Protein AF-A0A959DCR0-F1 (afdb_monomer)

Mean predicted aligned error: 12.69 Å

Structure (mmCIF, N/CA/C/O backbone):
data_AF-A0A959DCR0-F1
#
_entry.id   AF-A0A959DCR0-F1
#
loop_
_atom_site.group_PDB
_atom_site.id
_atom_site.type_symbol
_atom_site.label_atom_id
_atom_site.label_alt_id
_atom_site.label_comp_id
_atom_site.label_asym_id
_atom_site.label_entity_id
_atom_site.label_seq_id
_atom_site.pdbx_PDB_ins_code
_atom_site.Cartn_x
_atom_site.Cartn_y
_atom_site.Cartn_z
_atom_site.occupancy
_atom_site.B_iso_or_equiv
_atom_site.auth_seq_id
_atom_site.auth_comp_id
_atom_site.auth_asym_id
_atom_site.auth_atom_id
_atom_site.pdbx_PDB_model_num
ATOM 1 N N . MET A 1 1 ? -19.878 -1.015 1.809 1.00 94.19 1 MET A N 1
ATOM 2 C CA . MET A 1 1 ? -20.531 0.305 1.685 1.00 94.19 1 MET A CA 1
ATOM 3 C C . MET A 1 1 ? -19.516 1.326 1.188 1.00 94.19 1 MET A C 1
ATOM 5 O O . MET A 1 1 ? -18.343 1.199 1.510 1.00 94.19 1 MET A O 1
ATOM 9 N N . LEU A 1 2 ? -19.948 2.298 0.384 1.00 97.38 2 LEU A N 1
ATOM 10 C CA . LEU A 1 2 ? -19.122 3.418 -0.075 1.00 97.38 2 LEU A CA 1
ATOM 11 C C . LEU A 1 2 ? -19.831 4.723 0.281 1.00 97.38 2 LEU A C 1
ATOM 13 O O . LEU A 1 2 ? -20.996 4.886 -0.082 1.00 97.38 2 LEU A O 1
ATOM 17 N N . LEU A 1 3 ? -19.135 5.615 0.977 1.00 97.88 3 LEU A N 1
ATOM 18 C CA . LEU A 1 3 ? -19.661 6.876 1.486 1.00 97.88 3 LEU A CA 1
ATOM 19 C C . LEU A 1 3 ? -18.946 8.042 0.802 1.00 97.88 3 LEU A C 1
ATOM 21 O O . LEU A 1 3 ? -17.720 8.116 0.821 1.00 97.88 3 LEU A O 1
ATOM 25 N N . LYS A 1 4 ? -19.719 8.950 0.202 1.00 97.88 4 LYS A N 1
ATOM 26 C CA . LYS A 1 4 ? -19.197 10.212 -0.326 1.00 97.88 4 LYS A CA 1
ATOM 27 C C . LYS A 1 4 ? -19.278 11.264 0.776 1.00 97.88 4 LYS A C 1
ATOM 29 O O . LYS A 1 4 ? -20.386 11.604 1.183 1.00 97.88 4 LYS A O 1
ATOM 34 N N . GLY A 1 5 ? -18.146 11.814 1.195 1.00 97.62 5 GLY A N 1
ATOM 35 C CA . GLY A 1 5 ? -18.111 12.867 2.207 1.00 97.62 5 GLY A CA 1
ATOM 36 C C . GLY A 1 5 ? -16.714 13.110 2.761 1.00 97.62 5 GLY A C 1
ATOM 37 O O . GLY A 1 5 ? -15.766 12.402 2.423 1.00 97.62 5 GLY A O 1
ATOM 38 N N . ASP A 1 6 ? -16.590 14.120 3.620 1.00 97.81 6 ASP A N 1
ATOM 39 C CA . ASP A 1 6 ? -15.376 14.285 4.414 1.00 97.81 6 ASP A CA 1
ATOM 40 C C . ASP A 1 6 ? -15.218 13.100 5.375 1.00 97.81 6 ASP A C 1
ATOM 42 O O . ASP A 1 6 ? -16.171 12.675 6.035 1.00 97.81 6 ASP A O 1
ATOM 46 N N . SER A 1 7 ? -13.999 12.575 5.470 1.00 97.75 7 SER A N 1
ATOM 47 C CA . SER A 1 7 ? -13.744 11.365 6.240 1.00 97.75 7 SER A CA 1
ATOM 48 C C . SER A 1 7 ? -14.008 11.527 7.731 1.00 97.75 7 SER A C 1
ATOM 50 O O . SER A 1 7 ? -14.533 10.599 8.334 1.00 97.75 7 SER A O 1
ATOM 52 N N . LEU A 1 8 ? -13.752 12.695 8.329 1.00 98.44 8 LEU A N 1
ATOM 53 C CA . LEU A 1 8 ? -14.059 12.923 9.742 1.00 98.44 8 LEU A CA 1
ATOM 54 C C . LEU A 1 8 ? -15.575 12.942 9.989 1.00 98.44 8 LEU A C 1
ATOM 56 O O . LEU A 1 8 ? -16.046 12.376 10.974 1.00 98.44 8 LEU A O 1
ATOM 60 N N . VAL A 1 9 ? -16.341 13.566 9.091 1.00 98.56 9 VAL A N 1
ATOM 61 C CA . VAL A 1 9 ? -17.808 13.634 9.189 1.00 98.56 9 VAL A CA 1
ATOM 62 C C . VAL A 1 9 ? -18.443 12.251 9.054 1.00 98.56 9 VAL A C 1
ATOM 64 O O . VAL A 1 9 ? -19.323 11.905 9.840 1.00 98.56 9 VAL A O 1
ATOM 67 N N . GLU A 1 10 ? -18.006 11.448 8.084 1.00 98.56 10 GLU A N 1
ATOM 68 C CA . GLU A 1 10 ? -18.559 10.106 7.878 1.00 98.56 10 GLU A CA 1
ATOM 69 C C . GLU A 1 10 ? -18.118 9.118 8.966 1.00 98.56 10 GLU A C 1
ATOM 71 O O . GLU A 1 10 ? -18.930 8.306 9.410 1.00 98.56 10 GLU A O 1
ATOM 76 N N . LEU A 1 11 ? -16.877 9.214 9.463 1.00 98.50 11 LEU A N 1
ATOM 77 C CA . LEU A 1 11 ? -16.392 8.387 10.575 1.00 98.50 11 LEU A CA 1
ATOM 78 C C . LEU A 1 11 ? -17.256 8.549 11.835 1.00 98.50 11 LEU A C 1
ATOM 80 O O . LEU A 1 11 ? -17.603 7.551 12.466 1.00 98.50 11 LEU A O 1
ATOM 84 N N . LYS A 1 12 ? -17.683 9.777 12.158 1.00 98.44 12 LYS A N 1
ATOM 85 C CA . LYS A 1 12 ? -18.564 10.065 13.308 1.00 98.44 12 LYS A CA 1
ATOM 86 C C . LYS A 1 12 ? -19.923 9.362 13.246 1.00 98.44 12 LYS A C 1
ATOM 88 O O . LYS A 1 12 ? -20.566 9.194 14.276 1.00 98.44 12 LYS A O 1
ATOM 93 N N . LYS A 1 13 ? -20.372 8.945 12.059 1.00 98.25 13 LYS A N 1
ATOM 94 C CA . LYS A 1 13 ? -21.644 8.223 11.869 1.00 98.25 13 LYS A CA 1
ATOM 95 C C . LYS A 1 13 ? -21.499 6.712 12.053 1.00 98.25 13 LYS A C 1
ATOM 97 O O . LYS A 1 13 ? -22.501 6.007 12.152 1.00 98.25 13 LYS A O 1
ATOM 102 N N . ILE A 1 14 ? -20.270 6.197 12.057 1.00 98.19 14 ILE A N 1
ATOM 103 C CA . ILE A 1 14 ? -19.991 4.774 12.252 1.00 98.19 14 ILE A CA 1
ATOM 104 C C . ILE A 1 14 ? -20.043 4.470 13.749 1.00 98.19 14 ILE A C 1
ATOM 106 O O . ILE A 1 14 ? -19.462 5.193 14.558 1.00 98.19 14 ILE A O 1
ATOM 110 N N . LYS A 1 15 ? -20.734 3.387 14.113 1.00 98.38 15 LYS A N 1
ATOM 111 C CA . LYS A 1 15 ? -20.860 2.928 15.499 1.00 98.38 15 LYS A CA 1
ATOM 112 C C . LYS A 1 15 ? -19.509 2.470 16.061 1.00 98.38 15 LYS A C 1
ATOM 114 O O . LYS A 1 15 ? -18.719 1.836 15.359 1.00 98.38 15 LYS A O 1
ATOM 119 N N . ASP A 1 16 ? -19.292 2.764 17.335 1.00 98.69 16 ASP A N 1
ATOM 120 C CA . ASP A 1 16 ? -18.151 2.336 18.143 1.00 98.69 16 ASP A CA 1
ATOM 121 C C . ASP A 1 16 ? -17.922 0.826 18.034 1.00 98.69 16 ASP A C 1
ATOM 123 O O . ASP A 1 16 ? -18.873 0.043 18.004 1.00 98.69 16 ASP A O 1
ATOM 127 N N . GLU A 1 17 ? -16.651 0.430 17.998 1.00 98.56 17 GLU A N 1
ATOM 128 C CA . GLU A 1 17 ? -16.227 -0.972 18.109 1.00 98.56 17 GLU A CA 1
ATOM 129 C C . GLU A 1 17 ? -16.912 -1.933 17.123 1.00 98.56 17 GLU A C 1
ATOM 131 O O . GLU A 1 17 ? -17.271 -3.063 17.453 1.00 98.56 17 GLU A O 1
ATOM 136 N N . THR A 1 18 ? -17.100 -1.494 15.879 1.00 98.38 18 THR A N 1
ATOM 137 C CA . THR A 1 18 ? -17.708 -2.310 14.816 1.00 98.38 18 THR A CA 1
ATOM 138 C C . THR A 1 18 ? -16.721 -2.775 13.751 1.00 98.38 18 THR A C 1
ATOM 140 O O . THR A 1 18 ? -17.013 -3.736 13.040 1.00 98.38 18 THR A O 1
ATOM 143 N N . VAL A 1 19 ? -15.554 -2.137 13.650 1.00 98.75 19 VAL A N 1
ATOM 144 C CA . VAL A 1 19 ? -14.559 -2.357 12.591 1.00 98.75 19 VAL A CA 1
ATOM 145 C C . VAL A 1 19 ? -13.436 -3.275 13.079 1.00 98.75 19 VAL A C 1
ATOM 147 O O . VAL A 1 19 ? -12.898 -3.077 14.165 1.00 98.75 19 VAL A O 1
ATOM 150 N N . ASP A 1 20 ? -13.048 -4.261 12.272 1.00 98.81 20 ASP A N 1
ATOM 151 C CA . ASP A 1 20 ? -11.967 -5.203 12.599 1.00 98.81 20 ASP A CA 1
ATOM 152 C C . ASP A 1 20 ? -10.592 -4.667 12.181 1.00 98.81 20 ASP A C 1
ATOM 154 O O . ASP A 1 20 ? -9.599 -4.841 12.886 1.00 98.81 20 ASP A O 1
ATOM 158 N N . MET A 1 21 ? -10.535 -3.963 11.050 1.00 98.81 21 MET A N 1
ATOM 159 C CA . MET A 1 21 ? -9.300 -3.394 10.522 1.00 98.81 21 MET A CA 1
ATOM 160 C C . MET A 1 21 ? -9.555 -2.043 9.861 1.00 98.81 21 MET A C 1
ATOM 162 O O . MET A 1 21 ? -10.476 -1.905 9.057 1.00 98.81 21 MET A O 1
ATOM 166 N N . VAL A 1 22 ? -8.686 -1.067 10.124 1.00 98.88 22 VAL A N 1
ATOM 167 C CA . VAL A 1 22 ? -8.619 0.178 9.349 1.00 98.88 22 VAL A CA 1
ATOM 168 C C . VAL A 1 22 ? -7.321 0.220 8.552 1.00 98.88 22 VAL A C 1
ATOM 170 O O . VAL A 1 22 ? -6.243 0.003 9.100 1.00 98.88 22 VAL A O 1
ATOM 173 N N . TYR A 1 23 ? -7.405 0.545 7.267 1.00 98.81 23 TYR A N 1
ATOM 174 C CA . TYR A 1 23 ? -6.246 0.924 6.462 1.00 98.81 23 TYR A CA 1
ATOM 175 C C . TYR A 1 23 ? -6.416 2.362 5.983 1.00 98.81 23 TYR A C 1
ATOM 177 O O . TYR A 1 23 ? -7.434 2.690 5.385 1.00 98.81 23 TYR A O 1
ATOM 185 N N . LEU A 1 24 ? -5.428 3.215 6.249 1.00 95.44 24 LEU A N 1
ATOM 186 C CA . LEU A 1 24 ? -5.426 4.620 5.862 1.00 95.44 24 LEU A CA 1
ATOM 187 C C . LEU A 1 24 ? -4.273 4.878 4.897 1.00 95.44 24 LEU A C 1
ATOM 189 O O . LEU A 1 24 ? -3.112 4.667 5.241 1.00 95.44 24 LEU A O 1
ATOM 193 N N . ASP A 1 25 ? -4.597 5.403 3.721 1.00 96.94 25 ASP A N 1
ATOM 194 C CA . ASP A 1 25 ? -3.647 5.924 2.733 1.00 96.94 25 ASP A CA 1
ATOM 195 C C . ASP A 1 25 ? -3.976 7.404 2.471 1.00 96.94 25 ASP A C 1
ATOM 197 O O . ASP A 1 25 ? -4.516 7.736 1.413 1.00 96.94 25 ASP A O 1
ATOM 201 N N . PRO A 1 26 ? -3.762 8.287 3.470 1.00 96.00 26 PRO A N 1
ATOM 202 C CA . PRO A 1 26 ? -4.082 9.707 3.345 1.00 96.00 26 PRO A CA 1
ATOM 203 C C . PRO A 1 26 ? -3.198 10.397 2.288 1.00 96.00 26 PRO A C 1
ATOM 205 O O . PRO A 1 26 ? -2.233 9.809 1.801 1.00 96.00 26 PRO A O 1
ATOM 208 N N . PRO A 1 27 ? -3.466 11.668 1.938 1.00 95.06 27 PRO A N 1
ATOM 209 C CA . PRO A 1 27 ? -2.463 12.524 1.294 1.00 95.06 27 PRO A CA 1
ATOM 210 C C . PRO A 1 27 ? -1.154 12.529 2.105 1.00 95.06 27 PRO A C 1
ATOM 212 O O . PRO A 1 27 ? -1.212 12.455 3.323 1.00 95.06 27 PRO A O 1
ATOM 215 N N . PHE A 1 28 ? 0.021 12.575 1.470 1.00 95.50 28 PHE A N 1
ATOM 216 C CA . PHE A 1 28 ? 1.310 12.316 2.141 1.00 95.50 28 PHE A CA 1
ATOM 217 C C . PHE A 1 28 ? 2.086 13.579 2.527 1.00 95.50 28 PHE A C 1
ATOM 219 O O . PHE A 1 28 ? 3.258 13.476 2.885 1.00 95.50 28 PHE A O 1
ATOM 226 N N . PHE A 1 29 ? 1.467 14.761 2.467 1.00 96.38 29 PHE A N 1
ATOM 227 C CA . PHE A 1 29 ? 2.151 16.042 2.652 1.00 96.38 29 PHE A CA 1
ATOM 228 C C . PHE A 1 29 ? 3.253 16.256 1.597 1.00 96.38 29 PHE A C 1
ATOM 230 O O . PHE A 1 29 ? 4.354 16.730 1.867 1.00 96.38 29 PHE A O 1
ATOM 237 N N . THR A 1 30 ? 2.981 15.879 0.346 1.00 93.56 30 THR A N 1
ATOM 238 C CA . THR A 1 30 ? 3.943 16.048 -0.760 1.00 93.56 30 THR A CA 1
ATOM 239 C C . THR A 1 30 ? 4.035 17.486 -1.278 1.00 93.56 30 THR A C 1
ATOM 241 O O . THR A 1 30 ? 4.886 17.769 -2.128 1.00 93.56 30 THR A O 1
ATOM 244 N N . GLN A 1 31 ? 3.171 18.381 -0.779 1.00 95.00 31 GLN A N 1
ATOM 245 C CA . GLN A 1 31 ? 3.035 19.787 -1.170 1.00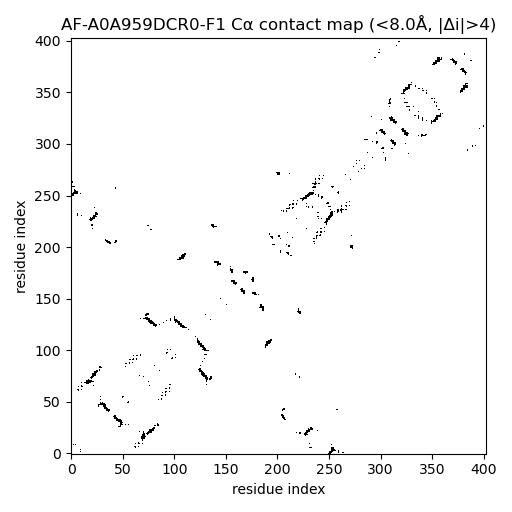 95.00 31 GLN A CA 1
ATOM 246 C C . GLN A 1 31 ? 2.765 19.967 -2.669 1.00 95.00 31 GLN A C 1
ATOM 248 O O . GLN A 1 31 ? 3.313 20.858 -3.322 1.00 95.00 31 GLN A O 1
ATOM 253 N N . LYS A 1 32 ? 1.942 19.076 -3.239 1.00 94.56 32 LYS A N 1
ATOM 254 C CA . LYS A 1 32 ? 1.618 19.040 -4.673 1.00 94.56 32 LYS A CA 1
ATOM 255 C C . LYS A 1 32 ? 0.183 18.590 -4.909 1.00 94.56 32 LYS A C 1
ATOM 257 O O . LYS A 1 32 ? -0.401 17.851 -4.127 1.00 94.56 32 LYS A O 1
ATOM 262 N N . THR A 1 33 ? -0.373 18.993 -6.046 1.00 94.56 33 THR A N 1
ATOM 263 C CA . THR A 1 33 ? -1.606 18.386 -6.560 1.00 94.56 33 THR A CA 1
ATOM 264 C C . THR A 1 33 ? -1.244 17.143 -7.358 1.00 94.56 33 THR A C 1
ATOM 266 O O . THR A 1 33 ? -0.426 17.203 -8.278 1.00 94.56 33 THR A O 1
ATOM 269 N N . HIS A 1 34 ? -1.851 16.010 -7.017 1.00 94.31 34 HIS A N 1
ATOM 270 C CA . HIS A 1 34 ? -1.692 14.776 -7.780 1.00 94.31 34 HIS A CA 1
ATOM 271 C C . HIS A 1 34 ? -2.784 14.705 -8.829 1.00 94.31 34 HIS A C 1
ATOM 273 O O . HIS A 1 34 ? -3.951 14.910 -8.515 1.00 94.31 34 HIS A O 1
ATOM 279 N N . SER A 1 35 ? -2.418 14.387 -10.067 1.00 93.50 35 SER A N 1
ATOM 280 C CA . SER A 1 35 ? -3.371 14.218 -11.159 1.00 93.50 35 SER A CA 1
ATOM 281 C C . SER A 1 35 ? -2.886 13.142 -12.116 1.00 93.50 35 SER A C 1
ATOM 283 O O . SER A 1 35 ? -1.690 13.037 -12.400 1.00 93.50 35 SER A O 1
ATOM 285 N N . LEU A 1 36 ? -3.806 12.309 -12.594 1.00 92.31 36 LEU A N 1
ATOM 286 C CA . LEU A 1 36 ? -3.520 11.339 -13.637 1.00 92.31 36 LEU A CA 1
ATOM 287 C C . LEU A 1 36 ? -4.753 11.100 -14.506 1.00 92.31 36 LEU A C 1
ATOM 289 O O . LEU A 1 36 ? -5.888 11.061 -14.033 1.00 92.31 36 LEU A O 1
ATOM 293 N N . LYS A 1 37 ? -4.500 10.927 -15.802 1.00 90.88 37 LYS A N 1
ATOM 294 C CA . LYS A 1 37 ? -5.514 10.633 -16.807 1.00 90.88 37 LYS A CA 1
ATOM 295 C C . LYS A 1 37 ? -5.659 9.120 -16.992 1.00 90.88 37 LYS A C 1
ATOM 297 O O . LYS A 1 37 ? -4.669 8.393 -17.099 1.00 90.88 37 LYS A O 1
ATOM 302 N N . SER A 1 38 ? -6.898 8.645 -17.000 1.00 89.06 38 SER A N 1
ATOM 303 C CA . SER A 1 38 ? -7.259 7.253 -17.272 1.00 89.06 38 SER A CA 1
ATOM 304 C C . SER A 1 38 ? -7.270 6.940 -18.770 1.00 89.06 38 SER A C 1
ATOM 306 O O . SER A 1 38 ? -7.096 7.823 -19.607 1.00 89.06 38 SER A O 1
ATOM 308 N N . LYS A 1 39 ? -7.482 5.663 -19.116 1.00 84.06 39 LYS A N 1
ATOM 309 C CA . LYS A 1 39 ? -7.613 5.219 -20.515 1.00 84.06 39 LYS A CA 1
ATOM 310 C C . LYS A 1 39 ? -8.898 5.712 -21.189 1.00 84.06 39 LYS A C 1
ATOM 312 O O . LYS A 1 39 ? -8.927 5.791 -22.406 1.00 84.06 39 LYS A O 1
ATOM 317 N N . GLU A 1 40 ? -9.929 6.023 -20.406 1.00 86.31 40 GLU A N 1
ATOM 318 C CA . GLU A 1 40 ? -11.214 6.580 -20.868 1.00 86.31 40 GLU A CA 1
ATOM 319 C C . GLU A 1 40 ? -11.200 8.117 -20.853 1.00 86.31 40 GLU A C 1
ATOM 321 O O . GLU A 1 40 ? -12.229 8.757 -20.664 1.00 86.31 40 GLU A O 1
ATOM 326 N N . ASP A 1 41 ? -10.015 8.720 -20.912 1.00 87.06 41 ASP A N 1
ATOM 327 C CA . ASP A 1 41 ? -9.784 10.161 -20.849 1.00 87.06 41 ASP A CA 1
ATOM 328 C C . ASP A 1 41 ? -10.269 10.908 -19.589 1.00 87.06 41 ASP A C 1
ATOM 330 O O . ASP A 1 41 ? -10.019 12.106 -19.459 1.00 87.06 41 ASP A O 1
ATOM 334 N N . LYS A 1 42 ? -10.852 10.219 -18.599 1.00 89.62 42 LYS A N 1
ATOM 335 C CA . LYS A 1 42 ? -11.196 10.804 -17.291 1.00 89.62 42 LYS A CA 1
ATOM 336 C C . LYS A 1 42 ? -9.941 11.160 -16.503 1.00 89.62 42 LYS A C 1
ATOM 338 O O . LYS A 1 42 ? -9.029 10.336 -16.407 1.00 89.62 42 LYS A O 1
ATOM 343 N N . VAL A 1 43 ? -9.921 12.346 -15.905 1.00 91.31 43 VAL A N 1
ATOM 344 C CA . VAL A 1 43 ? -8.833 12.828 -15.046 1.00 91.31 43 VAL A CA 1
ATOM 345 C C . VAL A 1 43 ? -9.228 12.649 -13.584 1.00 91.31 43 VAL A C 1
ATOM 347 O O . VAL A 1 43 ? -10.296 13.091 -13.173 1.00 91.31 43 VAL A O 1
ATOM 350 N N . TYR A 1 44 ? -8.359 12.007 -12.807 1.00 93.12 44 TYR A N 1
ATOM 351 C CA . TYR A 1 44 ? -8.503 11.869 -11.361 1.00 93.12 44 TYR A CA 1
ATOM 352 C C . TYR A 1 44 ? -7.435 12.703 -10.671 1.00 93.12 44 TYR A C 1
ATOM 354 O O . TYR A 1 44 ? -6.248 12.537 -10.963 1.00 93.12 44 TYR A O 1
ATOM 362 N N . SER A 1 45 ? -7.843 13.558 -9.736 1.00 93.38 45 SER A N 1
ATOM 363 C CA . SER A 1 45 ? -6.929 14.433 -9.009 1.00 93.38 45 SER A CA 1
ATOM 364 C C . SER A 1 45 ? -7.331 14.644 -7.559 1.00 93.38 45 SER A C 1
ATOM 366 O O . SER A 1 45 ? -8.512 14.590 -7.227 1.00 93.38 45 SER A O 1
ATOM 368 N N . PHE A 1 46 ? -6.347 14.938 -6.715 1.00 93.44 46 PHE A N 1
ATOM 369 C CA . PHE A 1 46 ? -6.563 15.373 -5.338 1.00 93.44 46 PHE A CA 1
ATOM 370 C C . PHE A 1 46 ? -5.462 16.344 -4.897 1.00 93.44 46 PHE A C 1
ATOM 372 O O . PHE A 1 46 ? -4.327 16.289 -5.385 1.00 93.44 46 PHE A O 1
ATOM 379 N N . ASN A 1 47 ? -5.809 17.223 -3.959 1.00 93.00 47 ASN A N 1
ATOM 380 C CA . ASN A 1 47 ? -4.894 18.207 -3.392 1.00 93.00 47 ASN A CA 1
ATOM 381 C C . ASN A 1 47 ? -4.159 17.602 -2.191 1.00 93.00 47 ASN A C 1
ATOM 383 O O . ASN A 1 47 ? -4.794 17.114 -1.260 1.00 93.00 47 ASN A O 1
ATOM 387 N N . ASP A 1 48 ? -2.829 17.651 -2.211 1.00 94.94 48 ASP A N 1
ATOM 388 C CA . ASP A 1 48 ? -1.955 17.241 -1.106 1.00 94.94 48 ASP A CA 1
ATOM 389 C C . ASP A 1 48 ? -1.053 18.416 -0.710 1.00 94.94 48 ASP A C 1
ATOM 391 O O . ASP A 1 48 ? 0.174 18.373 -0.825 1.00 94.94 48 ASP A O 1
ATOM 395 N N . ILE A 1 49 ? -1.710 19.523 -0.362 1.00 94.94 49 ILE A N 1
ATOM 396 C CA . ILE A 1 49 ? -1.095 20.804 -0.024 1.00 94.94 49 ILE A CA 1
ATOM 397 C C . ILE A 1 49 ? -1.676 21.262 1.305 1.00 94.94 49 ILE A C 1
ATOM 399 O O . ILE A 1 49 ? -2.893 21.310 1.476 1.00 94.94 49 ILE A O 1
ATOM 403 N N . TRP A 1 50 ? -0.781 21.627 2.210 1.00 96.50 50 TRP A N 1
ATOM 404 C CA . TRP A 1 50 ? -1.078 22.065 3.566 1.00 96.50 50 TRP A CA 1
ATOM 405 C C . TRP A 1 50 ? -0.283 23.331 3.883 1.00 96.50 50 TRP A C 1
ATOM 407 O O . TRP A 1 50 ? 0.745 23.588 3.246 1.00 96.50 50 TRP A O 1
ATOM 417 N N . SER A 1 51 ? -0.747 24.118 4.859 1.00 95.12 51 SER A N 1
ATOM 418 C CA . SER A 1 51 ? -0.023 25.312 5.318 1.00 95.12 51 SER A CA 1
ATOM 419 C C . SER A 1 51 ? 1.311 24.936 5.955 1.00 95.12 51 SER A C 1
ATOM 421 O O . SER A 1 51 ? 2.344 25.526 5.651 1.00 95.12 51 SER A O 1
ATOM 423 N N . ASP A 1 52 ? 1.282 23.920 6.812 1.00 96.19 52 ASP A N 1
ATOM 424 C CA . ASP A 1 52 ? 2.418 23.456 7.597 1.00 96.19 52 ASP A CA 1
ATOM 425 C C . ASP A 1 52 ? 2.195 22.018 8.089 1.00 96.19 52 ASP A C 1
ATOM 427 O O . ASP A 1 52 ? 1.083 21.483 8.061 1.00 96.19 52 ASP A O 1
ATOM 431 N N . ILE A 1 53 ? 3.269 21.379 8.546 1.00 96.31 53 ILE A N 1
ATOM 432 C CA . ILE A 1 53 ? 3.253 19.966 8.935 1.00 96.31 53 ILE A CA 1
ATOM 433 C C . ILE A 1 53 ? 2.387 19.684 10.172 1.00 96.31 53 ILE A C 1
ATOM 435 O O . ILE A 1 53 ? 1.845 18.585 10.290 1.00 96.31 53 ILE A O 1
ATOM 439 N N . ASN A 1 54 ? 2.213 20.661 11.069 1.00 96.75 54 ASN A N 1
ATOM 440 C CA . ASN A 1 54 ? 1.386 20.493 12.262 1.00 96.75 54 ASN A CA 1
ATOM 441 C C . ASN A 1 54 ? -0.097 20.528 11.888 1.00 96.75 54 ASN A C 1
ATOM 443 O O . ASN A 1 54 ? -0.835 19.650 12.314 1.00 96.75 54 ASN A O 1
ATOM 447 N N . SER A 1 55 ? -0.511 21.431 10.991 1.00 97.19 55 SER A N 1
ATOM 448 C CA . SER A 1 55 ? -1.882 21.448 10.458 1.00 97.19 55 SER A CA 1
ATOM 449 C C . SER A 1 55 ? -2.272 20.109 9.812 1.00 97.19 55 SER A C 1
ATOM 451 O O . SER A 1 55 ? -3.384 19.610 10.003 1.00 97.19 55 SER A O 1
ATOM 453 N N . TYR A 1 56 ? -1.330 19.478 9.100 1.00 97.94 56 TYR A N 1
ATOM 454 C CA . TYR A 1 56 ? -1.511 18.149 8.525 1.00 97.94 56 TYR A CA 1
ATOM 455 C C . TYR A 1 56 ? -1.565 17.056 9.602 1.00 97.94 56 TYR A C 1
ATOM 457 O O . TYR A 1 56 ? -2.448 16.195 9.562 1.00 97.94 56 TYR A O 1
ATOM 465 N N . LYS A 1 57 ? -0.657 17.095 10.589 1.00 97.81 57 LYS A N 1
ATOM 466 C CA . LYS A 1 57 ? -0.675 16.178 11.738 1.00 97.81 57 LYS A CA 1
ATOM 467 C C . LYS A 1 57 ? -2.028 16.240 12.453 1.00 97.81 57 LYS A C 1
ATOM 469 O O . LYS A 1 57 ? -2.641 15.192 12.646 1.00 97.81 57 LYS A O 1
ATOM 474 N N . ASP A 1 58 ? -2.515 17.435 12.777 1.00 97.69 58 ASP A N 1
ATOM 475 C CA . ASP A 1 58 ? -3.781 17.662 13.481 1.00 97.69 58 ASP A CA 1
ATOM 476 C C . ASP A 1 58 ? -4.970 17.139 12.668 1.00 97.69 58 ASP A C 1
ATOM 478 O O . ASP A 1 58 ? -5.843 16.437 13.191 1.00 97.69 58 ASP A O 1
ATOM 482 N N . TYR A 1 59 ? -4.971 17.394 11.355 1.00 98.00 59 TYR A N 1
ATOM 483 C CA . TYR A 1 59 ? -5.970 16.853 10.437 1.00 98.00 59 TYR A CA 1
ATOM 484 C C . TYR A 1 59 ? -6.042 15.320 10.486 1.00 98.00 59 TYR A C 1
ATOM 486 O O . TYR A 1 59 ? -7.141 14.752 10.534 1.00 98.00 59 TYR A O 1
ATOM 494 N N . ILE A 1 60 ? -4.895 14.637 10.488 1.00 98.44 60 ILE A N 1
ATOM 495 C CA . ILE A 1 60 ? -4.852 13.175 10.586 1.00 98.44 60 ILE A CA 1
ATOM 496 C C . ILE A 1 60 ? -5.221 12.711 11.996 1.00 98.44 60 ILE A C 1
ATOM 498 O O . ILE A 1 60 ? -6.012 11.779 12.136 1.00 98.44 60 ILE A O 1
ATOM 502 N N . GLN A 1 61 ? -4.734 13.377 13.041 1.00 98.56 61 GLN A N 1
ATOM 503 C CA . GLN A 1 61 ? -4.979 13.002 14.432 1.00 98.56 61 GLN A CA 1
ATOM 504 C C . GLN A 1 61 ? -6.471 13.000 14.786 1.00 98.56 61 GLN A C 1
ATOM 506 O O . GLN A 1 61 ? -6.945 12.071 15.441 1.00 98.56 61 GLN A O 1
ATOM 511 N N . LEU A 1 62 ? -7.239 13.987 14.310 1.00 98.56 62 LEU A N 1
ATOM 512 C CA . LEU A 1 62 ? -8.696 14.019 14.494 1.00 98.56 62 LEU A CA 1
ATOM 513 C C . LEU A 1 62 ? -9.381 12.771 13.919 1.00 98.56 62 LEU A C 1
ATOM 515 O O . LEU A 1 62 ? -10.305 12.232 14.523 1.00 98.56 62 LEU A O 1
ATOM 519 N N . ARG A 1 63 ? -8.906 12.277 12.773 1.00 98.69 63 ARG A N 1
ATOM 520 C CA . ARG A 1 63 ? -9.435 11.067 12.127 1.00 98.69 63 ARG A CA 1
ATOM 521 C C . ARG A 1 63 ? -8.955 9.803 12.816 1.00 98.69 63 ARG A C 1
ATOM 523 O O . ARG A 1 63 ? -9.732 8.861 12.937 1.00 98.69 63 ARG A O 1
ATOM 530 N N . LEU A 1 64 ? -7.716 9.786 13.305 1.00 98.81 64 LEU A N 1
ATOM 531 C CA . LEU A 1 64 ? -7.192 8.676 14.095 1.00 98.81 64 LEU A CA 1
ATOM 532 C C . LEU A 1 64 ? -8.003 8.468 15.376 1.00 98.81 64 LEU A C 1
ATOM 534 O O . LEU A 1 64 ? -8.280 7.320 15.706 1.00 98.81 64 LEU A O 1
ATOM 538 N N . LYS A 1 65 ? -8.440 9.541 16.052 1.00 98.81 65 LYS A N 1
ATOM 539 C CA . LYS A 1 65 ? -9.323 9.450 17.231 1.00 98.81 65 LYS A CA 1
ATOM 540 C C . LYS A 1 65 ? -10.633 8.731 16.904 1.00 98.81 65 LYS A C 1
ATOM 542 O O . LYS A 1 65 ? -11.016 7.797 17.602 1.00 98.81 65 LYS A O 1
ATOM 547 N N . GLU A 1 66 ? -11.277 9.092 15.796 1.00 98.81 66 GLU A N 1
ATOM 548 C CA . GLU A 1 66 ? -12.483 8.385 15.350 1.00 98.81 66 GLU A CA 1
ATOM 549 C C . GLU A 1 66 ? -12.189 6.947 14.897 1.00 98.81 66 GLU A C 1
ATOM 551 O O . GLU A 1 66 ? -12.972 6.046 15.185 1.00 98.81 66 GLU A O 1
ATOM 556 N N . CYS A 1 67 ? -11.051 6.696 14.240 1.00 98.75 67 CYS A N 1
ATOM 557 C CA . CYS A 1 67 ? -10.635 5.338 13.880 1.00 98.75 67 CYS A CA 1
ATOM 558 C C . CYS A 1 67 ? -10.455 4.465 15.131 1.00 98.75 67 CYS A C 1
ATOM 560 O O . CYS A 1 67 ? -10.944 3.341 15.168 1.00 98.75 67 CYS A O 1
ATOM 562 N N . GLN A 1 68 ? -9.808 4.989 16.174 1.00 98.69 68 GLN A N 1
ATOM 563 C CA . GLN A 1 68 ? -9.629 4.300 17.452 1.00 98.69 68 GLN A CA 1
ATOM 564 C C . GLN A 1 68 ? -10.981 3.971 18.112 1.00 98.69 68 GLN A C 1
ATOM 566 O O . GLN A 1 68 ? -11.159 2.853 18.600 1.00 98.69 68 GLN A O 1
ATOM 571 N N . ARG A 1 69 ? -11.958 4.890 18.055 1.00 98.75 69 ARG A N 1
ATOM 572 C CA . ARG A 1 69 ? -13.330 4.671 18.550 1.00 98.75 69 ARG A CA 1
ATOM 573 C C . ARG A 1 69 ? -14.048 3.532 17.813 1.00 98.75 69 ARG A C 1
ATOM 575 O O . ARG A 1 69 ? -14.639 2.662 18.451 1.00 98.75 69 ARG A O 1
ATOM 582 N N . VAL A 1 70 ? -14.009 3.515 16.478 1.00 98.75 70 VAL A N 1
ATOM 583 C CA . VAL A 1 70 ? -14.783 2.549 15.667 1.00 98.75 70 VAL A CA 1
ATOM 584 C C . VAL A 1 70 ? -14.140 1.165 15.570 1.00 98.75 70 VAL A C 1
ATOM 586 O O . VAL A 1 70 ? -14.844 0.192 15.299 1.00 98.75 70 VAL A O 1
ATOM 589 N N . ILE A 1 71 ? -12.826 1.051 15.780 1.00 98.56 71 ILE A N 1
ATOM 590 C CA . ILE A 1 71 ? -12.118 -0.235 15.797 1.00 98.56 71 ILE A CA 1
ATOM 591 C C . ILE A 1 71 ? -12.530 -1.042 17.041 1.00 98.56 71 ILE A C 1
ATOM 593 O O . ILE A 1 71 ? -12.653 -0.498 18.139 1.00 98.56 71 ILE A O 1
ATOM 597 N N . LYS A 1 72 ? -12.746 -2.352 16.887 1.00 98.81 72 LYS A N 1
ATOM 598 C CA . LYS A 1 72 ? -12.984 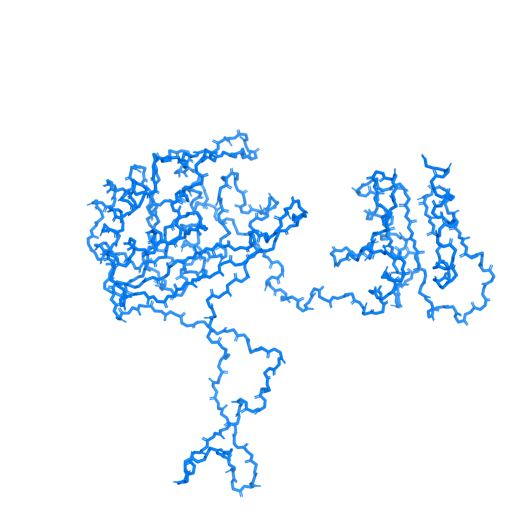-3.300 17.991 1.00 98.81 72 LYS A CA 1
ATOM 599 C C . LYS A 1 72 ? -11.763 -3.410 18.915 1.00 98.81 72 LYS A C 1
ATOM 601 O O . LYS A 1 72 ? -10.647 -3.219 18.444 1.00 98.81 72 LYS A O 1
ATOM 606 N N . PRO A 1 73 ? -11.906 -3.823 20.187 1.00 98.62 73 PRO A N 1
ATOM 607 C CA . PRO A 1 73 ? -10.759 -4.062 21.076 1.00 98.62 73 PRO A CA 1
ATOM 608 C C . PRO A 1 73 ? -9.672 -4.973 20.477 1.00 98.62 73 PRO A C 1
ATOM 610 O O . PRO A 1 73 ? -8.485 -4.741 20.703 1.00 98.62 73 PRO A O 1
ATOM 613 N N . THR A 1 74 ? -10.077 -5.947 19.653 1.00 98.50 74 THR A N 1
ATOM 614 C CA . THR A 1 74 ? -9.194 -6.900 18.958 1.00 98.50 74 THR A CA 1
ATOM 615 C C . THR A 1 74 ? -8.670 -6.418 17.606 1.00 98.50 74 THR A C 1
ATOM 617 O O . THR A 1 74 ? -7.960 -7.158 16.923 1.00 98.50 74 THR A O 1
ATOM 620 N N . GLY A 1 75 ? -9.072 -5.228 17.165 1.00 98.62 75 GLY A N 1
ATOM 621 C CA . GLY A 1 75 ? -8.815 -4.736 15.821 1.00 98.62 75 GLY A CA 1
ATOM 622 C C . GLY A 1 75 ? -7.503 -3.971 15.673 1.00 98.62 75 GLY A C 1
ATOM 623 O O . GLY A 1 75 ? -6.825 -3.617 16.644 1.00 98.62 75 GLY A O 1
ATOM 624 N N . SER A 1 76 ? -7.155 -3.721 14.414 1.00 98.69 76 SER A N 1
ATOM 625 C CA . SER A 1 76 ? -5.860 -3.169 14.009 1.00 98.69 76 SER A CA 1
ATOM 626 C C . SER A 1 76 ? -5.992 -1.986 13.053 1.00 98.69 76 SER A C 1
ATOM 628 O O . SER A 1 76 ? -6.948 -1.890 12.284 1.00 98.69 76 SER A O 1
ATOM 630 N N . ILE A 1 77 ? -5.004 -1.095 13.069 1.00 98.88 77 ILE A N 1
ATOM 631 C CA . ILE A 1 77 ? -4.892 0.046 12.160 1.00 98.88 77 ILE A CA 1
ATOM 632 C C . ILE A 1 77 ? -3.554 0.013 11.420 1.00 98.88 77 ILE A C 1
ATOM 634 O O . ILE A 1 77 ? -2.499 -0.240 12.006 1.00 98.88 77 ILE A O 1
ATOM 638 N N . PHE A 1 78 ? -3.613 0.302 10.124 1.00 98.88 78 PHE A N 1
ATOM 639 C CA . PHE A 1 78 ? -2.466 0.403 9.233 1.00 98.88 78 PHE A CA 1
ATOM 640 C C . PHE A 1 78 ? -2.458 1.781 8.580 1.00 98.88 78 PHE A C 1
ATOM 642 O O . PHE A 1 78 ? -3.355 2.097 7.801 1.00 98.88 78 PHE A O 1
ATOM 649 N N . LEU A 1 79 ? -1.455 2.602 8.884 1.00 98.75 79 LEU A N 1
ATOM 650 C CA . LEU A 1 79 ? -1.314 3.949 8.327 1.00 98.75 79 LEU A CA 1
ATOM 651 C C . LEU A 1 79 ? -0.149 3.975 7.339 1.00 98.75 79 LEU A C 1
ATOM 653 O O . LEU A 1 79 ? 1.010 3.859 7.733 1.00 98.75 79 LEU A O 1
ATOM 657 N N . HIS A 1 80 ? -0.464 4.132 6.057 1.00 98.50 80 HIS A N 1
ATOM 658 C CA . HIS A 1 80 ? 0.506 4.241 4.974 1.00 98.50 80 HIS A CA 1
ATOM 659 C C . HIS A 1 80 ? 0.996 5.683 4.838 1.00 98.50 80 HIS A C 1
ATOM 661 O O . HIS A 1 80 ? 0.198 6.615 4.780 1.00 98.50 80 HIS A O 1
ATOM 667 N N . CYS A 1 81 ? 2.308 5.874 4.740 1.00 96.75 81 CYS A N 1
ATOM 668 C CA . CYS A 1 81 ? 2.908 7.158 4.408 1.00 96.75 81 CYS A CA 1
ATOM 669 C C . CYS A 1 81 ? 4.203 7.007 3.599 1.00 96.75 81 CYS A C 1
ATOM 671 O O . CYS A 1 81 ? 4.742 5.913 3.404 1.00 96.75 81 CYS A O 1
ATOM 673 N N . ASP A 1 82 ? 4.722 8.133 3.118 1.00 91.75 82 ASP A N 1
ATOM 674 C CA . ASP A 1 82 ? 6.110 8.225 2.691 1.00 91.75 82 ASP A CA 1
ATOM 675 C C . ASP A 1 82 ? 6.962 8.961 3.738 1.00 91.75 82 ASP A C 1
ATOM 677 O O . ASP A 1 82 ? 6.522 9.322 4.832 1.00 91.75 82 ASP A O 1
ATOM 681 N N . ARG A 1 83 ? 8.226 9.193 3.390 1.00 90.69 83 ARG A N 1
ATOM 682 C CA . ARG A 1 83 ? 9.199 9.879 4.243 1.00 90.69 83 ARG A CA 1
ATOM 683 C C . ARG A 1 83 ? 8.829 11.320 4.625 1.00 90.69 83 ARG A C 1
ATOM 685 O O . ARG A 1 83 ? 9.425 11.823 5.570 1.00 90.69 83 ARG A O 1
ATOM 692 N N . SER A 1 84 ? 7.920 11.983 3.909 1.00 93.19 84 SER A N 1
ATOM 693 C CA . SER A 1 84 ? 7.667 13.428 4.025 1.00 93.19 84 SER A CA 1
ATOM 694 C C . SER A 1 84 ? 7.087 13.794 5.390 1.00 93.19 84 SER A C 1
ATOM 696 O O . SER A 1 84 ? 7.576 14.721 6.026 1.00 93.19 84 SER A O 1
ATOM 698 N N . ALA A 1 85 ? 6.111 13.018 5.872 1.00 95.50 85 ALA A N 1
ATOM 699 C CA . ALA A 1 85 ? 5.445 13.250 7.157 1.00 95.50 85 ALA A CA 1
ATOM 700 C C . ALA A 1 85 ? 5.497 12.053 8.126 1.00 95.50 85 ALA A C 1
ATOM 702 O O . ALA A 1 85 ? 4.892 12.111 9.195 1.00 95.50 85 ALA A O 1
ATOM 703 N N . SER A 1 86 ? 6.220 10.981 7.780 1.00 96.12 86 SER A N 1
ATOM 704 C CA . SER A 1 86 ? 6.306 9.729 8.561 1.00 96.12 86 SER A CA 1
ATOM 705 C C . SER A 1 86 ? 6.465 9.923 10.076 1.00 96.12 86 SER A C 1
ATOM 707 O O . SER A 1 86 ? 5.657 9.402 10.839 1.00 96.12 86 SER A O 1
ATOM 709 N N . HIS A 1 87 ? 7.439 10.718 10.524 1.00 96.88 87 HIS A N 1
ATOM 710 C CA . HIS A 1 87 ? 7.696 10.963 11.950 1.00 96.88 87 HIS A CA 1
ATOM 711 C C . HIS A 1 87 ? 6.528 11.667 12.662 1.00 96.88 87 HIS A C 1
ATOM 713 O O . HIS A 1 87 ? 6.190 11.324 13.791 1.00 96.88 87 HIS A O 1
ATOM 719 N N . TYR A 1 88 ? 5.864 12.614 11.998 1.00 98.00 88 TYR A N 1
ATOM 720 C CA . TYR A 1 88 ? 4.716 13.331 12.564 1.00 98.00 88 TYR A CA 1
ATOM 721 C C . TYR A 1 88 ? 3.484 12.429 12.661 1.00 98.00 88 TYR A C 1
ATOM 723 O O . TYR A 1 88 ? 2.761 12.464 13.654 1.00 98.00 88 TYR A O 1
ATOM 731 N N . LEU A 1 89 ? 3.280 11.573 11.657 1.00 98.25 89 LEU A N 1
ATOM 732 C CA . LEU A 1 89 ? 2.219 10.565 11.652 1.00 98.25 89 LEU A CA 1
ATOM 733 C C . LEU A 1 89 ? 2.460 9.492 12.716 1.00 98.25 89 LEU A C 1
ATOM 735 O O . LEU A 1 89 ? 1.515 9.063 13.375 1.00 98.25 89 LEU A O 1
ATOM 739 N N . ARG A 1 90 ? 3.723 9.106 12.927 1.00 98.12 90 ARG A N 1
ATOM 740 C CA . ARG A 1 90 ? 4.128 8.215 14.013 1.00 98.12 90 ARG A CA 1
ATOM 741 C C . ARG A 1 90 ? 3.753 8.793 15.377 1.00 98.12 90 ARG A C 1
ATOM 743 O O . ARG A 1 90 ? 3.094 8.103 16.146 1.00 98.12 90 ARG A O 1
ATOM 750 N N . ILE A 1 91 ? 4.105 10.055 15.627 1.00 98.25 91 ILE A N 1
ATOM 751 C CA . ILE A 1 91 ? 3.760 10.760 16.870 1.00 98.25 91 ILE A CA 1
ATOM 752 C C . ILE A 1 91 ? 2.237 10.850 17.041 1.00 98.25 91 ILE A C 1
ATOM 754 O O . ILE A 1 91 ? 1.725 10.575 18.119 1.00 98.25 91 ILE A O 1
ATOM 758 N N . ALA A 1 92 ? 1.489 11.182 15.982 1.00 98.56 92 ALA A N 1
ATOM 759 C CA . ALA A 1 92 ? 0.027 11.242 16.052 1.00 98.56 92 ALA A CA 1
ATOM 760 C C . ALA A 1 92 ? -0.607 9.880 16.394 1.00 98.56 92 ALA A C 1
ATOM 762 O O . ALA A 1 92 ? -1.601 9.830 17.118 1.00 98.56 92 ALA A O 1
ATOM 763 N N . LEU A 1 93 ? -0.041 8.776 15.894 1.00 98.69 93 LEU A N 1
ATOM 764 C CA . LEU A 1 93 ? -0.461 7.426 16.274 1.00 98.69 93 LEU A CA 1
ATOM 765 C C . LEU A 1 93 ? -0.120 7.114 17.734 1.00 98.69 93 LEU A C 1
ATOM 767 O O . LEU A 1 93 ? -0.988 6.605 18.435 1.00 98.69 93 LEU A O 1
ATOM 771 N N . ASP A 1 94 ? 1.084 7.453 18.202 1.00 98.69 94 ASP A N 1
ATOM 772 C CA . ASP A 1 94 ? 1.487 7.264 19.603 1.00 98.69 94 ASP A CA 1
ATOM 773 C C . ASP A 1 94 ? 0.547 8.016 20.560 1.00 98.69 94 ASP A C 1
ATOM 775 O O . ASP A 1 94 ? 0.101 7.459 21.560 1.00 98.69 94 ASP A O 1
ATOM 779 N N . GLU A 1 95 ? 0.188 9.258 20.226 1.00 98.56 95 GLU A N 1
ATOM 780 C CA . GLU A 1 95 ? -0.717 10.099 21.021 1.00 98.56 95 GLU A CA 1
ATOM 781 C C . GLU A 1 95 ? -2.161 9.566 21.066 1.00 98.56 95 GLU A C 1
ATOM 783 O O . GLU A 1 95 ? -2.881 9.834 22.025 1.00 98.56 95 GLU A O 1
ATOM 788 N N . VAL A 1 96 ? -2.613 8.841 20.035 1.00 98.62 96 VAL A N 1
ATOM 789 C CA . VAL A 1 96 ? -4.006 8.363 19.931 1.00 98.62 96 VAL A CA 1
ATOM 790 C C . VAL A 1 96 ? -4.161 6.906 20.354 1.00 98.62 96 VAL A C 1
ATOM 792 O O . VAL A 1 96 ? -5.095 6.566 21.075 1.00 98.62 96 VAL A O 1
ATOM 795 N N . PHE A 1 97 ? -3.285 6.023 19.888 1.00 98.38 97 PHE A N 1
ATOM 796 C CA . PHE A 1 97 ? -3.351 4.589 20.169 1.00 98.38 97 PHE A CA 1
ATOM 797 C C . PHE A 1 97 ? -2.496 4.193 21.371 1.00 98.38 97 PHE A C 1
ATOM 799 O O . PHE A 1 97 ? -2.723 3.128 21.936 1.00 98.38 97 PHE A O 1
ATOM 806 N N . GLY A 1 98 ? -1.561 5.043 21.797 1.00 98.25 98 GLY A N 1
ATOM 807 C CA . GLY A 1 98 ? -0.609 4.744 22.858 1.00 98.25 98 GLY A CA 1
ATOM 808 C C . GLY A 1 98 ? 0.644 4.057 22.322 1.00 98.25 98 GLY A C 1
ATOM 809 O O . GLY A 1 98 ? 0.573 3.129 21.513 1.00 98.25 98 GLY A O 1
ATOM 810 N N . TYR A 1 99 ? 1.800 4.485 22.828 1.00 97.62 99 TYR A N 1
ATOM 811 C CA . TYR A 1 99 ? 3.113 3.956 22.446 1.00 97.62 99 TYR A CA 1
ATOM 812 C C . TYR A 1 99 ? 3.199 2.425 22.571 1.00 97.62 99 TYR A C 1
ATOM 814 O O . TYR A 1 99 ? 3.652 1.733 21.657 1.00 97.62 99 TYR A O 1
ATOM 822 N N . ASP A 1 100 ? 2.652 1.884 23.662 1.00 97.94 100 ASP A N 1
ATOM 823 C CA . ASP A 1 100 ? 2.657 0.452 23.983 1.00 97.94 100 ASP A CA 1
ATOM 824 C C . ASP A 1 100 ? 1.786 -0.412 23.064 1.00 97.94 100 ASP A C 1
ATOM 826 O O . ASP A 1 100 ? 1.826 -1.639 23.183 1.00 97.94 100 ASP A O 1
ATOM 830 N N . ASN A 1 101 ? 0.999 0.194 22.169 1.00 98.44 101 ASN A N 1
ATOM 831 C CA . ASN A 1 101 ? 0.148 -0.492 21.195 1.00 98.44 101 ASN A CA 1
ATOM 832 C C . ASN A 1 101 ? 0.745 -0.503 19.777 1.00 98.44 101 ASN A C 1
ATOM 834 O O . ASN A 1 101 ? 0.176 -1.090 18.853 1.00 98.44 101 ASN A O 1
ATOM 838 N N . PHE A 1 102 ? 1.939 0.059 19.589 1.00 98.62 102 PHE A N 1
ATOM 839 C CA . PHE A 1 102 ? 2.678 -0.081 18.339 1.00 98.62 102 PHE A CA 1
ATOM 840 C C . PHE A 1 102 ? 3.131 -1.520 18.104 1.00 98.62 102 PHE A C 1
ATOM 842 O O . PHE A 1 102 ? 3.724 -2.121 18.996 1.00 98.62 102 PHE A O 1
ATOM 849 N N . ARG A 1 103 ? 2.854 -2.091 16.928 1.00 98.19 103 ARG A N 1
ATOM 850 C CA . ARG A 1 103 ? 3.193 -3.487 16.606 1.00 98.19 103 ARG A CA 1
ATOM 851 C C . ARG A 1 103 ? 4.416 -3.602 15.702 1.00 98.19 103 ARG A C 1
ATOM 853 O O . ARG A 1 103 ? 5.300 -4.398 15.994 1.00 98.19 103 ARG A O 1
ATOM 860 N N . SER A 1 104 ? 4.463 -2.849 14.603 1.00 97.75 104 SER A N 1
ATOM 861 C CA . SER A 1 104 ? 5.575 -2.912 13.645 1.00 97.75 104 SER A CA 1
ATOM 862 C C . SER A 1 104 ? 5.564 -1.732 12.668 1.00 97.75 104 SER A C 1
ATOM 864 O O . SER A 1 104 ? 4.514 -1.156 12.368 1.00 97.75 104 SER A O 1
ATOM 866 N N . GLU A 1 105 ? 6.743 -1.377 12.162 1.00 98.06 105 GLU A N 1
ATOM 867 C CA . GLU A 1 105 ? 6.914 -0.507 11.002 1.00 98.06 105 GLU A CA 1
ATOM 868 C C . GLU A 1 105 ? 7.155 -1.386 9.775 1.00 98.06 105 GLU A C 1
ATOM 870 O O . GLU A 1 105 ? 8.226 -1.960 9.600 1.00 98.06 105 GLU A O 1
ATOM 875 N N . ILE A 1 106 ? 6.143 -1.497 8.918 1.00 98.25 106 ILE A N 1
ATOM 876 C CA . ILE A 1 106 ? 6.236 -2.304 7.708 1.00 98.25 106 ILE A CA 1
ATOM 877 C C . ILE A 1 106 ? 6.878 -1.464 6.604 1.00 98.25 106 ILE A C 1
ATOM 879 O O . ILE A 1 106 ? 6.338 -0.435 6.184 1.00 98.25 106 ILE A O 1
ATOM 883 N N . VAL A 1 107 ? 8.003 -1.939 6.078 1.00 97.81 107 VAL A N 1
ATOM 884 C CA . VAL A 1 107 ? 8.718 -1.316 4.963 1.00 97.81 107 VAL A CA 1
ATOM 885 C C . VAL A 1 107 ? 8.261 -1.961 3.661 1.00 97.81 107 VAL A C 1
ATOM 887 O O . VAL A 1 107 ? 8.679 -3.066 3.304 1.00 97.81 107 VAL A O 1
ATOM 890 N N . TRP A 1 108 ? 7.424 -1.260 2.897 1.00 96.81 108 TRP A N 1
ATOM 891 C CA . TRP A 1 108 ? 7.067 -1.694 1.551 1.00 96.81 108 TRP A CA 1
ATOM 892 C C . TRP A 1 108 ? 8.158 -1.287 0.560 1.00 96.81 108 TRP A C 1
ATOM 894 O O . TRP A 1 108 ? 8.222 -0.142 0.112 1.00 96.81 108 TRP A O 1
ATOM 904 N N . TYR A 1 109 ? 9.002 -2.247 0.190 1.00 93.06 109 TYR A N 1
ATOM 905 C CA . TYR A 1 109 ? 10.099 -2.073 -0.753 1.00 93.06 109 TYR A CA 1
ATOM 906 C C . TYR A 1 109 ? 9.688 -2.405 -2.194 1.00 93.06 109 TYR A C 1
ATOM 908 O O . TYR A 1 109 ? 9.061 -3.431 -2.475 1.00 93.06 109 TYR A O 1
ATOM 916 N N . TYR A 1 110 ? 10.104 -1.556 -3.136 1.00 88.31 110 TYR A N 1
ATOM 917 C CA . TYR A 1 110 ? 9.953 -1.786 -4.568 1.00 88.31 110 TYR A CA 1
ATOM 918 C C . TYR A 1 110 ? 11.105 -1.180 -5.379 1.00 88.31 110 TYR A C 1
ATOM 920 O O . TYR A 1 110 ? 11.661 -0.125 -5.078 1.00 88.31 110 TYR A O 1
ATOM 928 N N . ARG A 1 111 ? 11.434 -1.827 -6.500 1.00 79.00 111 ARG A N 1
ATOM 929 C CA . ARG A 1 111 ? 12.481 -1.360 -7.418 1.00 79.00 111 ARG A CA 1
ATOM 930 C C . ARG A 1 111 ? 11.904 -0.502 -8.542 1.00 79.00 111 ARG A C 1
ATOM 932 O O . ARG A 1 111 ? 10.901 -0.860 -9.160 1.00 79.00 111 ARG A O 1
ATOM 939 N N . ARG A 1 112 ? 12.574 0.617 -8.834 1.00 72.75 112 ARG A N 1
ATOM 940 C CA . ARG A 1 112 ? 12.330 1.474 -10.007 1.00 72.75 112 ARG A CA 1
ATOM 941 C C . ARG A 1 112 ? 13.630 1.669 -10.789 1.00 72.75 112 ARG A C 1
ATOM 943 O O . ARG A 1 112 ? 14.706 1.613 -10.212 1.00 72.75 112 ARG A O 1
ATOM 950 N N . TRP A 1 113 ? 13.511 1.924 -12.088 1.00 64.25 113 TRP A N 1
ATOM 951 C CA . TRP A 1 113 ? 14.625 2.000 -13.046 1.00 64.25 113 TRP A CA 1
ATOM 952 C C . TRP A 1 113 ? 15.168 3.428 -13.245 1.00 64.25 113 TRP A C 1
ATOM 954 O O . TRP A 1 113 ? 15.493 3.807 -14.366 1.00 64.25 113 TRP A O 1
ATOM 964 N N . SER A 1 114 ? 15.173 4.266 -12.203 1.00 69.56 114 SER A N 1
ATOM 965 C CA . SER A 1 114 ? 15.632 5.658 -12.339 1.00 69.56 114 SER A CA 1
ATOM 966 C C . SER A 1 114 ? 17.121 5.777 -12.038 1.00 69.56 114 SER A C 1
ATOM 968 O O . SER A 1 114 ? 17.543 5.369 -10.964 1.00 69.56 114 SER A O 1
ATOM 970 N N . ASN A 1 115 ? 17.878 6.407 -12.939 1.00 67.50 115 ASN A N 1
ATOM 971 C CA . ASN A 1 115 ? 19.309 6.698 -12.762 1.00 67.50 115 ASN A CA 1
ATOM 972 C C . ASN A 1 115 ? 19.589 8.201 -12.563 1.00 67.50 115 ASN A C 1
ATOM 974 O O . ASN A 1 115 ? 20.737 8.623 -12.556 1.00 67.50 115 ASN A O 1
ATOM 978 N N . ALA A 1 116 ? 18.548 9.028 -12.427 1.00 71.62 116 ALA A N 1
ATOM 979 C CA . ALA A 1 116 ? 18.668 10.484 -12.543 1.00 71.62 116 ALA A CA 1
ATOM 980 C C . ALA A 1 116 ? 18.962 11.222 -11.220 1.00 71.62 116 ALA A C 1
ATOM 982 O O . ALA A 1 116 ? 18.989 12.450 -11.200 1.00 71.62 116 ALA A O 1
ATOM 983 N N . LYS A 1 117 ? 19.121 10.516 -10.092 1.00 76.50 117 LYS A N 1
ATOM 984 C CA . LYS A 1 117 ? 19.244 11.152 -8.771 1.00 76.50 117 LYS A CA 1
ATOM 985 C C . LYS A 1 117 ? 20.694 11.177 -8.295 1.00 76.50 117 LYS A C 1
ATOM 987 O O . LYS A 1 117 ? 21.337 10.136 -8.215 1.00 76.50 117 LYS A O 1
ATOM 992 N N . LYS A 1 118 ? 21.165 12.351 -7.865 1.00 83.56 118 LYS A N 1
ATOM 993 C CA . LYS A 1 118 ? 22.371 12.482 -7.037 1.00 83.56 118 LYS A CA 1
ATOM 994 C C . LYS A 1 118 ? 22.026 12.043 -5.604 1.00 83.56 118 LYS A C 1
ATOM 996 O O . LYS A 1 118 ? 21.363 12.779 -4.879 1.00 83.56 118 LYS A O 1
ATOM 1001 N N . GLY A 1 119 ? 22.410 10.822 -5.227 1.00 84.19 119 GLY A N 1
ATOM 1002 C CA . GLY A 1 119 ? 22.175 10.233 -3.898 1.00 84.19 119 GLY A CA 1
ATOM 1003 C C . GLY A 1 119 ? 21.202 9.046 -3.893 1.00 84.19 119 GLY A C 1
ATOM 1004 O O . GLY A 1 119 ? 20.841 8.510 -4.938 1.00 84.19 119 GLY A O 1
ATOM 1005 N N . LEU A 1 120 ? 20.763 8.628 -2.699 1.00 83.25 120 LEU A N 1
ATOM 1006 C CA . LEU A 1 120 ? 19.918 7.439 -2.532 1.00 83.25 120 LEU A CA 1
ATOM 1007 C C . LEU A 1 120 ? 18.534 7.618 -3.172 1.00 83.25 120 LEU A C 1
ATOM 1009 O O . LEU A 1 120 ? 17.824 8.597 -2.909 1.00 83.25 120 LEU A O 1
ATOM 1013 N N . LEU A 1 121 ? 18.123 6.650 -3.990 1.00 84.25 121 LEU A N 1
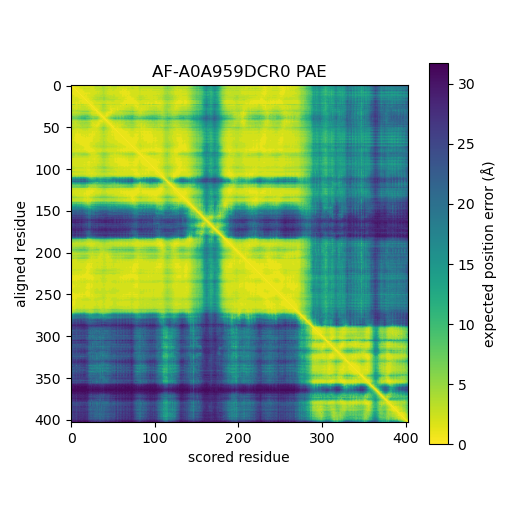ATOM 1014 C CA . LEU A 1 121 ? 16.783 6.594 -4.572 1.00 84.25 121 LEU A CA 1
ATOM 1015 C C . LEU A 1 121 ? 15.749 6.229 -3.506 1.00 84.25 121 LEU A C 1
ATOM 1017 O O . LEU A 1 121 ? 15.969 5.339 -2.688 1.00 84.25 121 LEU A O 1
ATOM 1021 N N . ASN A 1 122 ? 14.589 6.882 -3.555 1.00 84.62 122 ASN A N 1
ATOM 1022 C CA . ASN A 1 122 ? 13.466 6.504 -2.702 1.00 84.62 122 ASN A CA 1
ATOM 1023 C C . ASN A 1 122 ? 12.884 5.186 -3.242 1.00 84.62 122 ASN A C 1
ATOM 1025 O O . ASN A 1 122 ? 12.264 5.171 -4.308 1.00 84.62 122 ASN A O 1
ATOM 1029 N N . SER A 1 123 ? 13.129 4.090 -2.529 1.00 88.69 123 SER A N 1
ATOM 1030 C CA . SER A 1 123 ? 12.799 2.722 -2.950 1.00 88.69 123 SER A CA 1
ATOM 1031 C C . SER A 1 123 ? 11.777 2.029 -2.048 1.00 88.69 123 SER A C 1
ATOM 1033 O O . SER A 1 123 ? 11.464 0.862 -2.269 1.00 88.69 123 SER A O 1
ATOM 1035 N N . HIS A 1 124 ? 11.251 2.729 -1.044 1.00 94.06 124 HIS A N 1
ATOM 1036 C CA . HIS A 1 124 ? 10.250 2.184 -0.139 1.00 94.06 124 HIS A CA 1
ATOM 1037 C C . HIS A 1 124 ? 9.249 3.241 0.335 1.00 94.06 124 HIS A C 1
ATOM 1039 O O . HIS A 1 124 ? 9.483 4.447 0.208 1.00 94.06 124 HIS A O 1
ATOM 1045 N N . GLN A 1 125 ? 8.139 2.751 0.877 1.00 95.81 125 GLN A N 1
ATOM 1046 C CA . GLN A 1 125 ? 7.151 3.493 1.659 1.00 95.81 125 GLN A CA 1
ATOM 1047 C C . GLN A 1 125 ? 6.950 2.782 3.002 1.00 95.81 125 GLN A C 1
ATOM 1049 O O . GLN A 1 125 ? 7.316 1.611 3.135 1.00 95.81 125 GLN A O 1
ATOM 1054 N N . LEU A 1 126 ? 6.408 3.495 3.987 1.00 97.69 126 LEU A N 1
ATOM 1055 C CA . LEU A 1 126 ? 6.222 2.985 5.343 1.00 97.69 126 LEU A CA 1
ATOM 1056 C C . LEU A 1 126 ? 4.740 2.760 5.620 1.00 97.69 126 LEU A C 1
ATOM 1058 O O . LEU A 1 126 ? 3.889 3.547 5.199 1.00 97.69 126 LEU A O 1
ATOM 1062 N N . ILE A 1 127 ? 4.435 1.690 6.343 1.00 98.69 127 ILE A N 1
ATOM 1063 C CA . ILE A 1 127 ? 3.099 1.398 6.851 1.00 98.69 127 ILE A CA 1
ATOM 1064 C C . ILE A 1 127 ? 3.233 1.131 8.348 1.00 98.69 127 ILE A C 1
ATOM 1066 O O . ILE A 1 127 ? 3.797 0.120 8.761 1.00 98.69 127 ILE A O 1
ATOM 1070 N N . PHE A 1 128 ? 2.713 2.036 9.169 1.00 98.75 128 PHE A N 1
ATOM 1071 C CA . PHE A 1 128 ? 2.692 1.842 10.614 1.00 98.75 128 PHE A CA 1
ATOM 1072 C C . PHE A 1 128 ? 1.550 0.912 10.997 1.00 98.75 128 PHE A C 1
ATOM 1074 O O . PHE A 1 128 ? 0.400 1.182 10.653 1.00 98.75 128 PHE A O 1
ATOM 1081 N N . PHE A 1 129 ? 1.871 -0.152 11.728 1.00 98.69 129 PHE A N 1
ATOM 1082 C CA . PHE A 1 129 ? 0.909 -1.102 12.265 1.00 98.69 129 PHE A CA 1
ATOM 1083 C C . PHE A 1 129 ? 0.750 -0.892 13.776 1.00 98.69 129 PHE A C 1
ATOM 1085 O O . PHE A 1 129 ? 1.706 -1.037 14.543 1.00 98.69 129 PHE A O 1
ATOM 1092 N N . TYR A 1 130 ? -0.472 -0.570 14.197 1.00 98.81 130 TYR A N 1
ATOM 1093 C CA . TYR A 1 130 ? -0.896 -0.518 15.595 1.00 98.81 130 TYR A CA 1
ATOM 1094 C C . TYR A 1 130 ? -2.104 -1.421 15.821 1.00 98.81 130 TYR A C 1
ATOM 1096 O O . TYR A 1 130 ? -2.918 -1.635 14.922 1.00 98.81 130 TYR A O 1
ATOM 1104 N N . SER A 1 131 ? -2.250 -1.899 17.048 1.00 98.62 131 SER A N 1
ATOM 1105 C CA . SER A 1 131 ? -3.487 -2.506 17.532 1.00 98.62 131 SER A CA 1
ATOM 1106 C C . SER A 1 131 ? -4.246 -1.534 18.438 1.00 98.62 131 SER A C 1
ATOM 1108 O O . SER A 1 131 ? -3.671 -0.570 18.940 1.00 98.62 131 SER A O 1
ATOM 1110 N N . LYS A 1 132 ? -5.548 -1.756 18.659 1.00 98.44 132 LYS A N 1
ATOM 1111 C CA . LYS A 1 132 ? -6.298 -0.970 19.659 1.00 98.44 132 LYS A CA 1
ATOM 1112 C C . LYS A 1 132 ? -5.888 -1.332 21.089 1.00 98.44 132 LYS A C 1
ATOM 1114 O O . LYS A 1 132 ? -5.818 -0.464 21.953 1.00 98.44 132 LYS A O 1
ATOM 1119 N N . THR A 1 133 ? -5.624 -2.614 21.331 1.00 98.19 133 THR A N 1
ATOM 1120 C CA . THR A 1 133 ? -5.190 -3.144 22.629 1.00 98.19 133 THR A CA 1
ATOM 1121 C C . THR A 1 133 ? -4.059 -4.161 22.451 1.00 98.19 133 THR A C 1
ATOM 1123 O O . THR A 1 133 ? -3.669 -4.480 21.324 1.00 98.19 133 THR A O 1
ATOM 1126 N N . LYS A 1 134 ? -3.526 -4.698 23.556 1.00 96.56 134 LYS A N 1
ATOM 1127 C CA . LYS A 1 134 ? -2.525 -5.780 23.524 1.00 96.56 134 LYS A CA 1
ATOM 1128 C C . LYS A 1 134 ? -3.099 -7.114 23.038 1.00 96.56 134 LYS A C 1
ATOM 1130 O O . LYS A 1 134 ? -2.346 -7.912 22.490 1.00 96.56 134 LYS A O 1
ATOM 1135 N N . GLU A 1 135 ? -4.406 -7.315 23.188 1.00 95.19 135 GLU A N 1
ATOM 1136 C CA . GLU A 1 135 ? -5.128 -8.483 22.690 1.00 95.19 135 GLU A CA 1
ATOM 1137 C C . GLU A 1 135 ? -5.679 -8.155 21.303 1.00 95.19 135 GLU A C 1
ATOM 1139 O O . GLU A 1 135 ? -6.733 -7.536 21.172 1.00 95.19 135 GLU A O 1
ATOM 1144 N N . PHE A 1 136 ? -4.944 -8.516 20.252 1.00 97.50 136 PHE A N 1
ATOM 1145 C CA . PHE A 1 136 ? -5.313 -8.193 18.874 1.00 97.50 136 PHE A CA 1
ATOM 1146 C C . PHE A 1 136 ? -5.286 -9.418 17.970 1.00 97.50 136 PHE A C 1
ATOM 1148 O O . PHE A 1 136 ? -4.514 -10.356 18.166 1.00 97.50 136 PHE A O 1
ATOM 1155 N N . LYS A 1 137 ? -6.143 -9.391 16.950 1.00 97.69 137 LYS A N 1
ATOM 1156 C CA . LYS A 1 137 ? -6.195 -10.428 15.927 1.00 97.69 137 LYS A CA 1
ATOM 1157 C C . LYS A 1 137 ? -4.955 -10.333 15.039 1.00 97.69 137 LYS A C 1
ATOM 1159 O O . LYS A 1 137 ? -4.695 -9.285 14.446 1.00 97.69 137 LYS A O 1
ATOM 1164 N N . PHE A 1 138 ? -4.222 -11.439 14.922 1.00 97.06 138 PHE A N 1
ATOM 1165 C CA . PHE A 1 138 ? -3.092 -11.555 14.008 1.00 97.06 138 PHE A CA 1
ATOM 1166 C C . PHE A 1 138 ? -2.983 -12.964 13.423 1.00 97.06 138 PHE A C 1
ATOM 1168 O O . PHE A 1 138 ? -2.805 -13.941 14.149 1.00 97.06 138 PHE A O 1
ATOM 1175 N N . ASN A 1 139 ? -3.045 -13.056 12.099 1.00 94.56 139 ASN A N 1
ATOM 1176 C CA . ASN A 1 139 ? -2.907 -14.302 11.361 1.00 94.56 139 ASN A CA 1
ATOM 1177 C C . ASN A 1 139 ? -1.453 -14.467 10.913 1.00 94.56 139 ASN A C 1
ATOM 1179 O O . ASN A 1 139 ? -0.969 -13.756 10.029 1.00 94.56 139 ASN A O 1
ATOM 1183 N N . THR A 1 140 ? -0.747 -15.412 11.532 1.00 88.62 140 THR A N 1
ATOM 1184 C CA . THR A 1 140 ? 0.664 -15.674 11.234 1.00 88.62 140 THR A CA 1
ATOM 1185 C C . THR A 1 140 ? 0.815 -16.387 9.894 1.00 88.62 140 THR A C 1
ATOM 1187 O O . THR A 1 140 ? 0.347 -17.509 9.715 1.00 88.62 140 THR A O 1
ATOM 1190 N N . PHE A 1 141 ? 1.542 -15.757 8.972 1.00 83.81 141 PHE A N 1
ATOM 1191 C CA . PHE A 1 141 ? 2.008 -16.392 7.742 1.00 83.81 141 PHE A CA 1
ATOM 1192 C C . PHE A 1 141 ? 3.461 -16.793 7.901 1.00 83.81 141 PHE A C 1
ATOM 1194 O O . PHE A 1 141 ? 4.248 -16.053 8.490 1.00 83.81 141 PHE A O 1
ATOM 1201 N N . PHE A 1 142 ? 3.819 -17.933 7.326 1.00 76.69 142 PHE A N 1
ATOM 1202 C CA . PHE A 1 142 ? 5.196 -18.384 7.263 1.00 76.69 142 PHE A CA 1
ATOM 1203 C C . PHE A 1 142 ? 5.740 -18.206 5.848 1.00 76.69 142 PHE A C 1
ATOM 1205 O O . PHE A 1 142 ? 5.044 -18.430 4.858 1.00 76.69 142 PHE A O 1
ATOM 1212 N N . THR A 1 143 ? 6.989 -17.777 5.768 1.00 74.38 143 THR A N 1
ATOM 1213 C CA . THR A 1 143 ? 7.801 -17.695 4.563 1.00 74.38 143 THR A CA 1
ATOM 1214 C C . THR A 1 143 ? 8.934 -18.709 4.636 1.00 74.38 143 THR A C 1
ATOM 1216 O O . THR A 1 143 ? 9.258 -19.232 5.706 1.00 74.38 143 THR A O 1
ATOM 1219 N N . ASP A 1 144 ? 9.577 -18.945 3.500 1.00 68.94 144 ASP A N 1
ATOM 1220 C CA . ASP A 1 144 ? 10.722 -19.841 3.428 1.00 68.94 144 ASP A CA 1
ATOM 1221 C C . ASP A 1 144 ? 11.887 -19.357 4.300 1.00 68.94 144 ASP A C 1
ATOM 1223 O O . ASP A 1 144 ? 12.067 -18.161 4.557 1.00 68.94 144 ASP A O 1
ATOM 1227 N N . TYR A 1 145 ? 12.698 -20.312 4.745 1.00 66.56 145 TYR A N 1
ATOM 1228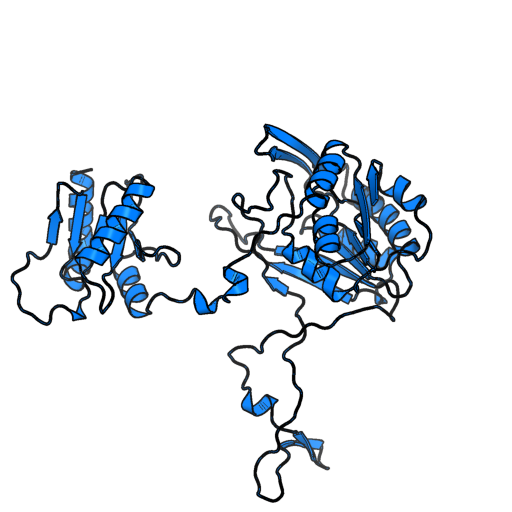 C CA . TYR A 1 145 ? 13.980 -20.021 5.372 1.00 66.56 145 TYR A CA 1
ATOM 1229 C C . TYR A 1 145 ? 14.940 -19.367 4.370 1.00 66.56 145 TYR A C 1
ATOM 1231 O O . TYR A 1 145 ? 14.825 -19.550 3.156 1.00 66.56 145 TYR A O 1
ATOM 1239 N N . SER A 1 146 ? 15.923 -18.619 4.880 1.00 66.81 146 SER A N 1
ATOM 1240 C CA . SER A 1 146 ? 16.991 -18.086 4.029 1.00 66.81 146 SER A CA 1
ATOM 1241 C C . SER A 1 146 ? 17.723 -19.237 3.320 1.00 66.81 146 SER A C 1
ATOM 1243 O O . SER A 1 146 ? 17.944 -20.274 3.945 1.00 66.81 146 SER A O 1
ATOM 1245 N N . PRO A 1 147 ? 18.195 -19.066 2.070 1.00 62.88 147 PRO A N 1
ATOM 1246 C CA . PRO A 1 147 ? 19.030 -20.065 1.394 1.00 62.88 147 PRO A CA 1
ATOM 1247 C C . PRO A 1 147 ? 20.299 -20.446 2.173 1.00 62.88 147 PRO A C 1
ATOM 1249 O O . PRO A 1 147 ? 20.834 -21.532 1.998 1.00 62.88 147 PRO A O 1
ATOM 1252 N N . THR A 1 148 ? 20.782 -19.549 3.037 1.00 62.56 148 THR A N 1
ATOM 1253 C CA . THR A 1 148 ? 21.942 -19.774 3.916 1.00 62.56 148 THR A CA 1
ATOM 1254 C C . THR A 1 148 ? 21.590 -20.495 5.215 1.00 62.56 148 THR A C 1
ATOM 1256 O O . THR A 1 148 ? 22.470 -20.817 6.012 1.00 62.56 148 THR A O 1
ATOM 1259 N N . THR A 1 149 ? 20.303 -20.705 5.481 1.00 59.59 149 THR A N 1
ATOM 1260 C CA . THR A 1 149 ? 19.850 -21.402 6.673 1.00 59.59 149 THR A CA 1
ATOM 1261 C C . THR A 1 149 ? 20.137 -22.889 6.535 1.00 59.59 149 THR A C 1
ATOM 1263 O O . THR A 1 149 ? 19.599 -23.552 5.652 1.00 59.59 149 THR A O 1
ATOM 1266 N N . ASN A 1 150 ? 20.948 -23.422 7.449 1.00 62.28 150 ASN A N 1
ATOM 1267 C CA . ASN A 1 150 ? 21.232 -24.848 7.481 1.00 62.28 150 ASN A CA 1
ATOM 1268 C C . ASN A 1 150 ? 20.015 -25.600 8.045 1.00 62.28 150 ASN A C 1
ATOM 1270 O O . ASN A 1 150 ? 19.781 -25.650 9.258 1.00 62.28 150 ASN A O 1
ATOM 1274 N N . LEU A 1 151 ? 19.164 -26.073 7.132 1.00 59.62 151 LEU A N 1
ATOM 1275 C CA . LEU A 1 151 ? 17.867 -26.673 7.444 1.00 59.62 151 LEU A CA 1
ATOM 1276 C C . LEU A 1 151 ? 18.012 -27.926 8.317 1.00 59.62 151 LEU A C 1
ATOM 1278 O O . LEU A 1 151 ? 17.211 -28.141 9.227 1.00 59.62 151 LEU A O 1
ATOM 1282 N N . ASP A 1 152 ? 19.076 -28.699 8.102 1.00 54.22 152 ASP A N 1
ATOM 1283 C CA . ASP A 1 152 ? 19.438 -29.870 8.900 1.00 54.22 152 ASP A CA 1
ATOM 1284 C C . ASP A 1 152 ? 19.558 -29.540 10.400 1.00 54.22 152 ASP A C 1
ATOM 1286 O O . ASP A 1 152 ? 19.017 -30.265 11.227 1.00 54.22 152 ASP A O 1
ATOM 1290 N N . GLN A 1 153 ? 20.182 -28.421 10.773 1.00 59.12 153 GLN A N 1
ATOM 1291 C CA . GLN A 1 153 ? 20.361 -27.985 12.159 1.00 59.12 153 GLN A CA 1
ATOM 1292 C C . GLN A 1 153 ? 19.061 -27.463 12.767 1.00 59.12 153 GLN A C 1
ATOM 1294 O O . GLN A 1 153 ? 18.848 -27.572 13.978 1.00 59.12 153 GLN A O 1
ATOM 1299 N N . ILE A 1 154 ? 18.191 -26.878 11.942 1.00 58.25 154 ILE A N 1
ATOM 1300 C CA . ILE A 1 154 ? 16.889 -26.358 12.365 1.00 58.25 154 ILE A CA 1
ATOM 1301 C C . ILE A 1 154 ? 15.916 -27.487 12.679 1.00 58.25 154 ILE A C 1
ATOM 1303 O O . ILE A 1 154 ? 15.118 -27.347 13.613 1.00 58.25 154 ILE A O 1
ATOM 1307 N N . PHE A 1 155 ? 15.977 -28.583 11.929 1.00 62.31 155 PHE A N 1
ATOM 1308 C CA . PHE A 1 155 ? 15.114 -29.735 12.145 1.00 62.31 155 PHE A CA 1
ATOM 1309 C C . PHE A 1 155 ? 15.601 -30.650 13.265 1.00 62.31 155 PHE A C 1
ATOM 1311 O O . PHE A 1 155 ? 14.872 -31.554 13.633 1.00 62.31 155 PHE A O 1
ATOM 1318 N N . GLN A 1 156 ? 16.766 -30.424 13.869 1.00 63.94 156 GLN A N 1
ATOM 1319 C CA . GLN A 1 156 ? 17.261 -31.253 14.970 1.00 63.94 156 GLN A CA 1
ATOM 1320 C C . GLN A 1 156 ? 16.732 -30.787 16.337 1.00 63.94 156 GLN A C 1
ATOM 1322 O O . GLN A 1 156 ? 16.842 -29.613 16.706 1.00 63.94 156 GLN A O 1
ATOM 1327 N N . LYS A 1 157 ? 16.194 -31.719 17.136 1.00 63.34 157 LYS A N 1
ATOM 1328 C CA . LYS A 1 157 ? 15.792 -31.460 18.527 1.00 63.34 157 LYS A CA 1
ATOM 1329 C C . LYS A 1 157 ? 17.006 -31.081 19.361 1.00 63.34 157 LYS A C 1
ATOM 1331 O O . LYS A 1 157 ? 18.068 -31.694 19.264 1.00 63.34 157 LYS A O 1
ATOM 1336 N N . ARG A 1 158 ? 16.822 -30.108 20.248 1.00 72.38 158 ARG A N 1
ATOM 1337 C CA . ARG A 1 158 ? 17.838 -29.667 21.204 1.00 72.38 158 ARG A CA 1
ATOM 1338 C C . ARG A 1 158 ? 17.378 -29.951 22.627 1.00 72.38 158 ARG A C 1
ATOM 1340 O O . ARG A 1 158 ? 16.210 -29.761 22.950 1.00 72.38 158 ARG A O 1
ATOM 1347 N N . VAL A 1 159 ? 18.301 -30.394 23.469 1.00 74.38 159 VAL A N 1
ATOM 1348 C CA . VAL A 1 159 ? 18.101 -30.589 24.907 1.00 74.38 159 VAL A CA 1
ATOM 1349 C C . VAL A 1 159 ? 19.113 -29.750 25.666 1.00 74.38 159 VAL A C 1
ATOM 1351 O O . VAL A 1 159 ? 20.276 -29.638 25.275 1.00 74.38 159 VAL A O 1
ATOM 1354 N N . ARG A 1 160 ? 18.664 -29.123 26.750 1.00 71.12 160 ARG A N 1
ATOM 1355 C CA . ARG A 1 160 ? 19.541 -28.363 27.636 1.00 71.12 160 ARG A CA 1
ATOM 1356 C C . ARG A 1 160 ? 20.046 -29.303 28.724 1.00 71.12 160 ARG A C 1
ATOM 1358 O O . ARG A 1 160 ? 19.254 -29.841 29.490 1.00 71.12 160 ARG A O 1
ATOM 1365 N N . GLY A 1 161 ? 21.353 -29.542 28.752 1.00 70.38 161 GLY A N 1
ATOM 1366 C CA . GLY A 1 161 ? 21.989 -30.342 29.794 1.00 70.38 161 GLY A CA 1
ATOM 1367 C C . GLY A 1 161 ? 21.990 -29.618 31.143 1.00 70.38 161 GLY A C 1
ATOM 1368 O O . GLY A 1 161 ? 21.820 -28.399 31.205 1.00 70.38 161 GLY A O 1
ATOM 1369 N N . LYS A 1 162 ? 22.253 -30.361 32.227 1.00 68.00 162 LYS A N 1
ATOM 1370 C CA . LYS A 1 162 ? 22.324 -29.833 33.607 1.00 68.00 162 LYS A CA 1
ATOM 1371 C C . LYS A 1 162 ? 23.330 -28.681 33.772 1.00 68.00 162 LYS A C 1
ATOM 1373 O O . LYS A 1 162 ? 23.178 -27.845 34.649 1.00 68.00 162 LYS A O 1
ATOM 1378 N N . ASN A 1 163 ? 24.306 -28.594 32.873 1.00 72.25 163 ASN A N 1
ATOM 1379 C CA . ASN A 1 163 ? 25.377 -27.599 32.854 1.00 72.25 163 ASN A CA 1
ATOM 1380 C C . ASN A 1 163 ? 24.972 -26.325 32.078 1.00 72.25 163 ASN A C 1
ATOM 1382 O O . ASN A 1 163 ? 25.827 -25.531 31.697 1.00 72.25 163 ASN A O 1
ATOM 1386 N N . GLY A 1 164 ? 23.694 -26.184 31.705 1.00 67.06 164 GLY A N 1
ATOM 1387 C CA . GLY A 1 164 ? 23.167 -25.066 30.917 1.00 67.06 164 GLY A CA 1
ATOM 1388 C C . GLY A 1 164 ? 23.495 -25.109 29.418 1.00 67.06 164 GLY A C 1
ATOM 1389 O O . GLY A 1 164 ? 22.878 -24.359 28.658 1.00 67.06 164 GLY A O 1
ATOM 1390 N N . LYS A 1 165 ? 24.406 -25.993 28.981 1.00 67.25 165 LYS A N 1
ATOM 1391 C CA . LYS A 1 165 ? 24.790 -26.191 27.573 1.00 67.25 165 LYS A CA 1
ATOM 1392 C C . LYS A 1 165 ? 23.690 -26.911 26.791 1.00 67.25 165 LYS A C 1
ATOM 1394 O O . LYS A 1 165 ? 23.131 -27.901 27.256 1.00 67.25 165 LYS A O 1
ATOM 1399 N N . THR A 1 166 ? 23.407 -26.417 25.589 1.00 72.88 166 THR A N 1
ATOM 1400 C CA . THR A 1 166 ? 22.411 -27.002 24.682 1.00 72.88 166 THR A CA 1
ATOM 1401 C C . THR A 1 166 ? 23.099 -27.963 23.719 1.00 72.88 166 THR A C 1
ATOM 1403 O O . THR A 1 166 ? 24.032 -27.564 23.027 1.00 72.88 166 THR A O 1
ATOM 1406 N N . THR A 1 167 ? 22.649 -29.214 23.665 1.00 75.50 167 THR A N 1
ATOM 1407 C CA . THR A 1 167 ? 23.157 -30.244 22.747 1.00 75.50 167 THR A CA 1
ATOM 1408 C C . THR A 1 167 ? 22.025 -30.824 21.907 1.00 75.50 167 THR A C 1
ATOM 1410 O O . THR A 1 167 ? 20.845 -30.686 22.238 1.00 75.50 167 THR A O 1
ATOM 1413 N N . TYR A 1 168 ? 22.369 -31.454 20.787 1.00 75.06 168 TYR A N 1
ATOM 1414 C CA . TYR A 1 168 ? 21.396 -32.158 19.960 1.00 75.06 168 TYR A CA 1
ATOM 1415 C C . TYR A 1 168 ? 20.886 -33.414 20.674 1.00 75.06 168 TYR A C 1
ATOM 1417 O O . TYR A 1 168 ? 21.671 -34.184 21.231 1.00 75.06 168 TYR A O 1
ATOM 1425 N N . LYS A 1 169 ? 19.565 -33.613 20.674 1.00 72.25 169 LYS A N 1
ATOM 1426 C CA . LYS A 1 169 ? 18.927 -34.781 21.281 1.00 72.25 169 LYS A CA 1
ATOM 1427 C C . LYS A 1 169 ? 19.189 -35.993 20.397 1.00 72.25 169 LYS A C 1
ATOM 1429 O O . LYS A 1 169 ? 18.744 -36.011 19.254 1.00 72.25 169 LYS A O 1
ATOM 1434 N N . LYS A 1 170 ? 19.888 -36.994 20.924 1.00 73.56 170 LYS A N 1
ATOM 1435 C CA . LYS A 1 170 ? 20.167 -38.247 20.218 1.00 73.56 170 LYS A CA 1
ATOM 1436 C C . LYS A 1 170 ? 19.181 -39.339 20.635 1.00 73.56 170 LYS A C 1
ATOM 1438 O O . LYS A 1 170 ? 18.792 -39.397 21.799 1.00 73.56 170 LYS A O 1
ATOM 1443 N N . SER A 1 171 ? 18.784 -40.181 19.688 1.00 68.94 171 SER A N 1
ATOM 1444 C CA . SER A 1 171 ? 18.000 -41.393 19.910 1.00 68.94 171 SER A CA 1
ATOM 1445 C C . SER A 1 171 ? 18.844 -42.463 20.614 1.00 68.94 171 SER A C 1
ATOM 1447 O O . SER A 1 171 ? 20.062 -42.326 20.753 1.00 68.94 171 SER A O 1
ATOM 1449 N N . SER A 1 172 ? 18.217 -43.573 21.013 1.00 66.38 172 SER A N 1
ATOM 1450 C CA . SER A 1 172 ? 18.906 -44.735 21.598 1.00 66.38 172 SER A CA 1
ATOM 1451 C C . SER A 1 172 ? 19.963 -45.363 20.677 1.00 66.38 172 SER A C 1
ATOM 1453 O O . SER A 1 172 ? 20.832 -46.081 21.160 1.00 66.38 172 SER A O 1
ATOM 1455 N N . LYS A 1 173 ? 19.930 -45.063 19.371 1.00 66.06 173 LYS A N 1
ATOM 1456 C CA . LYS A 1 173 ? 20.917 -45.505 18.373 1.00 66.06 173 LYS A CA 1
ATOM 1457 C C . LYS A 1 173 ? 22.012 -44.464 18.086 1.00 66.06 173 LYS A C 1
ATOM 1459 O O . LYS A 1 173 ? 22.851 -44.686 17.224 1.00 66.06 173 LYS A O 1
ATOM 1464 N N . GLY A 1 174 ? 22.018 -43.327 18.789 1.00 63.47 174 GLY A N 1
ATOM 1465 C CA . GLY A 1 174 ? 23.030 -42.273 18.630 1.00 63.47 174 GLY A CA 1
ATOM 1466 C C . GLY A 1 174 ? 22.759 -41.258 17.510 1.00 63.47 174 GLY A C 1
ATOM 1467 O O . GLY A 1 174 ? 23.545 -40.323 17.343 1.00 63.47 174 GLY A O 1
ATOM 1468 N N . GLU A 1 175 ? 21.646 -41.391 16.788 1.00 63.09 175 GLU A N 1
ATOM 1469 C CA . GLU A 1 175 ? 21.219 -40.482 15.715 1.00 63.09 175 GLU A CA 1
ATOM 1470 C C . GLU A 1 175 ? 20.467 -39.269 16.272 1.00 63.09 175 GLU A C 1
ATOM 1472 O O . GLU A 1 175 ? 19.716 -39.401 17.236 1.00 63.09 175 GLU A O 1
ATOM 1477 N N . THR A 1 176 ? 20.617 -38.084 15.679 1.00 60.53 176 THR A N 1
ATOM 1478 C CA . THR A 1 176 ? 19.887 -36.898 16.147 1.00 60.53 176 THR A CA 1
ATOM 1479 C C . THR A 1 176 ? 18.390 -36.999 15.838 1.00 60.53 176 THR A C 1
ATOM 1481 O O . THR A 1 176 ? 17.996 -37.172 14.688 1.00 60.53 176 THR A O 1
ATOM 1484 N N . GLU A 1 177 ? 17.538 -36.836 16.852 1.00 61.09 177 GLU A N 1
ATOM 1485 C CA . GLU A 1 177 ? 16.086 -36.801 16.671 1.00 61.09 177 GLU A CA 1
ATOM 1486 C C . GLU A 1 177 ? 15.646 -35.533 15.931 1.00 61.09 177 GLU A C 1
ATOM 1488 O O . GLU A 1 177 ? 16.020 -34.415 16.303 1.00 61.09 177 GLU A O 1
ATOM 1493 N N . LEU A 1 178 ? 14.763 -35.696 14.946 1.00 54.97 178 LEU A N 1
ATOM 1494 C CA . LEU A 1 178 ? 14.161 -34.582 14.221 1.00 54.97 178 LEU A CA 1
ATOM 1495 C C . LEU A 1 178 ? 12.945 -33.997 14.969 1.00 54.97 178 LEU A C 1
ATOM 1497 O O . LEU A 1 178 ? 12.207 -34.697 15.668 1.00 54.97 178 LEU A O 1
ATOM 1501 N N . MET A 1 179 ? 12.744 -32.686 14.847 1.00 58.16 179 MET A N 1
ATOM 1502 C CA . MET A 1 179 ? 11.553 -31.951 15.264 1.00 58.16 179 MET A CA 1
ATOM 1503 C C . MET A 1 179 ? 10.508 -32.006 14.152 1.00 58.16 179 MET A C 1
ATOM 1505 O O . MET A 1 179 ? 10.779 -31.591 13.028 1.00 58.16 179 MET A O 1
ATOM 1509 N N . ASN A 1 180 ? 9.289 -32.420 14.490 1.00 49.38 180 ASN A N 1
ATOM 1510 C CA . ASN A 1 180 ? 8.140 -32.256 13.603 1.00 49.38 180 ASN A CA 1
ATOM 1511 C C . ASN A 1 180 ? 7.589 -30.822 13.718 1.00 49.38 180 ASN A C 1
ATOM 1513 O O . ASN A 1 180 ? 7.546 -30.266 14.815 1.00 49.38 180 ASN A O 1
ATOM 1517 N N . GLY A 1 181 ? 7.125 -30.247 12.601 1.00 55.50 181 GLY A N 1
ATOM 1518 C CA . GLY A 1 181 ? 6.178 -29.120 12.622 1.00 55.50 181 GLY A CA 1
ATOM 1519 C C . GLY A 1 181 ? 6.726 -27.694 12.463 1.00 55.50 181 GLY A C 1
ATOM 1520 O O . GLY A 1 181 ? 6.001 -26.751 12.766 1.00 55.50 181 GLY A O 1
ATOM 1521 N N . LYS A 1 182 ? 7.958 -27.479 11.981 1.00 63.19 182 LYS A N 1
ATOM 1522 C CA . LYS A 1 182 ? 8.417 -26.117 11.637 1.00 63.19 182 LYS A CA 1
ATOM 1523 C C . LYS A 1 182 ? 7.872 -25.685 10.269 1.00 63.19 182 LYS A C 1
ATOM 1525 O O . LYS A 1 182 ? 8.242 -26.264 9.256 1.00 63.19 182 LYS A O 1
ATOM 1530 N N . GLN A 1 183 ? 7.006 -24.668 10.260 1.00 65.12 183 GLN A N 1
ATOM 1531 C CA . GLN A 1 183 ? 6.276 -24.187 9.073 1.00 65.12 183 GLN A CA 1
ATOM 1532 C C . GLN A 1 183 ? 7.015 -23.096 8.271 1.00 65.12 183 GLN A C 1
ATOM 1534 O O . GLN A 1 183 ? 6.477 -22.609 7.284 1.00 65.12 183 GLN A O 1
ATOM 1539 N N . GLY A 1 184 ? 8.237 -22.722 8.672 1.00 75.06 184 GLY A N 1
ATOM 1540 C CA . GLY A 1 184 ? 9.027 -21.654 8.050 1.00 75.06 184 GLY A CA 1
ATOM 1541 C C . GLY A 1 184 ? 9.432 -20.564 9.044 1.00 75.06 184 GLY A C 1
ATOM 1542 O O . GLY A 1 184 ? 9.543 -20.807 10.252 1.00 75.06 184 GLY A O 1
ATOM 1543 N N . VAL A 1 185 ? 9.660 -19.360 8.527 1.00 78.31 185 VAL A N 1
ATOM 1544 C CA . VAL A 1 185 ? 9.915 -18.132 9.295 1.00 78.31 185 VAL A CA 1
ATOM 1545 C C . VAL A 1 185 ? 8.652 -17.275 9.265 1.00 78.31 185 VAL A C 1
ATOM 1547 O O . VAL A 1 185 ? 8.094 -17.112 8.186 1.00 78.31 185 VAL A O 1
ATOM 1550 N N . PRO A 1 186 ? 8.170 -16.721 10.389 1.00 84.88 186 PRO A N 1
ATOM 1551 C CA . PRO A 1 186 ? 7.067 -15.767 10.355 1.00 84.88 186 PRO A CA 1
ATOM 1552 C C . PRO A 1 186 ? 7.333 -14.617 9.378 1.00 84.88 186 PRO A C 1
ATOM 1554 O O . PRO A 1 186 ? 8.472 -14.178 9.217 1.00 84.88 186 PRO A O 1
ATOM 1557 N N . LEU A 1 187 ? 6.274 -14.132 8.732 1.00 88.25 187 LEU A N 1
ATOM 1558 C CA . LEU A 1 187 ? 6.333 -13.019 7.794 1.00 88.25 187 LEU A CA 1
ATOM 1559 C C . LEU A 1 187 ? 7.072 -11.826 8.417 1.00 88.25 187 LEU A C 1
ATOM 1561 O O . LEU A 1 187 ? 6.663 -11.298 9.448 1.00 88.25 187 LEU A O 1
ATOM 1565 N N . LEU A 1 188 ? 8.147 -11.406 7.754 1.00 91.75 188 LEU A N 1
ATOM 1566 C CA . LEU A 1 188 ? 8.947 -10.249 8.151 1.00 91.75 188 LEU A CA 1
ATOM 1567 C C . LEU A 1 188 ? 8.197 -8.941 7.874 1.00 91.75 188 LEU A C 1
ATOM 1569 O O . LEU A 1 188 ? 7.238 -8.920 7.108 1.00 91.75 188 LEU A O 1
ATOM 1573 N N . ASP A 1 189 ? 8.671 -7.839 8.437 1.00 94.38 189 ASP A N 1
ATOM 1574 C CA . ASP A 1 189 ? 8.124 -6.489 8.255 1.00 94.38 189 ASP A CA 1
ATOM 1575 C C . ASP A 1 189 ? 8.682 -5.748 7.026 1.00 94.38 189 ASP A C 1
ATOM 1577 O O . ASP A 1 189 ? 8.165 -4.704 6.638 1.00 94.38 189 ASP A O 1
ATOM 1581 N N . VAL A 1 190 ? 9.668 -6.313 6.325 1.00 95.12 190 VAL A N 1
ATOM 1582 C CA . VAL A 1 190 ? 10.148 -5.793 5.035 1.00 95.12 190 VAL A CA 1
ATOM 1583 C C . VAL A 1 190 ? 9.500 -6.558 3.886 1.00 95.12 190 VAL A C 1
ATOM 1585 O O . VAL A 1 190 ? 9.794 -7.728 3.629 1.00 95.12 190 VAL A O 1
ATOM 1588 N N . TRP A 1 191 ? 8.607 -5.896 3.154 1.00 92.94 191 TRP A N 1
ATOM 1589 C CA . TRP A 1 191 ? 7.825 -6.516 2.090 1.00 92.94 191 TRP A CA 1
ATOM 1590 C C . TRP A 1 191 ? 8.276 -6.063 0.715 1.00 92.94 191 TRP A C 1
ATOM 1592 O O . TRP A 1 191 ? 8.027 -4.931 0.304 1.00 92.94 191 TRP A O 1
ATOM 1602 N N . GLU A 1 192 ? 8.842 -6.988 -0.056 1.00 90.81 192 GLU A N 1
ATOM 1603 C CA . GLU A 1 192 ? 9.109 -6.737 -1.466 1.00 90.81 192 GLU A CA 1
ATOM 1604 C C . GLU A 1 192 ? 7.892 -7.081 -2.328 1.00 90.81 192 GLU A C 1
ATOM 1606 O O . GLU A 1 192 ? 7.682 -8.224 -2.740 1.00 90.81 192 GLU A O 1
ATOM 1611 N N . ILE A 1 193 ? 7.086 -6.060 -2.611 1.00 89.50 193 ILE A N 1
ATOM 1612 C CA . ILE A 1 193 ? 5.927 -6.149 -3.502 1.00 89.50 193 ILE A CA 1
ATOM 1613 C C . ILE A 1 193 ? 6.146 -5.155 -4.648 1.00 89.50 193 ILE A C 1
ATOM 1615 O O . ILE A 1 193 ? 6.366 -3.974 -4.388 1.00 89.50 193 ILE A O 1
ATOM 1619 N N . PRO A 1 194 ? 6.093 -5.576 -5.925 1.00 86.81 194 PRO A N 1
ATOM 1620 C CA . PRO A 1 194 ? 6.318 -4.672 -7.044 1.00 86.81 194 PRO A CA 1
ATOM 1621 C C . PRO A 1 194 ? 5.368 -3.474 -7.031 1.00 86.81 194 PRO A C 1
ATOM 1623 O O . PRO A 1 194 ? 4.169 -3.613 -6.786 1.00 86.81 194 PRO A O 1
ATOM 1626 N N . TYR A 1 195 ? 5.900 -2.303 -7.380 1.00 88.12 195 TYR A N 1
ATOM 1627 C CA . TYR A 1 195 ? 5.072 -1.132 -7.634 1.00 88.12 195 TYR A CA 1
ATOM 1628 C C . TYR A 1 195 ? 4.097 -1.403 -8.788 1.00 88.12 195 TYR A C 1
ATOM 1630 O O . TYR A 1 195 ? 4.408 -2.154 -9.720 1.00 88.12 195 TYR A O 1
ATOM 1638 N N . LEU A 1 196 ? 2.926 -0.764 -8.749 1.00 88.19 196 LEU A N 1
ATOM 1639 C CA . LEU A 1 196 ? 1.894 -0.969 -9.754 1.00 88.19 196 LEU A CA 1
ATOM 1640 C C . LEU A 1 196 ? 2.373 -0.507 -11.142 1.00 88.19 196 LEU A C 1
ATOM 1642 O O . LEU A 1 196 ? 2.526 0.685 -11.409 1.00 88.19 196 LEU A O 1
ATOM 1646 N N . ASN A 1 197 ? 2.611 -1.472 -12.032 1.00 84.19 197 ASN A N 1
ATOM 1647 C CA . ASN A 1 197 ? 3.090 -1.219 -13.389 1.00 84.19 197 ASN A CA 1
ATOM 1648 C C . ASN A 1 197 ? 2.042 -0.416 -14.194 1.00 84.19 197 ASN A C 1
ATOM 1650 O O . ASN A 1 197 ? 0.863 -0.769 -14.142 1.00 84.19 197 ASN A O 1
ATOM 1654 N N . PRO A 1 198 ? 2.434 0.588 -15.004 1.00 83.88 198 PRO A N 1
ATOM 1655 C CA . PRO A 1 198 ? 1.507 1.305 -15.889 1.00 83.88 198 PRO A CA 1
ATOM 1656 C C . PRO A 1 198 ? 0.674 0.406 -16.821 1.00 83.88 198 PRO A C 1
ATOM 1658 O O . PRO A 1 198 ? -0.443 0.760 -17.184 1.00 83.88 198 PRO A O 1
ATOM 1661 N N . LYS A 1 199 ? 1.199 -0.768 -17.198 1.00 85.25 199 LYS A N 1
ATOM 1662 C CA . LYS A 1 199 ? 0.520 -1.772 -18.037 1.00 85.25 199 LYS A CA 1
ATOM 1663 C C . LYS A 1 199 ? -0.244 -2.834 -17.238 1.00 85.25 199 LYS A C 1
ATOM 1665 O O . LYS A 1 199 ? -0.770 -3.770 -17.838 1.00 85.25 199 LYS A O 1
ATOM 1670 N N . ALA A 1 200 ? -0.274 -2.745 -15.908 1.00 87.88 200 ALA A N 1
ATOM 1671 C CA . ALA A 1 200 ? -1.017 -3.689 -15.081 1.00 87.88 200 ALA A CA 1
ATOM 1672 C C . ALA A 1 200 ? -2.513 -3.631 -15.420 1.00 87.88 200 ALA A C 1
ATOM 1674 O O . ALA A 1 200 ? -3.065 -2.553 -15.640 1.00 87.88 200 ALA A O 1
ATOM 1675 N N . LYS A 1 201 ? -3.173 -4.793 -15.445 1.00 90.44 201 LYS A N 1
ATOM 1676 C CA . LYS A 1 201 ? -4.607 -4.892 -15.760 1.00 90.44 201 LYS A CA 1
ATOM 1677 C C . LYS A 1 201 ? -5.471 -4.185 -14.715 1.00 90.44 201 LYS A C 1
ATOM 1679 O O . LYS A 1 201 ? -6.516 -3.656 -15.054 1.00 90.44 201 LYS A O 1
ATOM 1684 N N . GLU A 1 202 ? -5.005 -4.149 -13.468 1.00 93.12 202 GLU A N 1
ATOM 1685 C CA . GLU A 1 202 ? -5.702 -3.496 -12.355 1.00 93.12 202 GLU A CA 1
ATOM 1686 C C . GLU A 1 202 ? -5.524 -1.968 -12.328 1.00 93.12 202 GLU A C 1
ATOM 1688 O O . GLU A 1 202 ? -6.169 -1.296 -11.527 1.00 93.12 202 GLU A O 1
ATOM 1693 N N . ARG A 1 203 ? -4.642 -1.387 -13.159 1.00 92.56 203 ARG A N 1
ATOM 1694 C CA . ARG A 1 203 ? -4.397 0.065 -13.196 1.00 92.56 203 ARG A CA 1
ATOM 1695 C C . ARG A 1 203 ? -5.566 0.772 -13.883 1.00 92.56 203 ARG A C 1
ATOM 1697 O O . ARG A 1 203 ? -5.840 0.512 -15.051 1.00 92.56 203 ARG A O 1
ATOM 1704 N N . VAL A 1 204 ? -6.179 1.729 -13.188 1.00 93.25 204 VAL A N 1
ATOM 1705 C CA . VAL A 1 204 ? -7.370 2.456 -13.683 1.00 93.25 204 VAL A CA 1
ATOM 1706 C C . VAL A 1 204 ? -7.138 3.945 -13.954 1.00 93.25 204 VAL A C 1
ATOM 1708 O O . VAL A 1 204 ? -8.050 4.654 -14.354 1.00 93.25 204 VAL A O 1
ATOM 1711 N N . GLY A 1 205 ? -5.914 4.436 -13.745 1.00 91.44 205 GLY A N 1
ATOM 1712 C CA . GLY A 1 205 ? -5.572 5.842 -13.985 1.00 91.44 205 GLY A CA 1
ATOM 1713 C C . GLY A 1 205 ? -5.697 6.759 -12.771 1.00 91.44 205 GLY A C 1
ATOM 1714 O O . GLY A 1 205 ? -5.465 7.949 -12.914 1.00 91.44 205 GLY A O 1
ATOM 1715 N N . TYR A 1 206 ? -5.976 6.232 -11.575 1.00 92.81 206 TYR A N 1
ATOM 1716 C CA . TYR A 1 206 ? -5.859 7.014 -10.340 1.00 92.81 206 TYR A CA 1
ATOM 1717 C C . TYR A 1 206 ? -4.369 7.237 -9.994 1.00 92.81 206 TYR A C 1
ATOM 1719 O O . TYR A 1 206 ? -3.593 6.271 -10.056 1.00 92.81 206 TYR A O 1
ATOM 1727 N N . PRO A 1 207 ? -3.932 8.465 -9.647 1.00 89.44 207 PRO A N 1
ATOM 1728 C CA . PRO A 1 207 ? -2.511 8.836 -9.592 1.00 89.44 207 PRO A CA 1
ATOM 1729 C C . PRO A 1 207 ? -1.675 7.953 -8.655 1.00 89.44 207 PRO A C 1
ATOM 1731 O O . PRO A 1 207 ? -0.667 7.374 -9.077 1.00 89.44 207 PRO A O 1
ATOM 1734 N N . THR A 1 208 ? -2.135 7.763 -7.421 1.00 91.69 208 THR A N 1
ATOM 1735 C CA . THR A 1 208 ? -1.392 7.100 -6.334 1.00 91.69 208 THR A CA 1
ATOM 1736 C C . THR A 1 208 ? -1.859 5.672 -6.042 1.00 91.69 208 THR A C 1
ATOM 1738 O O . THR A 1 208 ? -1.589 5.134 -4.969 1.00 91.69 208 THR A O 1
ATOM 1741 N N . GLN A 1 209 ? -2.529 5.032 -7.008 1.00 95.19 209 GLN A N 1
ATOM 1742 C CA . GLN A 1 209 ? -3.098 3.694 -6.850 1.00 95.19 209 GLN A CA 1
ATOM 1743 C C . GLN A 1 209 ? -2.069 2.659 -6.355 1.00 95.19 209 GLN A C 1
ATOM 1745 O O . GLN A 1 209 ? -1.042 2.429 -7.005 1.00 95.19 209 GLN A O 1
ATOM 1750 N N . LYS A 1 210 ? -2.404 1.982 -5.251 1.00 95.31 210 LYS A N 1
ATOM 1751 C CA . LYS A 1 210 ? -1.633 0.882 -4.656 1.00 95.31 210 LYS A CA 1
ATOM 1752 C C . LYS A 1 210 ? -1.899 -0.462 -5.366 1.00 95.31 210 LYS A C 1
ATOM 1754 O O . LYS A 1 210 ? -2.946 -0.619 -6.000 1.00 95.31 210 LYS A O 1
ATOM 1759 N N . PRO A 1 211 ? -0.960 -1.425 -5.317 1.00 94.94 211 PRO A N 1
ATOM 1760 C CA . PRO A 1 211 ? -1.178 -2.757 -5.878 1.00 94.94 211 PRO A CA 1
ATOM 1761 C C . PRO A 1 211 ? -2.103 -3.583 -4.977 1.00 94.94 211 PRO A C 1
ATOM 1763 O O . PRO A 1 211 ? -1.891 -3.622 -3.768 1.00 94.94 211 PRO A O 1
ATOM 1766 N N . ILE A 1 212 ? -3.072 -4.301 -5.554 1.00 96.06 212 ILE A N 1
ATOM 1767 C CA . ILE A 1 212 ? -4.057 -5.101 -4.787 1.00 96.06 212 ILE A CA 1
ATOM 1768 C C . ILE A 1 212 ? -3.365 -6.092 -3.844 1.00 96.06 212 ILE A C 1
ATOM 1770 O O . ILE A 1 212 ? -3.783 -6.265 -2.704 1.00 96.06 212 ILE A O 1
ATOM 1774 N N . LEU A 1 213 ? -2.258 -6.683 -4.296 1.00 94.00 213 LEU A N 1
ATOM 1775 C CA . LEU A 1 213 ? -1.504 -7.670 -3.529 1.00 94.00 213 LEU A CA 1
ATOM 1776 C C . LEU A 1 213 ? -0.971 -7.147 -2.184 1.00 94.00 213 LEU A C 1
ATOM 1778 O O . LEU A 1 213 ? -0.890 -7.909 -1.224 1.00 94.00 213 LEU A O 1
ATOM 1782 N N . LEU A 1 214 ? -0.596 -5.865 -2.109 1.00 96.06 214 LEU A N 1
ATOM 1783 C CA . LEU A 1 214 ? -0.158 -5.262 -0.848 1.00 96.06 214 LEU A CA 1
ATOM 1784 C C . LEU A 1 214 ? -1.309 -5.257 0.163 1.00 96.06 214 LEU A C 1
ATOM 1786 O O . LEU A 1 214 ? -1.124 -5.668 1.304 1.00 96.06 214 LEU A O 1
ATOM 1790 N N . LEU A 1 215 ? -2.500 -4.851 -0.278 1.00 97.88 215 LEU A N 1
ATOM 1791 C CA . LEU A 1 215 ? -3.677 -4.744 0.579 1.00 97.88 215 LEU A CA 1
ATOM 1792 C C . LEU A 1 215 ? -4.206 -6.119 0.979 1.00 97.88 215 LEU A C 1
ATOM 1794 O O . LEU A 1 215 ? -4.592 -6.299 2.126 1.00 97.88 215 LEU A O 1
ATOM 1798 N N . GLU A 1 216 ? -4.168 -7.107 0.084 1.00 96.75 216 GLU A N 1
ATOM 1799 C CA . GLU A 1 216 ? -4.534 -8.482 0.436 1.00 96.75 216 GLU A CA 1
ATOM 1800 C C . GLU A 1 216 ? -3.672 -9.025 1.576 1.00 96.75 216 GLU A C 1
ATOM 1802 O O . GLU A 1 216 ? -4.199 -9.655 2.489 1.00 96.75 216 GLU A O 1
ATOM 1807 N N . ARG A 1 217 ? -2.359 -8.758 1.553 1.00 96.19 217 ARG A N 1
ATOM 1808 C CA . ARG A 1 217 ? -1.456 -9.178 2.629 1.00 96.19 217 ARG A CA 1
ATOM 1809 C C . ARG A 1 217 ? -1.827 -8.513 3.954 1.00 96.19 217 ARG A C 1
ATOM 1811 O O . ARG A 1 217 ? -1.969 -9.221 4.942 1.00 96.19 217 ARG A O 1
ATOM 1818 N N . ILE A 1 218 ? -2.029 -7.193 3.959 1.00 98.19 218 ILE A N 1
ATOM 1819 C CA . ILE A 1 218 ? -2.413 -6.429 5.163 1.00 98.19 218 ILE A CA 1
ATOM 1820 C C . ILE A 1 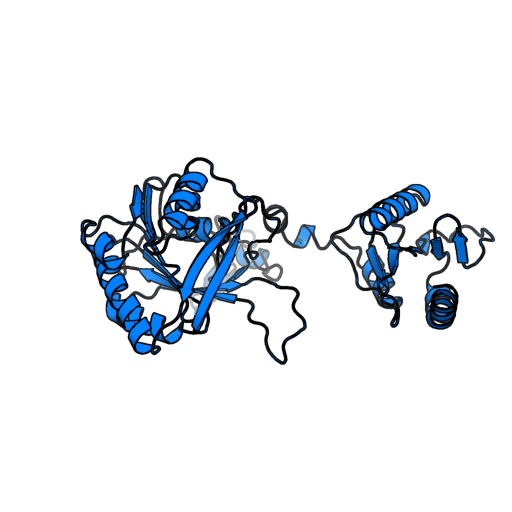218 ? -3.742 -6.935 5.740 1.00 98.19 218 ILE A C 1
ATOM 1822 O O . ILE A 1 218 ? -3.854 -7.180 6.940 1.00 98.19 218 ILE A O 1
ATOM 1826 N N . ILE A 1 219 ? -4.742 -7.133 4.880 1.00 98.62 219 ILE A N 1
ATOM 1827 C CA . ILE A 1 219 ? -6.061 -7.627 5.290 1.00 98.62 219 ILE A CA 1
ATOM 1828 C C . ILE A 1 219 ? -5.938 -9.039 5.856 1.00 98.62 219 ILE A C 1
ATOM 1830 O O . ILE A 1 219 ? -6.483 -9.329 6.918 1.00 98.62 219 ILE A O 1
ATOM 1834 N N . SER A 1 220 ? -5.178 -9.911 5.197 1.00 97.62 220 SER A N 1
ATOM 1835 C CA . SER A 1 220 ? -5.062 -11.308 5.613 1.00 97.62 220 SER A CA 1
ATOM 1836 C C . SER A 1 220 ? -4.374 -11.473 6.968 1.00 97.62 220 SER A C 1
ATOM 1838 O O . SER A 1 220 ? -4.770 -12.362 7.712 1.00 97.62 220 SER A O 1
ATOM 1840 N N . ILE A 1 221 ? -3.389 -10.626 7.314 1.00 97.38 221 ILE A N 1
ATOM 1841 C CA . ILE A 1 221 ? -2.680 -10.701 8.609 1.00 97.38 221 ILE A CA 1
ATOM 1842 C C . ILE A 1 221 ? -3.511 -10.208 9.794 1.00 97.38 221 ILE A C 1
ATOM 1844 O O . ILE A 1 221 ? -3.128 -10.477 10.922 1.00 97.38 221 ILE A O 1
ATOM 1848 N N . SER A 1 222 ? -4.610 -9.485 9.573 1.00 97.38 222 SER A N 1
ATOM 1849 C CA . SER A 1 222 ? -5.331 -8.783 10.649 1.00 97.38 222 SER A CA 1
ATOM 1850 C C . SER A 1 222 ? -6.846 -9.005 10.655 1.00 97.38 222 SER A C 1
ATOM 1852 O O . SER A 1 222 ? -7.538 -8.447 11.503 1.00 97.38 222 SER A O 1
ATOM 1854 N N . THR A 1 223 ? -7.373 -9.817 9.732 1.00 98.56 223 THR A N 1
ATOM 1855 C CA . THR A 1 223 ? -8.813 -10.095 9.605 1.00 98.56 223 THR A CA 1
ATOM 1856 C C . THR A 1 223 ? -9.088 -11.529 9.172 1.00 98.56 223 THR A C 1
ATOM 1858 O O . THR A 1 223 ? -8.267 -12.146 8.490 1.00 98.56 223 THR A O 1
ATOM 1861 N N . ASP A 1 224 ? -10.301 -12.000 9.443 1.00 98.25 224 ASP A N 1
ATOM 1862 C CA . ASP A 1 224 ? -10.872 -13.261 8.968 1.00 98.25 224 ASP A CA 1
ATOM 1863 C C . ASP A 1 224 ? -11.999 -13.024 7.952 1.00 98.25 224 ASP A C 1
ATOM 1865 O O . ASP A 1 224 ? -12.411 -11.894 7.687 1.00 98.25 224 ASP A O 1
ATOM 1869 N N . VAL A 1 225 ? -12.489 -14.099 7.332 1.00 98.38 225 VAL A N 1
ATOM 1870 C CA . VAL A 1 225 ? -13.629 -14.023 6.405 1.00 98.38 225 VAL A CA 1
ATOM 1871 C C . VAL A 1 225 ? -14.842 -13.422 7.123 1.00 98.38 225 VAL A C 1
ATOM 1873 O O . VAL A 1 225 ? -15.183 -13.823 8.232 1.00 98.38 225 VAL A O 1
ATOM 1876 N N . GLY A 1 226 ? -15.510 -12.465 6.477 1.00 98.44 226 GLY A N 1
ATOM 1877 C CA . GLY A 1 226 ? -16.689 -11.782 7.014 1.00 98.44 226 GLY A CA 1
ATOM 1878 C C . GLY A 1 226 ? -16.408 -10.568 7.909 1.00 98.44 226 GLY A C 1
ATOM 1879 O O . GLY A 1 226 ? -17.346 -9.796 8.145 1.00 98.44 226 GLY A O 1
ATOM 1880 N N . ASP A 1 227 ? -15.159 -10.359 8.340 1.00 98.75 227 ASP A N 1
ATOM 1881 C CA . ASP A 1 227 ? -14.739 -9.180 9.109 1.00 98.75 227 ASP A CA 1
ATOM 1882 C C . ASP A 1 227 ? -14.931 -7.878 8.321 1.00 98.75 227 ASP A C 1
ATOM 1884 O O . ASP A 1 227 ? -14.993 -7.870 7.086 1.00 98.75 227 ASP A O 1
ATOM 1888 N N . LEU A 1 228 ? -15.017 -6.759 9.043 1.00 98.88 228 LEU A N 1
ATOM 1889 C CA . LEU A 1 228 ? -15.226 -5.435 8.470 1.00 98.88 228 LEU A CA 1
ATOM 1890 C C . LEU A 1 228 ? -13.918 -4.636 8.351 1.00 98.88 228 LEU A C 1
ATOM 1892 O O . LEU A 1 228 ? -13.313 -4.258 9.354 1.00 98.88 228 LEU A O 1
ATOM 1896 N N . VAL A 1 229 ? -13.551 -4.298 7.111 1.00 98.88 229 VAL A N 1
ATOM 1897 C CA . VAL A 1 229 ? -12.417 -3.425 6.766 1.00 98.88 229 VAL A CA 1
ATOM 1898 C C . VAL A 1 229 ? -12.897 -2.000 6.476 1.00 98.88 229 VAL A C 1
ATOM 1900 O O . VAL A 1 229 ? -13.807 -1.793 5.675 1.00 98.88 229 VAL A O 1
ATOM 1903 N N . LEU A 1 230 ? -12.270 -0.993 7.071 1.00 98.88 230 LEU A N 1
ATOM 1904 C CA . LEU A 1 230 ? -12.560 0.420 6.825 1.00 98.88 230 LEU A CA 1
ATOM 1905 C C . LEU A 1 230 ? -11.370 1.110 6.150 1.00 98.88 230 LEU A C 1
ATOM 1907 O O . LEU A 1 230 ? -10.230 0.977 6.587 1.00 98.88 230 LEU A O 1
ATOM 1911 N N . ASP A 1 231 ? -11.653 1.883 5.107 1.00 98.75 231 ASP A N 1
ATOM 1912 C CA . ASP A 1 231 ? -10.695 2.771 4.454 1.00 98.75 231 ASP A CA 1
ATOM 1913 C C . ASP A 1 231 ? -11.265 4.201 4.390 1.00 98.75 231 ASP A C 1
ATOM 1915 O O . ASP A 1 231 ? -12.141 4.475 3.560 1.00 98.75 231 ASP A O 1
ATOM 1919 N N . PRO A 1 232 ? -10.825 5.119 5.272 1.00 98.38 232 PRO A N 1
ATOM 1920 C CA . PRO A 1 232 ? -11.332 6.486 5.309 1.00 98.38 232 PRO A CA 1
ATOM 1921 C C . PRO A 1 232 ? -10.752 7.388 4.204 1.00 98.38 232 PRO A C 1
ATOM 1923 O O . PRO A 1 232 ? -11.134 8.554 4.131 1.00 98.38 232 PRO A O 1
ATOM 1926 N N . PHE A 1 233 ? -9.845 6.878 3.364 1.00 97.88 233 PHE A N 1
ATOM 1927 C CA . PHE A 1 233 ? -9.222 7.589 2.243 1.00 97.88 233 PHE A CA 1
ATOM 1928 C C . PHE A 1 233 ? -9.179 6.684 1.006 1.00 97.88 233 PHE A C 1
ATOM 1930 O O . PHE A 1 233 ? -8.129 6.450 0.404 1.00 97.88 233 PHE A O 1
ATOM 1937 N N . CYS A 1 234 ? -10.333 6.124 0.639 1.00 97.19 234 CYS A N 1
ATOM 1938 C CA . CYS A 1 234 ? -10.345 4.948 -0.223 1.00 97.19 234 CYS A CA 1
ATOM 1939 C C . CYS A 1 234 ? -9.881 5.218 -1.662 1.00 97.19 234 CYS A C 1
ATOM 1941 O O . CYS A 1 234 ? -9.401 4.286 -2.320 1.00 97.19 234 CYS A O 1
ATOM 1943 N N . GLY A 1 235 ? -9.979 6.456 -2.165 1.00 96.31 235 GLY A N 1
ATOM 1944 C CA . GLY A 1 235 ? -9.469 6.880 -3.465 1.00 96.31 235 GLY A CA 1
ATOM 1945 C C . GLY A 1 235 ? -9.886 5.939 -4.591 1.00 96.31 235 GLY A C 1
ATOM 1946 O O . GLY A 1 235 ? -11.057 5.750 -4.903 1.00 96.31 235 GLY A O 1
ATOM 1947 N N . SER A 1 236 ? -8.898 5.270 -5.186 1.00 96.06 236 SER A N 1
ATOM 1948 C CA . SER A 1 236 ? -9.121 4.253 -6.225 1.00 96.06 236 SER A CA 1
ATOM 1949 C C . SER A 1 236 ? -9.907 3.002 -5.783 1.00 96.06 236 SER A C 1
ATOM 1951 O O . SER A 1 236 ? -10.155 2.131 -6.611 1.00 96.06 236 SER A O 1
ATOM 1953 N N . GLY A 1 237 ? -10.230 2.846 -4.500 1.00 97.50 237 GLY A N 1
ATOM 1954 C CA . GLY A 1 237 ? -10.942 1.702 -3.929 1.00 97.50 237 GLY A CA 1
ATOM 1955 C C . GLY A 1 237 ? -10.100 0.433 -3.774 1.00 97.50 237 GLY A C 1
ATOM 1956 O O . GLY A 1 237 ? -10.660 -0.652 -3.649 1.00 97.50 237 GLY A O 1
ATOM 1957 N N . THR A 1 238 ? -8.766 0.521 -3.817 1.00 98.06 238 THR A N 1
ATOM 1958 C CA . THR A 1 238 ? -7.892 -0.671 -3.846 1.00 98.06 238 THR A CA 1
ATOM 1959 C C . THR A 1 238 ? -8.063 -1.556 -2.605 1.00 98.06 238 THR A C 1
ATOM 1961 O O . THR A 1 238 ? -8.196 -2.770 -2.757 1.00 98.06 238 THR A O 1
ATOM 1964 N N . THR A 1 239 ? -8.139 -0.969 -1.408 1.00 98.56 239 THR A N 1
ATOM 1965 C CA . THR A 1 239 ? -8.395 -1.690 -0.148 1.00 98.56 239 THR A CA 1
ATOM 1966 C C . THR A 1 239 ? -9.724 -2.437 -0.182 1.00 98.56 239 THR A C 1
ATOM 1968 O O . THR A 1 239 ? -9.799 -3.599 0.198 1.00 98.56 239 THR A O 1
ATOM 1971 N N . LEU A 1 240 ? -10.769 -1.799 -0.713 1.00 98.50 240 LEU A N 1
ATOM 1972 C CA . LEU A 1 240 ? -12.123 -2.355 -0.784 1.00 98.50 240 LEU A CA 1
ATOM 1973 C C . LEU A 1 240 ? -12.208 -3.506 -1.789 1.00 98.50 240 LEU A C 1
ATOM 1975 O O . LEU A 1 240 ? -12.879 -4.505 -1.546 1.00 98.50 240 LEU A O 1
ATOM 1979 N N . VAL A 1 241 ? -11.505 -3.378 -2.917 1.00 98.38 241 VAL A N 1
ATOM 1980 C CA . VAL A 1 241 ? -11.371 -4.452 -3.907 1.00 98.38 241 VAL A CA 1
ATOM 1981 C C . VAL A 1 241 ? -10.654 -5.652 -3.293 1.00 98.38 241 VAL A C 1
ATOM 1983 O O . VAL A 1 241 ? -11.127 -6.772 -3.453 1.00 98.38 241 VAL A O 1
ATOM 1986 N N . ALA A 1 242 ? -9.555 -5.431 -2.565 1.00 98.31 242 ALA A N 1
ATOM 1987 C CA . ALA A 1 242 ? -8.839 -6.500 -1.870 1.00 98.31 242 ALA A CA 1
ATOM 1988 C C . ALA A 1 242 ? -9.707 -7.157 -0.783 1.00 98.31 242 ALA A C 1
ATOM 1990 O O . ALA A 1 242 ? -9.784 -8.381 -0.730 1.00 98.31 242 ALA A O 1
ATOM 1991 N N . ALA A 1 243 ? -10.429 -6.363 0.015 1.00 98.56 243 ALA A N 1
ATOM 1992 C CA . ALA A 1 243 ? -11.373 -6.864 1.012 1.00 98.56 243 ALA A CA 1
ATOM 1993 C C . ALA A 1 243 ? -12.452 -7.742 0.365 1.00 98.56 243 ALA A C 1
ATOM 1995 O O . ALA A 1 243 ? -12.688 -8.851 0.830 1.00 98.56 243 ALA A O 1
ATOM 1996 N N . LYS A 1 244 ? -13.039 -7.301 -0.757 1.00 98.12 244 LYS A N 1
ATOM 1997 C CA . LYS A 1 244 ? -14.027 -8.090 -1.504 1.00 98.12 244 LYS A CA 1
ATOM 1998 C C . LYS A 1 244 ? -13.452 -9.396 -2.056 1.00 98.12 244 LYS A C 1
ATOM 2000 O O . LYS A 1 244 ? -14.126 -10.411 -1.973 1.00 98.12 244 LYS A O 1
ATOM 2005 N N . ILE A 1 245 ? -12.244 -9.378 -2.626 1.00 97.38 245 ILE A N 1
ATOM 2006 C CA . ILE A 1 245 ? -11.576 -10.591 -3.141 1.00 97.38 245 ILE A CA 1
ATOM 2007 C C . ILE A 1 245 ? -11.340 -11.611 -2.019 1.00 97.38 245 ILE A C 1
ATOM 2009 O O . ILE A 1 245 ? -11.370 -12.810 -2.270 1.00 97.38 245 ILE A O 1
ATOM 2013 N N . LEU A 1 246 ? -11.101 -11.129 -0.800 1.00 97.56 246 LEU A N 1
ATOM 2014 C CA . LEU A 1 246 ? -10.882 -11.946 0.386 1.00 97.56 246 LEU A CA 1
ATOM 2015 C C . LEU A 1 246 ? -12.173 -12.219 1.177 1.00 97.56 246 LEU A C 1
ATOM 2017 O O . LEU A 1 246 ? -12.084 -12.661 2.313 1.00 97.56 246 LEU A O 1
ATOM 2021 N N . ASP A 1 247 ? -13.365 -11.938 0.652 1.00 98.31 247 ASP A N 1
ATOM 2022 C CA . ASP A 1 247 ? -14.635 -12.160 1.364 1.00 98.31 247 ASP A CA 1
ATOM 2023 C C . ASP A 1 247 ? -14.749 -11.418 2.716 1.00 98.31 247 ASP A C 1
ATOM 2025 O O . ASP A 1 247 ? -15.364 -11.892 3.673 1.00 98.31 247 ASP A O 1
ATOM 2029 N N . ARG A 1 248 ? -14.161 -10.220 2.811 1.00 98.50 248 ARG A N 1
ATOM 2030 C CA . ARG A 1 248 ? -14.363 -9.275 3.920 1.00 98.50 248 ARG A CA 1
ATOM 2031 C C . ARG A 1 248 ? -15.439 -8.256 3.553 1.00 98.50 248 ARG A C 1
ATOM 2033 O O . ARG A 1 248 ? -15.571 -7.823 2.404 1.00 98.50 248 ARG A O 1
ATOM 2040 N N . LYS A 1 249 ? -16.196 -7.820 4.557 1.00 98.69 249 LYS A N 1
ATOM 2041 C CA . LYS A 1 249 ? -17.059 -6.641 4.445 1.00 98.69 249 LYS A CA 1
ATOM 2042 C C . LYS A 1 249 ? -16.176 -5.400 4.409 1.00 98.69 249 LYS A C 1
ATOM 2044 O O . LYS A 1 249 ? -15.059 -5.400 4.919 1.00 98.69 249 LYS A O 1
ATOM 2049 N N . PHE A 1 250 ? -16.678 -4.318 3.824 1.00 98.69 250 PHE A N 1
ATOM 2050 C CA . PHE A 1 250 ? -15.897 -3.090 3.728 1.00 98.69 250 PHE A CA 1
ATOM 2051 C C . PHE A 1 250 ? -16.732 -1.819 3.861 1.00 98.69 250 PHE A C 1
ATOM 2053 O O . PHE A 1 250 ? -17.896 -1.780 3.446 1.00 98.69 250 PHE A O 1
ATOM 2060 N N . ILE A 1 251 ? -16.112 -0.757 4.371 1.00 98.75 251 ILE A N 1
ATOM 2061 C CA . ILE A 1 251 ? -16.568 0.633 4.282 1.00 98.75 251 ILE A CA 1
ATOM 2062 C C . ILE A 1 251 ? -15.433 1.446 3.661 1.00 98.75 251 ILE A C 1
ATOM 2064 O O . ILE A 1 251 ? -14.307 1.397 4.138 1.00 98.75 251 ILE A O 1
ATOM 2068 N N . GLY A 1 252 ? -15.723 2.186 2.596 1.00 98.56 252 GLY A N 1
ATOM 2069 C CA . GLY A 1 252 ? -14.789 3.156 2.031 1.00 98.56 252 GLY A CA 1
ATOM 2070 C C . GLY A 1 252 ? -15.372 4.556 2.055 1.00 98.56 252 GLY A C 1
ATOM 2071 O O . GLY A 1 252 ? -16.560 4.713 1.764 1.00 98.56 252 GLY A O 1
ATOM 2072 N N . ILE A 1 253 ? -14.549 5.547 2.385 1.00 98.69 253 ILE A N 1
ATOM 2073 C CA . ILE A 1 253 ? -14.925 6.960 2.382 1.00 98.69 253 ILE A CA 1
ATOM 2074 C C . ILE A 1 253 ? -14.006 7.715 1.424 1.00 98.69 253 ILE A C 1
ATOM 2076 O O . ILE A 1 253 ? -12.800 7.472 1.397 1.00 98.69 253 ILE A O 1
ATOM 2080 N N . ASP A 1 254 ? -14.578 8.608 0.624 1.00 98.00 254 ASP A N 1
ATOM 2081 C CA . ASP A 1 254 ? -13.825 9.583 -0.162 1.00 98.00 254 ASP A CA 1
ATOM 2082 C C . ASP A 1 254 ? -14.665 10.847 -0.385 1.00 98.00 254 ASP A C 1
ATOM 2084 O O . ASP A 1 254 ? -15.893 10.783 -0.507 1.00 98.00 254 ASP A O 1
ATOM 2088 N N . ILE A 1 255 ? -14.005 12.000 -0.454 1.00 97.00 255 ILE A N 1
ATOM 2089 C CA . ILE A 1 255 ? -14.665 13.284 -0.707 1.00 97.00 255 ILE A CA 1
ATOM 2090 C C . ILE A 1 255 ? -14.969 13.480 -2.201 1.00 97.00 255 ILE A C 1
ATOM 2092 O O . ILE A 1 255 ? -15.960 14.126 -2.554 1.00 97.00 255 ILE A O 1
ATOM 2096 N N . SER A 1 256 ? -14.155 12.897 -3.089 1.00 95.88 256 SER A N 1
ATOM 2097 C CA . SER A 1 256 ? -14.327 12.984 -4.538 1.00 95.88 256 SER A CA 1
ATOM 2098 C C . SER A 1 256 ? -15.423 12.035 -5.007 1.00 95.88 256 SER A C 1
ATOM 2100 O O . SER A 1 256 ? -15.374 10.817 -4.820 1.00 95.88 256 SER A O 1
ATOM 2102 N N . ASN A 1 257 ? -16.410 12.592 -5.708 1.00 95.25 257 ASN A N 1
ATOM 2103 C CA . ASN A 1 257 ? -17.448 11.790 -6.340 1.00 95.25 257 ASN A CA 1
ATOM 2104 C C . ASN A 1 257 ? -16.858 10.864 -7.416 1.00 95.25 257 ASN A C 1
ATOM 2106 O O . ASN A 1 257 ? -17.272 9.716 -7.543 1.00 95.25 257 ASN A O 1
ATOM 2110 N N . GLU A 1 258 ? -15.861 11.335 -8.158 1.00 94.44 258 GLU A N 1
ATOM 2111 C CA . GLU A 1 258 ? -15.178 10.603 -9.223 1.00 94.44 258 GLU A CA 1
ATOM 2112 C C . GLU A 1 258 ? -14.435 9.389 -8.654 1.00 94.44 258 GLU A C 1
ATOM 2114 O O . GLU A 1 258 ? -14.532 8.294 -9.215 1.00 94.44 258 GLU A O 1
ATOM 2119 N N . ALA A 1 259 ? -13.751 9.560 -7.516 1.00 95.56 259 ALA A N 1
ATOM 2120 C CA . ALA A 1 259 ? -13.117 8.472 -6.778 1.00 95.56 259 ALA A CA 1
ATOM 2121 C C . ALA A 1 259 ? -14.153 7.442 -6.300 1.00 95.56 259 ALA A C 1
ATOM 2123 O O . ALA A 1 259 ? -13.979 6.245 -6.531 1.00 95.56 259 ALA A O 1
ATOM 2124 N N . ILE A 1 260 ? -15.286 7.890 -5.744 1.00 97.50 260 ILE A N 1
ATOM 2125 C CA . ILE A 1 260 ? -16.378 6.998 -5.325 1.00 97.50 260 ILE A CA 1
ATOM 2126 C C . ILE A 1 260 ? -16.938 6.189 -6.500 1.00 97.50 260 ILE A C 1
ATOM 2128 O O . ILE A 1 260 ? -17.119 4.977 -6.372 1.00 97.50 260 ILE A O 1
ATOM 2132 N N . GLN A 1 261 ? -17.207 6.816 -7.649 1.00 96.06 261 GLN A N 1
ATOM 2133 C CA . GLN A 1 261 ? -17.711 6.096 -8.825 1.00 96.06 261 GLN A CA 1
ATOM 2134 C C . GLN A 1 261 ? -16.681 5.095 -9.363 1.00 96.06 261 GLN A C 1
ATOM 2136 O O . GLN A 1 261 ? -17.037 3.973 -9.729 1.00 96.06 261 GLN A O 1
ATOM 2141 N N . LEU A 1 262 ? -15.399 5.462 -9.353 1.00 96.12 262 LEU A N 1
ATOM 2142 C CA . LEU A 1 262 ? -14.307 4.571 -9.734 1.00 96.12 262 LEU A CA 1
ATOM 2143 C C . LEU A 1 262 ? -14.172 3.375 -8.780 1.00 96.12 262 LEU A C 1
ATOM 2145 O O . LEU A 1 262 ? -14.015 2.237 -9.221 1.00 96.12 262 LEU A O 1
ATOM 2149 N N . ALA A 1 263 ? -14.244 3.606 -7.471 1.00 97.38 263 ALA A N 1
ATOM 2150 C CA . ALA A 1 263 ? -14.215 2.540 -6.481 1.00 97.38 263 ALA A CA 1
ATOM 2151 C C . ALA A 1 263 ? -15.419 1.600 -6.662 1.00 97.38 263 ALA A C 1
ATOM 2153 O O . ALA A 1 263 ? -15.241 0.381 -6.675 1.00 97.38 263 ALA A O 1
ATOM 2154 N N . LYS A 1 264 ? -16.629 2.141 -6.889 1.00 97.31 264 LYS A N 1
ATOM 2155 C CA . LYS A 1 264 ? -17.839 1.349 -7.186 1.00 97.31 264 LYS A CA 1
ATOM 2156 C C . LYS A 1 264 ? -17.641 0.436 -8.394 1.00 97.31 264 LYS A C 1
ATOM 2158 O O . LYS A 1 264 ? -17.910 -0.762 -8.288 1.00 97.31 264 LYS A O 1
ATOM 2163 N N . SER A 1 265 ? -17.150 0.969 -9.515 1.00 96.19 265 SER A N 1
ATOM 2164 C CA . SER A 1 265 ? -16.955 0.173 -10.733 1.00 96.19 265 SER A CA 1
ATOM 2165 C C . SER A 1 265 ? -15.948 -0.956 -10.506 1.00 96.19 265 SER A C 1
ATOM 2167 O O . SER A 1 265 ? -16.234 -2.115 -10.811 1.00 96.19 265 SER A O 1
ATOM 2169 N N . ARG A 1 266 ? -14.824 -0.669 -9.845 1.00 96.81 266 ARG A N 1
ATOM 2170 C CA . ARG A 1 266 ? -13.805 -1.678 -9.524 1.00 96.81 266 ARG A CA 1
ATOM 2171 C C . ARG A 1 266 ? -14.276 -2.751 -8.553 1.00 96.81 266 ARG A C 1
ATOM 2173 O O . ARG A 1 266 ? -13.868 -3.899 -8.674 1.00 96.81 266 ARG A O 1
ATOM 2180 N N . ILE A 1 267 ? -15.110 -2.394 -7.581 1.00 96.88 267 ILE A N 1
ATOM 2181 C CA . ILE A 1 267 ? -15.710 -3.363 -6.658 1.00 96.88 267 ILE A CA 1
ATOM 2182 C C . ILE A 1 267 ? -16.703 -4.250 -7.409 1.00 96.88 267 ILE A C 1
ATOM 2184 O O . ILE A 1 267 ? -16.783 -5.444 -7.126 1.00 96.88 267 ILE A O 1
ATOM 2188 N N . SER A 1 268 ? -17.470 -3.699 -8.355 1.00 96.50 268 SER A N 1
ATOM 2189 C CA . SER A 1 268 ? -18.422 -4.482 -9.154 1.00 96.50 268 SER A CA 1
ATOM 2190 C C . SER A 1 268 ? -17.721 -5.526 -10.027 1.00 96.50 268 SER A C 1
ATOM 2192 O O . SER A 1 268 ? -18.189 -6.659 -10.104 1.00 96.50 268 SER A O 1
ATOM 2194 N N . GLN A 1 269 ? -16.555 -5.181 -10.583 1.00 94.50 269 GLN A N 1
ATOM 2195 C CA . GLN A 1 269 ? -15.738 -6.057 -11.421 1.00 94.50 269 GLN A CA 1
ATOM 2196 C C . GLN A 1 269 ? -14.271 -6.042 -10.957 1.00 94.50 269 GLN A C 1
ATOM 2198 O O . GLN A 1 269 ? -13.443 -5.326 -11.529 1.00 94.50 269 GLN A O 1
ATOM 2203 N N . PRO A 1 270 ? -13.923 -6.817 -9.912 1.00 93.62 270 PRO A N 1
ATOM 2204 C CA . PRO A 1 270 ? -12.558 -6.882 -9.407 1.00 93.62 270 PRO A CA 1
ATOM 2205 C C . PRO A 1 270 ? -11.592 -7.428 -10.464 1.00 93.62 270 PRO A C 1
ATOM 2207 O O . PRO A 1 270 ? -11.700 -8.573 -10.898 1.00 93.62 270 PRO A O 1
ATOM 2210 N N . ILE A 1 271 ? -10.607 -6.618 -10.852 1.00 93.06 271 ILE A N 1
ATOM 2211 C CA . ILE A 1 271 ? -9.520 -7.032 -11.745 1.00 93.06 271 ILE A CA 1
ATOM 2212 C C . ILE A 1 271 ? -8.217 -6.990 -10.961 1.00 93.06 271 ILE A C 1
ATOM 2214 O O . ILE A 1 271 ? -7.779 -5.921 -10.542 1.00 93.06 271 ILE A O 1
ATOM 2218 N N . LYS A 1 272 ? -7.572 -8.150 -10.819 1.00 89.81 272 LYS A N 1
ATOM 2219 C CA . LYS A 1 272 ? -6.259 -8.300 -10.188 1.00 89.81 272 LYS A CA 1
ATOM 2220 C C . LYS A 1 272 ? -5.208 -8.685 -11.218 1.00 89.81 272 LYS A C 1
ATOM 2222 O O . LYS A 1 272 ? -5.415 -9.573 -12.048 1.00 89.81 272 LYS A O 1
ATOM 2227 N N . THR A 1 273 ? -4.049 -8.039 -11.155 1.00 85.62 273 THR A N 1
ATOM 2228 C CA . THR A 1 273 ? -2.907 -8.417 -11.991 1.00 85.62 273 THR A CA 1
ATOM 2229 C C . THR A 1 273 ? -2.097 -9.506 -11.306 1.00 85.62 273 THR A C 1
ATOM 2231 O O . THR A 1 273 ? -1.529 -9.291 -10.240 1.00 85.62 273 THR A O 1
ATOM 2234 N N . LYS A 1 274 ? -1.994 -10.677 -11.939 1.00 77.38 274 LYS A N 1
ATOM 2235 C CA . LYS A 1 274 ? -1.083 -11.735 -11.493 1.00 77.38 274 LYS A CA 1
ATOM 2236 C C . LYS A 1 274 ? 0.363 -11.324 -11.766 1.00 77.38 274 LYS A C 1
ATOM 2238 O O . LYS A 1 274 ? 0.730 -11.019 -12.904 1.00 77.38 274 LYS A O 1
ATOM 2243 N N . SER A 1 275 ? 1.178 -11.284 -10.716 1.00 67.62 275 SER A N 1
ATOM 2244 C CA . SER A 1 275 ? 2.611 -11.028 -10.839 1.00 67.62 275 SER A CA 1
ATOM 2245 C C . SER A 1 275 ? 3.328 -12.353 -11.038 1.00 67.62 275 SER A C 1
ATOM 2247 O O . SER A 1 275 ? 3.578 -13.071 -10.074 1.00 67.62 275 SER A O 1
ATOM 2249 N N . ALA A 1 276 ? 3.719 -12.650 -12.279 1.00 62.66 276 ALA A N 1
ATOM 2250 C CA . ALA A 1 276 ? 4.499 -13.851 -12.572 1.00 62.66 276 ALA A CA 1
ATOM 2251 C C . ALA A 1 276 ? 5.769 -13.934 -11.694 1.00 62.66 276 ALA A C 1
ATOM 2253 O O . ALA A 1 276 ? 6.140 -15.023 -11.268 1.00 62.66 276 ALA A O 1
ATOM 2254 N N . LEU A 1 277 ? 6.388 -12.780 -11.374 1.00 60.09 277 LEU A N 1
ATOM 2255 C CA . LEU A 1 277 ? 7.577 -12.690 -10.513 1.00 60.09 277 LEU A CA 1
ATOM 2256 C C . LEU A 1 277 ? 7.357 -13.328 -9.139 1.00 60.09 277 LEU A C 1
ATOM 2258 O O . LEU A 1 277 ? 8.259 -13.961 -8.600 1.00 60.09 277 LEU A O 1
ATOM 2262 N N . LEU A 1 278 ? 6.166 -13.126 -8.579 1.00 61.84 278 LEU A N 1
ATOM 2263 C CA . LEU A 1 278 ? 5.810 -13.619 -7.255 1.00 61.84 278 LEU A CA 1
ATOM 2264 C C . LEU A 1 278 ? 5.240 -15.037 -7.312 1.00 61.84 278 LEU A C 1
ATOM 2266 O O . LEU A 1 278 ? 5.450 -15.794 -6.379 1.00 61.84 278 LEU A O 1
ATOM 2270 N N . GLU A 1 279 ? 4.590 -15.417 -8.415 1.00 58.78 279 GLU A N 1
ATOM 2271 C CA . GLU A 1 279 ? 4.074 -16.780 -8.613 1.00 58.78 279 GLU A CA 1
ATOM 2272 C C . GLU A 1 279 ? 5.178 -17.806 -8.908 1.00 58.78 279 GLU A C 1
ATOM 2274 O O . GLU A 1 279 ? 5.065 -18.954 -8.500 1.00 58.78 279 GLU A O 1
ATOM 2279 N N . LYS A 1 280 ? 6.244 -17.419 -9.621 1.00 52.34 280 LYS A N 1
ATOM 2280 C CA . LYS A 1 280 ? 7.339 -18.334 -9.996 1.00 52.34 280 LYS A CA 1
ATOM 2281 C C . LYS A 1 280 ? 8.567 -18.235 -9.084 1.00 52.34 280 LYS A C 1
ATOM 2283 O O . LYS A 1 280 ? 9.468 -19.058 -9.200 1.00 52.34 280 LYS A O 1
ATOM 2288 N N . GLY A 1 281 ? 8.607 -17.237 -8.196 1.00 53.12 281 GLY A N 1
ATOM 2289 C CA . GLY A 1 281 ? 9.761 -16.923 -7.349 1.00 53.12 281 GLY A CA 1
ATOM 2290 C C . GLY A 1 281 ? 10.943 -16.351 -8.143 1.00 53.12 281 GLY A C 1
ATOM 2291 O O . GLY A 1 281 ? 11.120 -16.652 -9.321 1.00 53.12 281 GLY A O 1
ATOM 2292 N N . ARG A 1 282 ? 11.788 -15.515 -7.517 1.00 52.31 282 ARG A N 1
ATOM 2293 C CA . ARG A 1 282 ? 12.941 -14.879 -8.201 1.00 52.31 282 ARG A CA 1
ATOM 2294 C C . ARG A 1 282 ? 13.925 -15.876 -8.797 1.00 52.31 282 ARG A C 1
ATOM 2296 O O . ARG A 1 282 ? 14.512 -15.579 -9.832 1.00 52.31 282 ARG A O 1
ATOM 2303 N N . ASN A 1 283 ? 14.066 -17.043 -8.180 1.00 49.28 283 ASN A N 1
ATOM 2304 C CA . ASN A 1 283 ? 15.004 -18.067 -8.630 1.00 49.28 283 ASN A CA 1
ATOM 2305 C C . ASN A 1 283 ? 14.631 -18.609 -10.017 1.00 49.28 283 ASN A C 1
ATOM 2307 O O . ASN A 1 283 ? 15.517 -18.831 -10.829 1.00 49.28 283 ASN A O 1
ATOM 2311 N N . ALA A 1 284 ? 13.340 -18.667 -10.368 1.00 48.44 284 ALA A N 1
ATOM 2312 C CA . ALA A 1 284 ? 12.903 -19.011 -11.724 1.00 48.44 284 ALA A CA 1
ATOM 2313 C C . ALA A 1 284 ? 13.153 -17.899 -12.769 1.00 48.44 284 ALA A C 1
ATOM 2315 O O . ALA A 1 284 ? 12.830 -18.079 -13.944 1.00 48.44 284 ALA A O 1
ATOM 2316 N N . TYR A 1 285 ? 13.671 -16.732 -12.363 1.00 47.00 285 TYR A N 1
ATOM 2317 C CA . TYR A 1 285 ? 14.051 -15.623 -13.252 1.00 47.00 285 TYR A CA 1
ATOM 2318 C C . TYR A 1 285 ? 15.565 -15.481 -13.430 1.00 47.00 285 TYR A C 1
ATOM 2320 O O . TYR A 1 285 ? 15.990 -14.813 -14.372 1.00 47.00 285 TYR A O 1
ATOM 2328 N N . LEU A 1 286 ? 16.367 -16.142 -12.592 1.00 48.75 286 LEU A N 1
ATOM 2329 C CA . LEU A 1 286 ? 17.814 -16.288 -12.757 1.00 48.75 286 LEU A CA 1
ATOM 2330 C C . LEU A 1 286 ? 18.090 -17.461 -13.713 1.00 48.75 286 LEU A C 1
ATOM 2332 O O . LEU A 1 286 ? 18.635 -18.482 -13.327 1.00 48.75 286 LEU A O 1
ATOM 2336 N N . ASN A 1 287 ? 17.629 -17.333 -14.959 1.00 48.38 287 ASN A N 1
ATOM 2337 C CA . ASN A 1 287 ? 17.692 -18.395 -15.975 1.00 48.38 287 ASN A CA 1
ATOM 2338 C C . ASN A 1 287 ? 18.662 -18.083 -17.124 1.00 48.38 287 ASN A C 1
ATOM 2340 O O . ASN A 1 287 ? 18.605 -18.742 -18.166 1.00 48.38 287 ASN A O 1
ATOM 2344 N N . GLN A 1 288 ? 19.493 -17.045 -17.003 1.00 54.44 288 GLN A N 1
ATOM 2345 C CA . GLN A 1 288 ? 20.616 -16.921 -17.925 1.00 54.44 288 GLN A CA 1
ATOM 2346 C C . GLN A 1 288 ? 21.751 -17.766 -17.374 1.00 54.44 288 GLN A C 1
ATOM 2348 O O . GLN A 1 288 ? 22.183 -17.571 -16.241 1.00 54.44 288 GLN A O 1
ATOM 2353 N N . ASP A 1 289 ? 22.154 -18.729 -18.194 1.00 65.94 289 ASP A N 1
ATOM 2354 C CA . ASP A 1 289 ? 23.372 -19.500 -18.024 1.00 65.94 289 ASP A CA 1
ATOM 2355 C C . ASP A 1 289 ? 24.509 -18.554 -17.614 1.00 65.94 289 ASP A C 1
ATOM 2357 O O . ASP A 1 289 ? 24.724 -17.525 -18.266 1.00 65.94 289 ASP A O 1
ATOM 2361 N N . SER A 1 290 ? 25.206 -18.873 -16.522 1.00 68.50 290 SER A N 1
ATOM 2362 C CA . SER A 1 290 ? 26.357 -18.103 -16.041 1.00 68.50 290 SER A CA 1
ATOM 2363 C C . SER A 1 290 ? 27.383 -17.859 -17.148 1.00 68.50 290 SER A C 1
ATOM 2365 O O . SER A 1 290 ? 28.017 -16.806 -17.179 1.00 68.50 290 SER A O 1
ATOM 2367 N N . GLN A 1 291 ? 27.491 -18.789 -18.101 1.00 74.25 291 GLN A N 1
ATOM 2368 C CA . GLN A 1 291 ? 28.365 -18.671 -19.257 1.00 74.25 291 GLN A CA 1
ATOM 2369 C C . GLN A 1 291 ? 27.888 -17.596 -20.248 1.00 74.25 291 GLN A C 1
ATOM 2371 O O . GLN A 1 291 ? 28.688 -16.790 -20.714 1.00 74.25 291 GLN A O 1
ATOM 2376 N N . ILE A 1 292 ? 26.579 -17.511 -20.518 1.00 78.62 292 ILE A N 1
ATOM 2377 C CA . ILE A 1 292 ? 25.996 -16.468 -21.381 1.00 78.62 292 ILE A CA 1
ATOM 2378 C C . ILE A 1 292 ? 26.177 -15.087 -20.753 1.00 78.62 292 ILE A C 1
ATOM 2380 O O . ILE A 1 292 ? 26.495 -14.139 -21.464 1.00 78.62 292 ILE A O 1
ATOM 2384 N N . LEU A 1 293 ? 25.989 -14.964 -19.436 1.00 80.25 293 LEU A N 1
ATOM 2385 C CA . LEU A 1 293 ? 26.231 -13.701 -18.734 1.00 80.25 293 LEU A CA 1
ATOM 2386 C C . LEU A 1 293 ? 27.692 -13.265 -18.867 1.00 80.25 293 LEU A C 1
ATOM 2388 O O . LEU A 1 293 ? 27.941 -12.129 -19.259 1.00 80.25 293 LEU A O 1
ATOM 2392 N N . SER A 1 294 ? 28.634 -14.185 -18.644 1.00 79.75 294 SER A N 1
ATOM 2393 C CA . SER A 1 294 ? 30.066 -13.918 -18.803 1.00 79.75 294 SER A CA 1
ATOM 2394 C C . SER A 1 294 ? 30.428 -13.484 -20.230 1.00 79.75 294 SER A C 1
ATOM 2396 O O . SER A 1 294 ? 31.162 -12.515 -20.409 1.00 79.75 294 SER A O 1
ATOM 2398 N N . TRP A 1 295 ? 29.869 -14.136 -21.254 1.00 83.31 295 TRP A N 1
ATOM 2399 C CA . TRP A 1 295 ? 30.089 -13.754 -22.653 1.00 83.31 295 TRP A CA 1
ATOM 2400 C C . TRP A 1 295 ? 29.464 -12.416 -23.040 1.00 83.31 295 TRP A C 1
ATOM 2402 O O . TRP A 1 295 ? 29.976 -11.740 -23.923 1.00 83.31 295 TRP A O 1
ATOM 2412 N N . LEU A 1 296 ? 28.339 -12.035 -22.433 1.00 84.00 296 LEU A N 1
ATOM 2413 C CA . LEU A 1 296 ? 27.744 -10.717 -22.655 1.00 84.00 296 LEU A CA 1
ATOM 2414 C C . LEU A 1 296 ? 28.571 -9.623 -21.977 1.00 84.00 296 LEU A C 1
ATOM 2416 O O . LEU A 1 296 ? 28.780 -8.568 -22.571 1.00 84.00 296 LEU A O 1
ATOM 2420 N N . GLU A 1 297 ? 29.063 -9.877 -20.766 1.00 82.38 297 GLU A N 1
ATOM 2421 C CA . GLU A 1 297 ? 29.953 -8.957 -20.056 1.00 82.38 297 GLU A CA 1
ATOM 2422 C C . GLU A 1 297 ? 31.265 -8.740 -20.818 1.00 82.38 297 GLU A C 1
ATOM 2424 O O . GLU A 1 297 ? 31.687 -7.597 -20.965 1.00 82.38 297 GLU A O 1
ATOM 2429 N N . SER A 1 298 ? 31.860 -9.791 -21.394 1.00 82.00 298 SER A N 1
ATOM 2430 C CA . SER A 1 298 ? 33.125 -9.680 -22.139 1.00 82.00 298 SER A CA 1
ATOM 2431 C C . SER A 1 298 ? 33.043 -8.832 -23.414 1.00 82.00 298 SER A C 1
ATOM 2433 O O . SER A 1 298 ? 34.069 -8.399 -23.932 1.00 82.00 298 SER A O 1
ATOM 2435 N N . ILE A 1 299 ? 31.833 -8.566 -23.913 1.00 80.94 299 ILE A N 1
ATOM 2436 C CA . ILE A 1 299 ? 31.575 -7.687 -25.061 1.00 80.94 299 ILE A CA 1
ATOM 2437 C C . ILE A 1 299 ? 30.874 -6.384 -24.653 1.00 80.94 299 ILE A C 1
ATOM 2439 O O . ILE A 1 299 ? 30.300 -5.710 -25.510 1.00 80.94 299 ILE A O 1
ATOM 2443 N N . ASP A 1 300 ? 30.902 -6.009 -23.373 1.00 81.44 300 ASP A N 1
ATOM 2444 C CA . ASP A 1 300 ? 30.213 -4.851 -22.775 1.00 81.44 300 ASP A CA 1
ATOM 2445 C C . ASP A 1 300 ? 28.720 -4.756 -23.142 1.00 81.44 300 ASP A C 1
ATOM 2447 O O . ASP A 1 300 ? 28.162 -3.673 -23.354 1.00 81.44 300 ASP A O 1
ATOM 2451 N N . CYS A 1 301 ? 28.051 -5.9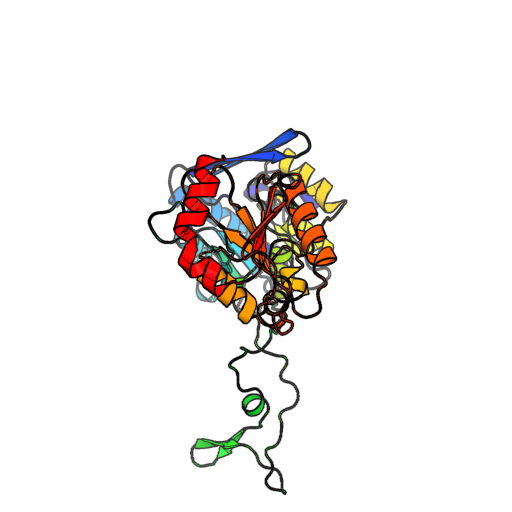02 -23.260 1.00 84.12 301 CYS A N 1
ATOM 2452 C CA . CYS A 1 301 ? 26.611 -5.946 -23.446 1.00 84.12 301 CYS A CA 1
ATOM 2453 C C . CYS A 1 301 ? 25.887 -5.873 -22.106 1.00 84.12 301 CYS A C 1
ATOM 2455 O O . CYS A 1 301 ? 26.179 -6.611 -21.170 1.00 84.12 301 CYS A O 1
ATOM 2457 N N . GLN A 1 302 ? 24.836 -5.057 -22.049 1.00 81.38 302 GLN A N 1
ATOM 2458 C CA . GLN A 1 302 ? 23.916 -5.065 -20.921 1.00 81.38 302 GLN A CA 1
ATOM 2459 C C . GLN A 1 302 ? 22.978 -6.283 -21.034 1.00 81.38 302 GLN A C 1
ATOM 2461 O O . GLN A 1 302 ? 22.200 -6.346 -21.993 1.00 81.38 302 GLN A O 1
ATOM 2466 N N . PRO A 1 303 ? 22.997 -7.240 -20.088 1.00 82.38 303 PRO A N 1
ATOM 2467 C CA . PRO A 1 303 ? 22.225 -8.474 -20.204 1.00 82.38 303 PRO A CA 1
ATOM 2468 C C . PRO A 1 303 ? 20.712 -8.239 -20.084 1.00 82.38 303 PRO A C 1
ATOM 2470 O O . PRO A 1 303 ? 20.229 -7.373 -19.348 1.00 82.38 303 PRO A O 1
ATOM 2473 N N . VAL A 1 304 ? 19.938 -9.050 -20.804 1.00 78.69 304 VAL A N 1
ATOM 2474 C CA . VAL A 1 304 ? 18.474 -9.007 -20.872 1.00 78.69 304 VAL A CA 1
ATOM 2475 C C . VAL A 1 304 ? 17.893 -10.338 -20.411 1.00 78.69 304 VAL A C 1
ATOM 2477 O O . VAL A 1 304 ? 17.846 -11.319 -21.140 1.00 78.69 304 VAL A O 1
ATOM 2480 N N . GLN A 1 305 ? 17.317 -10.345 -19.213 1.00 65.75 305 GLN A N 1
ATOM 2481 C CA . GLN A 1 305 ? 16.762 -11.571 -18.621 1.00 65.75 305 GLN A CA 1
ATOM 2482 C C . GLN A 1 305 ? 15.330 -11.903 -19.091 1.00 65.75 305 GLN A C 1
ATOM 2484 O O . GLN A 1 305 ? 14.846 -13.017 -18.907 1.00 65.75 305 GLN A O 1
ATOM 2489 N N . ARG A 1 306 ? 14.598 -10.934 -19.664 1.00 60.41 306 ARG A N 1
ATOM 2490 C CA . ARG A 1 306 ? 13.144 -11.039 -19.935 1.00 60.41 306 ARG A CA 1
ATOM 2491 C C . ARG A 1 306 ? 12.775 -11.279 -21.402 1.00 60.41 306 ARG A C 1
ATOM 2493 O O . ARG A 1 306 ? 11.600 -11.153 -21.752 1.00 60.41 306 ARG A O 1
ATOM 2500 N N . ASN A 1 307 ? 13.733 -11.602 -22.268 1.00 71.50 307 ASN A N 1
ATOM 2501 C CA . ASN A 1 307 ? 13.488 -11.763 -23.700 1.00 71.50 307 ASN A CA 1
ATOM 2502 C C . ASN A 1 307 ? 14.071 -13.089 -24.211 1.00 71.50 307 ASN A C 1
ATOM 2504 O O . ASN A 1 307 ? 15.221 -13.407 -23.958 1.00 71.50 307 ASN A O 1
ATOM 2508 N N . LYS A 1 308 ? 13.265 -13.878 -24.933 1.00 75.56 308 LYS A N 1
ATOM 2509 C CA . LYS A 1 308 ? 13.712 -15.158 -25.516 1.00 75.56 308 LYS A CA 1
ATOM 2510 C C . LYS A 1 308 ? 14.552 -14.987 -26.790 1.00 75.56 308 LYS A C 1
ATOM 2512 O O . LYS A 1 308 ? 15.184 -15.942 -27.227 1.00 75.56 308 LYS A O 1
ATOM 2517 N N . GLY A 1 309 ? 14.488 -13.818 -27.427 1.00 81.56 309 GLY A N 1
ATOM 2518 C CA . GLY A 1 309 ? 15.185 -13.516 -28.676 1.00 81.56 309 GLY A CA 1
ATOM 2519 C C . GLY A 1 309 ? 16.337 -12.527 -28.546 1.00 81.56 309 GLY A C 1
ATOM 2520 O O . GLY A 1 309 ? 17.062 -12.359 -29.515 1.00 81.56 309 GLY A O 1
ATOM 2521 N N . ILE A 1 310 ? 16.509 -11.877 -27.396 1.00 86.19 310 ILE A N 1
ATOM 2522 C CA . ILE A 1 310 ? 17.590 -10.914 -27.150 1.00 86.19 310 ILE A CA 1
ATOM 2523 C C . ILE A 1 310 ? 18.177 -11.257 -25.788 1.00 86.19 310 ILE A C 1
ATOM 2525 O O . ILE A 1 310 ? 17.451 -11.193 -24.797 1.00 86.19 310 ILE A O 1
ATOM 2529 N N . ASP A 1 311 ? 19.453 -11.627 -25.756 1.00 85.81 311 ASP A N 1
ATOM 2530 C CA . ASP A 1 311 ? 20.158 -11.988 -24.526 1.00 85.81 311 ASP A CA 1
ATOM 2531 C C . ASP A 1 311 ? 20.891 -10.781 -23.921 1.00 85.81 311 ASP A C 1
ATOM 2533 O O . ASP A 1 311 ? 21.054 -10.734 -22.705 1.00 85.81 311 ASP A O 1
ATOM 2537 N N . GLY A 1 312 ? 21.244 -9.772 -24.726 1.00 86.56 312 GLY A N 1
ATOM 2538 C CA . GLY A 1 312 ? 21.842 -8.521 -24.261 1.00 86.56 312 GLY A CA 1
ATOM 2539 C C . GLY A 1 312 ? 21.696 -7.363 -25.249 1.00 86.56 312 GLY A C 1
ATOM 2540 O O . GLY A 1 312 ? 21.199 -7.531 -26.362 1.00 86.56 312 GLY A O 1
ATOM 2541 N N . PHE A 1 313 ? 22.117 -6.173 -24.835 1.00 86.25 313 PHE A N 1
ATOM 2542 C CA . PHE A 1 313 ? 22.178 -4.980 -25.676 1.00 86.25 313 PHE A CA 1
ATOM 2543 C C . PHE A 1 313 ? 23.589 -4.405 -25.681 1.00 86.25 313 PHE A C 1
ATOM 2545 O O . PHE A 1 313 ? 24.104 -4.046 -24.623 1.00 86.25 313 PHE A O 1
ATOM 2552 N N . LEU A 1 314 ? 24.166 -4.249 -26.871 1.00 83.62 314 LEU A N 1
ATOM 2553 C CA . LEU A 1 314 ? 25.396 -3.495 -27.069 1.00 83.62 314 LEU A CA 1
ATOM 2554 C C . LEU A 1 314 ? 25.037 -2.019 -27.250 1.00 83.62 314 LEU A C 1
ATOM 2556 O O . LEU A 1 314 ? 24.289 -1.658 -28.165 1.00 83.62 314 LEU A O 1
ATOM 2560 N N . ARG A 1 315 ? 25.537 -1.161 -26.361 1.00 80.44 315 ARG A N 1
ATOM 2561 C CA . ARG A 1 315 ? 25.333 0.287 -26.448 1.00 80.44 315 ARG A CA 1
ATOM 2562 C C . ARG A 1 315 ? 26.562 0.932 -27.077 1.00 80.44 315 ARG A C 1
ATOM 2564 O O . ARG A 1 315 ? 27.647 0.836 -26.522 1.00 80.44 315 ARG A O 1
ATOM 2571 N N . ILE A 1 316 ? 26.361 1.611 -28.202 1.00 75.88 316 ILE A N 1
ATOM 2572 C CA . ILE A 1 316 ? 27.401 2.366 -28.906 1.00 75.88 316 ILE A CA 1
ATOM 2573 C C . ILE A 1 316 ? 27.089 3.857 -28.753 1.00 75.88 316 ILE A C 1
ATOM 2575 O O . ILE A 1 316 ? 25.952 4.285 -28.972 1.00 75.88 316 ILE A O 1
ATOM 2579 N N . ASN A 1 317 ? 28.082 4.642 -28.336 1.00 68.81 317 ASN A N 1
ATOM 2580 C CA . ASN A 1 317 ? 27.947 6.094 -28.242 1.00 68.81 317 ASN A CA 1
ATOM 2581 C C . ASN A 1 317 ? 27.744 6.680 -29.648 1.00 68.81 317 ASN A C 1
ATOM 2583 O O . ASN A 1 317 ? 28.472 6.328 -30.565 1.00 68.81 317 ASN A O 1
ATOM 2587 N N . GLY A 1 318 ? 26.744 7.548 -29.816 1.00 65.25 318 GLY A N 1
ATOM 2588 C CA . GLY A 1 318 ? 26.370 8.118 -31.119 1.00 65.25 318 GLY A CA 1
ATOM 2589 C C . GLY A 1 318 ? 25.154 7.456 -31.778 1.00 65.25 318 GLY A C 1
ATOM 2590 O O . GLY A 1 318 ? 24.468 8.108 -32.556 1.00 65.25 318 GLY A O 1
ATOM 2591 N N . MET A 1 319 ? 24.792 6.222 -31.403 1.00 69.44 319 MET A N 1
ATOM 2592 C CA . MET A 1 319 ? 23.583 5.569 -31.923 1.00 69.44 319 MET A CA 1
ATOM 2593 C C . MET A 1 319 ? 22.329 5.896 -31.097 1.00 69.44 319 MET A C 1
ATOM 2595 O O . MET A 1 319 ? 22.341 5.868 -29.864 1.00 69.44 319 MET A O 1
ATOM 2599 N N . VAL A 1 320 ? 21.200 6.114 -31.784 1.00 67.19 320 VAL A N 1
ATOM 2600 C CA . VAL A 1 320 ? 19.890 6.391 -31.155 1.00 67.19 320 VAL A CA 1
ATOM 2601 C C . VAL A 1 320 ? 19.322 5.162 -30.434 1.00 67.19 320 VAL A C 1
ATOM 2603 O O . VAL A 1 320 ? 18.657 5.287 -29.403 1.00 67.19 320 VAL A O 1
ATOM 2606 N N . LYS A 1 321 ? 19.571 3.956 -30.959 1.00 73.44 321 LYS A N 1
ATOM 2607 C CA . LYS A 1 321 ? 19.115 2.686 -30.374 1.00 73.44 321 LYS A CA 1
ATOM 2608 C C . LYS A 1 321 ? 20.298 1.745 -30.134 1.00 73.44 321 LYS A C 1
ATOM 2610 O O . LYS A 1 321 ? 21.206 1.708 -30.958 1.00 73.44 321 LYS A O 1
ATOM 2615 N N . PRO A 1 322 ? 20.273 0.945 -29.053 1.00 85.56 322 PRO A N 1
ATOM 2616 C CA . PRO A 1 322 ? 21.276 -0.091 -28.843 1.00 85.56 322 PRO A CA 1
ATOM 2617 C C . PRO A 1 322 ? 21.120 -1.227 -29.861 1.00 85.56 322 PRO A C 1
ATOM 2619 O O . PRO A 1 322 ? 20.026 -1.456 -30.386 1.00 85.56 322 PRO A O 1
ATOM 2622 N N . ILE A 1 323 ? 22.192 -1.987 -30.074 1.00 85.50 323 ILE A N 1
ATOM 2623 C CA . ILE A 1 323 ? 22.189 -3.165 -30.940 1.00 85.50 323 ILE A CA 1
ATOM 2624 C C . ILE A 1 323 ? 21.778 -4.392 -30.109 1.00 85.50 323 ILE A C 1
ATOM 2626 O O . ILE A 1 323 ? 22.470 -4.738 -29.148 1.00 85.50 323 ILE A O 1
ATOM 2630 N N . PRO A 1 324 ? 20.651 -5.061 -30.418 1.00 88.81 324 PRO A N 1
ATOM 2631 C CA . PRO A 1 324 ? 20.278 -6.308 -29.767 1.00 88.81 324 PRO A CA 1
ATOM 2632 C C . PRO A 1 324 ? 21.271 -7.419 -30.107 1.00 88.81 324 PRO A C 1
ATOM 2634 O O . PRO A 1 324 ? 21.555 -7.677 -31.279 1.00 88.81 324 PRO A O 1
ATOM 2637 N N . VAL A 1 325 ? 21.731 -8.109 -29.069 1.00 88.81 325 VAL A N 1
ATOM 2638 C CA . VAL A 1 325 ? 22.640 -9.248 -29.156 1.00 88.81 325 VAL A CA 1
ATOM 2639 C C . VAL A 1 325 ? 21.914 -10.505 -28.696 1.00 88.81 325 VAL A C 1
ATOM 2641 O O . VAL A 1 325 ? 21.253 -10.517 -27.653 1.00 88.81 325 VAL A O 1
ATOM 2644 N N . LYS A 1 326 ? 22.028 -11.575 -29.478 1.00 90.12 326 LYS A N 1
ATOM 2645 C CA . LYS A 1 326 ? 21.609 -12.919 -29.078 1.00 90.12 326 LYS A CA 1
ATOM 2646 C C . LYS A 1 326 ? 22.814 -13.845 -29.089 1.00 90.12 326 LYS A C 1
ATOM 2648 O O . LYS A 1 326 ? 23.587 -13.819 -30.040 1.00 90.12 326 LYS A O 1
ATOM 2653 N N . ILE A 1 327 ? 22.917 -14.697 -28.076 1.00 88.12 327 ILE A N 1
ATOM 2654 C CA . ILE A 1 327 ? 23.866 -15.807 -28.064 1.00 88.12 327 ILE A CA 1
ATOM 2655 C C . ILE A 1 327 ? 23.091 -17.089 -28.385 1.00 88.12 327 ILE A C 1
ATOM 2657 O O . ILE A 1 327 ? 22.010 -17.350 -27.842 1.00 88.12 327 ILE A O 1
ATOM 2661 N N . GLN A 1 328 ? 23.598 -17.874 -29.332 1.00 87.00 328 GLN A N 1
ATOM 2662 C CA . GLN A 1 328 ? 23.065 -19.198 -29.629 1.00 87.00 328 GLN A CA 1
ATOM 2663 C C . GLN A 1 328 ? 23.312 -20.113 -28.424 1.00 87.00 328 GLN A C 1
ATOM 2665 O O . GLN A 1 328 ? 24.452 -20.286 -28.002 1.00 87.00 328 GLN A O 1
ATOM 2670 N N . ARG A 1 329 ? 22.248 -20.691 -27.860 1.00 81.44 329 ARG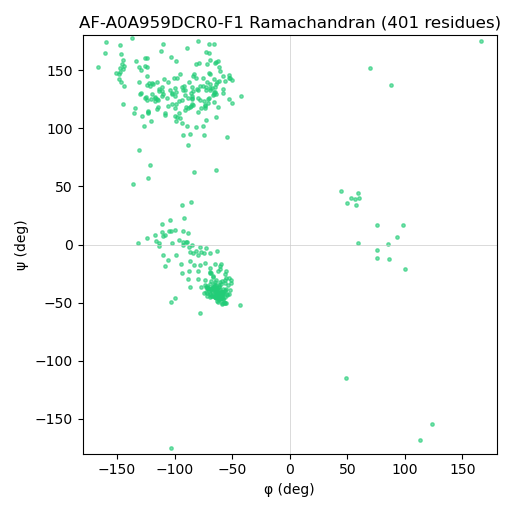 A N 1
ATOM 2671 C CA . ARG A 1 329 ? 22.362 -21.610 -26.716 1.00 81.44 329 ARG A CA 1
ATOM 2672 C C . ARG A 1 329 ? 22.801 -23.000 -27.167 1.00 81.44 329 ARG A C 1
ATOM 2674 O O . ARG A 1 329 ? 22.544 -23.389 -28.306 1.00 81.44 329 ARG A O 1
ATOM 2681 N N . GLU A 1 330 ? 23.394 -23.768 -26.261 1.00 74.38 330 GLU A N 1
ATOM 2682 C CA . GLU A 1 330 ? 23.681 -25.183 -26.499 1.00 74.38 330 GLU A CA 1
ATOM 2683 C C . GLU A 1 330 ? 22.376 -25.942 -26.825 1.00 74.38 330 GLU A C 1
ATOM 2685 O O . GLU A 1 330 ? 21.345 -25.747 -26.179 1.00 74.38 330 GLU A O 1
ATOM 2690 N N . GLY A 1 331 ? 22.380 -26.720 -27.913 1.00 76.12 331 GLY A N 1
ATOM 2691 C CA . GLY A 1 331 ? 21.188 -27.402 -28.440 1.00 76.12 331 GLY A CA 1
ATOM 2692 C C . GLY A 1 331 ? 20.175 -26.524 -29.205 1.00 76.12 331 GLY A C 1
ATOM 2693 O O . GLY A 1 331 ? 19.224 -27.055 -29.777 1.00 76.12 331 GLY A O 1
ATOM 2694 N N . GLU A 1 332 ? 20.345 -25.195 -29.277 1.00 83.31 332 GLU A N 1
ATOM 2695 C CA . GLU A 1 332 ? 19.520 -24.316 -30.123 1.00 83.31 332 GLU A CA 1
ATOM 2696 C C . GLU A 1 332 ? 20.088 -24.272 -31.551 1.00 83.31 332 GLU A C 1
ATOM 2698 O O . GLU A 1 332 ? 21.250 -23.920 -31.754 1.00 83.31 332 GLU A O 1
ATOM 2703 N N . SER A 1 333 ? 19.277 -24.578 -32.572 1.00 86.56 333 SER A N 1
ATOM 2704 C CA . SER A 1 333 ? 19.735 -24.454 -33.962 1.00 86.56 333 SER A CA 1
ATOM 2705 C C . SER A 1 333 ? 19.913 -22.988 -34.372 1.00 86.56 333 SER A C 1
ATOM 2707 O O . SER A 1 333 ? 19.155 -22.104 -33.955 1.00 86.56 333 SER A O 1
ATOM 2709 N N . PHE A 1 334 ? 20.887 -22.729 -35.247 1.00 83.75 334 PHE A N 1
ATOM 2710 C CA . PHE A 1 334 ? 21.201 -21.382 -35.730 1.00 83.75 334 PHE A CA 1
ATOM 2711 C C . PHE A 1 334 ? 19.974 -20.673 -36.331 1.00 83.75 334 PHE A C 1
ATOM 2713 O O . PHE A 1 334 ? 19.697 -19.513 -36.021 1.00 83.75 334 PHE A O 1
ATOM 2720 N N . THR A 1 335 ? 19.173 -21.390 -37.123 1.00 85.38 335 THR A N 1
ATOM 2721 C CA . THR A 1 335 ? 17.944 -20.869 -37.741 1.00 85.38 335 THR A CA 1
ATOM 2722 C C . THR A 1 335 ? 16.915 -20.429 -36.700 1.00 85.38 335 THR A C 1
ATOM 2724 O O . THR A 1 335 ? 16.282 -19.380 -36.853 1.00 85.38 335 THR A O 1
ATOM 2727 N N . VAL A 1 336 ? 16.752 -21.193 -35.614 1.00 86.56 336 VAL A N 1
ATOM 2728 C CA . VAL A 1 336 ? 15.832 -20.842 -34.520 1.00 86.56 336 VAL A CA 1
ATOM 2729 C C . VAL A 1 336 ? 16.336 -19.611 -33.775 1.00 86.56 336 VAL A C 1
ATOM 2731 O O . VAL A 1 336 ? 15.553 -18.686 -33.531 1.00 86.56 336 VAL A O 1
ATOM 2734 N N . ALA A 1 337 ? 17.635 -19.563 -33.473 1.00 87.00 337 ALA A N 1
ATOM 2735 C CA . ALA A 1 337 ? 18.260 -18.426 -32.813 1.00 87.00 337 ALA A CA 1
ATOM 2736 C C . ALA A 1 337 ? 18.079 -17.132 -33.629 1.00 87.00 337 ALA A C 1
ATOM 2738 O O . ALA A 1 337 ? 17.529 -16.147 -33.123 1.00 87.00 337 ALA A O 1
ATOM 2739 N N . ARG A 1 338 ? 18.427 -17.168 -34.921 1.00 89.25 338 ARG A N 1
ATOM 2740 C CA . ARG A 1 338 ? 18.253 -16.059 -35.871 1.00 89.25 338 ARG A CA 1
ATOM 2741 C C . ARG A 1 338 ? 16.799 -15.597 -35.962 1.00 89.25 338 ARG A C 1
ATOM 2743 O O . ARG A 1 338 ? 16.526 -14.408 -35.803 1.00 89.25 338 ARG A O 1
ATOM 2750 N N . LYS A 1 339 ? 15.843 -16.517 -36.138 1.00 88.81 339 LYS A N 1
ATOM 2751 C CA . LYS A 1 339 ? 14.410 -16.178 -36.239 1.00 88.81 339 LYS A CA 1
ATOM 2752 C C . LYS A 1 339 ? 13.898 -15.457 -34.989 1.00 88.81 339 LYS A C 1
ATOM 2754 O O . LYS A 1 339 ? 13.141 -14.490 -35.100 1.00 88.81 339 LYS A O 1
ATOM 2759 N N . ARG A 1 340 ? 14.315 -15.900 -33.797 1.00 88.56 340 ARG A N 1
ATOM 2760 C CA . ARG A 1 340 ? 13.942 -15.264 -32.522 1.00 88.56 340 ARG A CA 1
ATOM 2761 C C . ARG A 1 340 ? 14.510 -13.851 -32.404 1.00 88.56 340 ARG A C 1
ATOM 2763 O O . ARG A 1 340 ? 13.757 -12.947 -32.040 1.00 88.56 340 ARG A O 1
ATOM 2770 N N . LEU A 1 341 ? 15.786 -13.658 -32.747 1.00 89.06 341 LEU A N 1
ATOM 2771 C CA . LEU A 1 341 ? 16.429 -12.341 -32.738 1.00 89.06 341 LEU A CA 1
ATOM 2772 C C . LEU A 1 341 ? 15.754 -11.382 -33.720 1.00 89.06 341 LEU A C 1
ATOM 2774 O O . LEU A 1 341 ? 15.360 -10.289 -33.326 1.00 89.06 341 LEU A O 1
ATOM 2778 N N . ILE A 1 342 ? 15.533 -11.802 -34.969 1.00 87.12 342 ILE A N 1
ATOM 2779 C CA . ILE A 1 342 ? 14.890 -10.966 -35.993 1.00 87.12 342 ILE A CA 1
ATOM 2780 C C . ILE A 1 342 ? 13.470 -10.579 -35.575 1.00 87.12 342 ILE A C 1
ATOM 2782 O O . ILE A 1 342 ? 13.104 -9.407 -35.655 1.00 87.12 342 ILE A O 1
ATOM 2786 N N . SER A 1 343 ? 12.672 -11.531 -35.080 1.00 85.62 343 SER A N 1
ATOM 2787 C CA . SER A 1 343 ? 11.307 -11.254 -34.621 1.00 85.62 343 SER A CA 1
ATOM 2788 C C . SER A 1 343 ? 11.283 -10.272 -33.443 1.00 85.62 343 SER A C 1
ATOM 2790 O O . SER A 1 343 ? 10.500 -9.317 -33.450 1.00 85.62 343 SER A O 1
ATOM 2792 N N . ALA A 1 344 ? 12.167 -10.459 -32.458 1.00 83.88 344 ALA A N 1
ATOM 2793 C CA . ALA A 1 344 ? 12.282 -9.565 -31.310 1.00 83.88 344 ALA A CA 1
ATOM 2794 C C . ALA A 1 344 ? 12.794 -8.170 -31.706 1.00 83.88 344 ALA A C 1
ATOM 2796 O O . ALA A 1 344 ? 12.326 -7.165 -31.162 1.00 83.88 344 ALA A O 1
ATOM 2797 N N . ALA A 1 345 ? 13.715 -8.109 -32.670 1.00 83.88 345 ALA A N 1
ATOM 2798 C CA . ALA A 1 345 ? 14.297 -6.871 -33.151 1.00 83.88 345 ALA A CA 1
ATOM 2799 C C . ALA A 1 345 ? 13.297 -6.045 -33.980 1.00 83.88 345 ALA A C 1
ATOM 2801 O O . ALA A 1 345 ? 13.134 -4.846 -33.748 1.00 83.88 345 ALA A O 1
ATOM 2802 N N . LYS A 1 346 ? 12.556 -6.703 -34.887 1.00 82.69 346 LYS A N 1
ATOM 2803 C CA . LYS A 1 346 ? 11.530 -6.077 -35.737 1.00 82.69 346 LYS A CA 1
ATOM 2804 C C . LYS A 1 346 ? 10.433 -5.420 -34.906 1.00 82.69 346 LYS A C 1
ATOM 2806 O O . LYS A 1 346 ? 10.033 -4.300 -35.200 1.00 82.69 346 LYS A O 1
ATOM 2811 N N . LYS A 1 347 ? 9.997 -6.078 -33.826 1.00 72.88 347 LYS A N 1
ATOM 2812 C CA . LYS A 1 347 ? 8.950 -5.567 -32.924 1.00 72.88 347 LYS A CA 1
ATOM 2813 C C . LYS A 1 347 ? 9.251 -4.172 -32.355 1.00 72.88 347 LYS A C 1
ATOM 2815 O O . LYS A 1 347 ? 8.319 -3.439 -32.051 1.00 72.88 347 LYS A O 1
ATOM 2820 N N . ASN A 1 348 ? 10.526 -3.820 -32.197 1.00 65.88 348 ASN A N 1
ATOM 2821 C CA . ASN A 1 348 ? 10.960 -2.559 -31.587 1.00 65.88 348 ASN A CA 1
ATOM 2822 C C . ASN A 1 348 ? 11.740 -1.657 -32.572 1.00 65.88 348 ASN A C 1
ATOM 2824 O O . ASN A 1 348 ? 12.299 -0.629 -32.174 1.00 65.88 348 ASN A O 1
ATOM 2828 N N . GLY A 1 349 ? 11.780 -2.034 -33.857 1.00 75.56 349 GLY A N 1
ATOM 2829 C CA . GLY A 1 349 ? 12.443 -1.284 -34.924 1.00 75.56 349 GLY A CA 1
ATOM 2830 C C . GLY A 1 349 ? 13.939 -1.076 -34.689 1.00 75.56 349 GLY A C 1
ATOM 2831 O O . GLY A 1 349 ? 14.404 0.055 -34.808 1.00 75.56 349 GLY A O 1
ATOM 2832 N N . TYR A 1 350 ? 14.668 -2.113 -34.266 1.00 80.88 350 TYR A N 1
ATOM 2833 C CA . TYR A 1 350 ? 16.134 -2.061 -34.219 1.00 80.88 350 TYR A CA 1
ATOM 2834 C C . TYR A 1 350 ? 16.708 -2.291 -35.615 1.00 80.88 350 TYR A C 1
ATOM 2836 O O . TYR A 1 350 ? 16.296 -3.225 -36.309 1.00 80.88 350 TYR A O 1
ATOM 2844 N N . GLU A 1 351 ? 17.652 -1.444 -36.009 1.00 76.19 351 GLU A N 1
ATOM 2845 C CA . GLU A 1 351 ? 18.215 -1.446 -37.357 1.00 76.19 351 GLU A CA 1
ATOM 2846 C C . GLU A 1 351 ? 19.225 -2.576 -37.532 1.00 76.19 351 GLU A C 1
ATOM 2848 O O . GLU A 1 351 ? 18.994 -3.471 -38.342 1.00 76.19 351 GLU A O 1
ATOM 2853 N N . ARG A 1 352 ? 20.281 -2.593 -36.712 1.00 83.88 352 ARG A N 1
ATOM 2854 C CA . ARG A 1 352 ? 21.305 -3.647 -36.693 1.00 83.88 352 ARG A CA 1
ATOM 2855 C C . ARG A 1 352 ? 21.060 -4.654 -35.574 1.00 83.88 352 ARG A C 1
ATOM 2857 O O . ARG A 1 352 ? 20.347 -4.361 -34.615 1.00 83.88 352 ARG A O 1
ATOM 2864 N N . LYS A 1 353 ? 21.606 -5.862 -35.713 1.00 90.50 353 LYS A N 1
ATOM 2865 C CA . LYS A 1 353 ? 21.458 -6.980 -34.761 1.00 90.50 353 LYS A CA 1
ATOM 2866 C C . LYS A 1 353 ? 22.734 -7.816 -34.788 1.00 90.50 353 LYS A C 1
ATOM 2868 O O . LYS A 1 353 ? 23.307 -7.974 -35.862 1.00 90.50 353 LYS A O 1
ATOM 2873 N N . ILE A 1 354 ? 23.122 -8.402 -33.660 1.00 89.25 354 ILE A N 1
ATOM 2874 C CA . ILE A 1 354 ? 24.270 -9.316 -33.586 1.00 89.25 354 ILE A CA 1
ATOM 2875 C C . ILE A 1 354 ? 23.797 -10.685 -33.097 1.00 89.25 354 ILE A C 1
ATOM 2877 O O . ILE A 1 354 ? 23.107 -10.792 -32.081 1.00 89.25 354 ILE A O 1
ATOM 2881 N N . LEU A 1 355 ? 24.170 -11.740 -33.818 1.00 89.50 355 LEU A N 1
ATOM 2882 C CA . LEU A 1 355 ? 23.990 -13.125 -33.399 1.00 89.50 355 LEU A CA 1
ATOM 2883 C C . LEU A 1 355 ? 25.359 -13.774 -33.203 1.00 89.50 355 LEU A C 1
ATOM 2885 O O . LEU A 1 355 ? 26.110 -13.943 -34.158 1.00 89.50 355 LEU A O 1
ATOM 2889 N N . ILE A 1 356 ? 25.655 -14.168 -31.970 1.00 88.12 356 ILE A N 1
ATOM 2890 C CA . ILE A 1 356 ? 26.902 -14.833 -31.595 1.00 88.12 356 ILE A CA 1
ATOM 2891 C C . ILE A 1 356 ? 26.655 -16.339 -31.583 1.00 88.12 356 ILE A C 1
ATOM 2893 O O . ILE A 1 356 ? 25.753 -16.817 -30.884 1.00 88.12 356 ILE A O 1
ATOM 2897 N N . ARG A 1 357 ? 27.433 -17.093 -32.363 1.00 85.56 357 ARG A N 1
ATOM 2898 C CA . ARG A 1 357 ? 27.415 -18.560 -32.307 1.00 85.56 357 ARG A CA 1
ATOM 2899 C C . ARG A 1 357 ? 28.146 -19.041 -31.053 1.00 85.56 357 ARG A C 1
ATOM 2901 O O . ARG A 1 357 ? 29.130 -18.437 -30.636 1.00 85.56 357 ARG A O 1
ATOM 2908 N N . SER A 1 358 ? 27.653 -20.117 -30.440 1.00 71.44 358 SER A N 1
ATOM 2909 C CA . SER A 1 358 ? 28.283 -20.672 -29.236 1.00 71.44 358 SER A CA 1
ATOM 2910 C C . SER A 1 358 ? 29.701 -21.178 -29.557 1.00 71.44 358 SER A C 1
ATOM 2912 O O . SER A 1 358 ? 29.838 -21.971 -30.495 1.00 71.44 358 SER A O 1
ATOM 2914 N N . PRO A 1 359 ? 30.736 -20.795 -28.782 1.00 58.06 359 PRO A N 1
ATOM 2915 C CA . PRO A 1 359 ? 32.115 -21.255 -28.973 1.00 58.06 359 PRO A CA 1
ATOM 2916 C C . PRO A 1 359 ? 32.263 -22.785 -28.957 1.00 58.06 359 PRO A C 1
ATOM 2918 O O . PRO A 1 359 ? 33.087 -23.336 -29.681 1.00 58.06 359 PRO A O 1
ATOM 2921 N N . ASN A 1 360 ? 31.409 -23.486 -28.203 1.00 54.69 360 ASN A N 1
ATOM 2922 C CA . ASN A 1 360 ? 31.458 -24.946 -28.060 1.00 54.69 360 ASN A CA 1
ATOM 2923 C C . ASN A 1 360 ? 30.946 -25.713 -29.296 1.00 54.69 360 ASN A C 1
ATOM 2925 O O . ASN A 1 360 ? 31.084 -26.930 -29.357 1.00 54.69 360 ASN A O 1
ATOM 2929 N N . MET A 1 361 ? 30.372 -25.032 -30.297 1.00 51.00 361 MET A N 1
ATOM 2930 C CA . MET A 1 361 ? 29.993 -25.650 -31.578 1.00 51.00 361 MET A CA 1
ATOM 2931 C C . MET A 1 361 ? 31.082 -25.545 -32.656 1.00 51.00 361 MET A C 1
ATOM 2933 O O . MET A 1 361 ? 30.910 -26.080 -33.750 1.00 51.00 361 MET A O 1
ATOM 2937 N N . ILE A 1 362 ? 32.225 -24.919 -32.357 1.00 49.50 362 ILE A N 1
ATOM 2938 C CA . ILE A 1 362 ? 33.370 -24.771 -33.275 1.00 49.50 362 ILE A CA 1
ATOM 2939 C C . ILE A 1 362 ? 34.285 -26.015 -33.191 1.00 49.50 362 ILE A C 1
ATOM 2941 O O . ILE A 1 362 ? 35.506 -25.935 -33.246 1.00 49.50 362 ILE A O 1
ATOM 2945 N N . GLY A 1 363 ? 33.686 -27.199 -33.028 1.00 43.56 363 GLY A N 1
ATOM 2946 C CA . GLY A 1 363 ? 34.368 -28.497 -33.120 1.00 43.56 363 GLY A CA 1
ATOM 2947 C C . GLY A 1 363 ? 34.475 -29.025 -34.554 1.00 43.56 363 GLY A C 1
ATOM 2948 O O . GLY A 1 363 ? 35.014 -30.103 -34.777 1.00 43.56 363 GLY A O 1
ATOM 2949 N N . ILE A 1 364 ? 33.958 -28.285 -35.535 1.00 43.19 364 ILE A N 1
ATOM 2950 C CA . ILE A 1 364 ? 34.041 -28.639 -36.950 1.00 43.19 364 ILE A CA 1
ATOM 2951 C C . ILE A 1 364 ? 34.717 -27.471 -37.658 1.00 43.19 364 ILE A C 1
ATOM 2953 O O . ILE A 1 364 ? 34.162 -26.373 -37.717 1.00 43.19 364 ILE A O 1
ATOM 2957 N N . GLN A 1 365 ? 35.926 -27.713 -38.169 1.00 40.47 365 GLN A N 1
ATOM 2958 C CA . GLN A 1 365 ? 36.603 -26.849 -39.133 1.00 40.47 365 GLN A CA 1
ATOM 2959 C C . GLN A 1 365 ? 35.678 -26.624 -40.335 1.00 40.47 365 GLN A C 1
ATOM 2961 O O . GLN A 1 365 ? 35.644 -27.404 -41.281 1.00 40.47 365 GLN A O 1
ATOM 2966 N N . LEU A 1 366 ? 34.901 -25.553 -40.287 1.00 42.09 366 LEU A N 1
ATOM 2967 C CA . LEU A 1 366 ? 34.224 -24.990 -41.439 1.00 42.09 366 LEU A CA 1
ATOM 2968 C C . LEU A 1 366 ? 34.853 -23.616 -41.647 1.00 42.09 366 LEU A C 1
ATOM 2970 O O . LEU A 1 366 ? 34.889 -22.810 -40.717 1.00 42.09 366 LEU A O 1
ATOM 2974 N N . ASN A 1 367 ? 35.370 -23.379 -42.855 1.00 43.34 367 ASN A N 1
ATOM 2975 C CA . ASN A 1 367 ? 35.875 -22.091 -43.340 1.00 43.34 367 ASN A CA 1
ATOM 2976 C C . ASN A 1 367 ? 34.731 -21.062 -43.415 1.00 43.34 367 ASN A C 1
ATOM 2978 O O . ASN A 1 367 ? 34.340 -20.618 -44.492 1.00 43.34 367 ASN A O 1
ATOM 2982 N N . PHE A 1 368 ? 34.139 -20.708 -42.279 1.00 45.91 368 PHE A N 1
ATOM 2983 C CA . PHE A 1 368 ? 33.272 -19.547 -42.196 1.00 45.91 368 PHE A CA 1
ATOM 2984 C C . PHE A 1 368 ? 34.153 -18.303 -42.123 1.00 45.91 368 PHE A C 1
ATOM 2986 O O . PHE A 1 368 ? 35.137 -18.279 -41.381 1.00 45.91 368 PHE A O 1
ATOM 2993 N N . GLN A 1 369 ? 33.790 -17.262 -42.875 1.00 52.75 369 GLN A N 1
ATOM 2994 C CA . GLN A 1 369 ? 34.335 -15.930 -42.636 1.00 52.75 369 GLN A CA 1
ATOM 2995 C C . GLN A 1 369 ? 34.123 -15.561 -41.160 1.00 52.75 369 GLN A C 1
ATOM 2997 O O . GLN A 1 369 ? 33.120 -15.937 -40.545 1.00 52.75 369 GLN A O 1
ATOM 3002 N N . GLU A 1 370 ? 35.095 -14.863 -40.575 1.00 57.47 370 GLU A N 1
ATOM 3003 C CA . GLU A 1 370 ? 35.095 -14.517 -39.145 1.00 57.47 370 GLU A CA 1
ATOM 3004 C C . GLU A 1 370 ? 33.820 -13.759 -38.742 1.00 57.47 370 GLU A C 1
ATOM 3006 O O . GLU A 1 370 ? 33.267 -13.983 -37.659 1.00 57.47 370 GLU A O 1
ATOM 3011 N N . PHE A 1 371 ? 33.316 -12.963 -39.688 1.00 59.03 371 PHE A N 1
ATOM 3012 C CA . PHE A 1 371 ? 32.055 -12.247 -39.647 1.00 59.03 371 PHE A CA 1
ATOM 3013 C C . PHE A 1 371 ? 31.288 -12.493 -40.944 1.00 59.03 371 PHE A C 1
ATOM 3015 O O . PHE A 1 371 ? 31.874 -12.515 -42.024 1.00 59.03 371 PHE A O 1
ATOM 3022 N N . GLU A 1 372 ? 29.975 -12.665 -40.835 1.00 69.81 372 GLU A N 1
ATOM 3023 C CA . GLU A 1 372 ? 29.072 -12.702 -41.986 1.00 69.81 372 GLU A CA 1
ATOM 3024 C C . GLU A 1 372 ? 28.019 -11.608 -41.786 1.00 69.81 372 GLU A C 1
ATOM 3026 O O . GLU A 1 372 ? 27.238 -11.656 -40.827 1.00 69.81 372 GLU A O 1
ATOM 3031 N N . GLU A 1 373 ? 28.024 -10.600 -42.661 1.00 65.25 373 GLU A N 1
ATOM 3032 C CA . GLU A 1 373 ? 26.999 -9.560 -42.674 1.00 65.25 373 GLU A CA 1
ATOM 3033 C C . GLU A 1 373 ? 25.925 -9.899 -43.708 1.00 65.25 373 GLU A C 1
ATOM 3035 O O . GLU A 1 373 ? 26.138 -9.906 -44.920 1.00 65.25 373 GLU A O 1
ATOM 3040 N N . LEU A 1 374 ? 24.722 -10.176 -43.214 1.00 72.19 374 LEU A N 1
ATOM 3041 C CA . LEU A 1 374 ? 23.552 -10.362 -44.057 1.00 72.19 374 LEU A CA 1
ATOM 3042 C C . LEU A 1 374 ? 22.901 -8.995 -44.276 1.00 72.19 374 LEU A C 1
ATOM 3044 O O . LEU A 1 374 ? 21.972 -8.617 -43.556 1.00 72.19 374 LEU A O 1
ATOM 3048 N N . ASN A 1 375 ? 23.394 -8.264 -45.280 1.00 64.06 375 ASN A N 1
ATOM 3049 C CA . ASN A 1 375 ? 22.994 -6.884 -45.598 1.00 64.06 375 ASN A CA 1
ATOM 3050 C C . ASN A 1 375 ? 21.473 -6.702 -45.733 1.00 64.06 375 ASN A C 1
ATOM 3052 O O . ASN A 1 375 ? 20.912 -5.745 -45.200 1.00 64.06 375 ASN A O 1
ATOM 3056 N N . ASN A 1 376 ? 20.775 -7.670 -46.337 1.00 66.44 376 ASN A N 1
ATOM 3057 C CA . ASN A 1 376 ? 19.310 -7.647 -46.476 1.00 66.44 376 ASN A CA 1
ATOM 3058 C C . ASN A 1 376 ? 18.566 -7.670 -45.127 1.00 66.44 376 ASN A C 1
ATOM 3060 O O . ASN A 1 376 ? 17.417 -7.243 -45.037 1.00 66.44 376 ASN A O 1
ATOM 3064 N N . GLU A 1 377 ? 19.207 -8.166 -44.067 1.00 65.06 377 GLU A N 1
ATOM 3065 C CA . GLU A 1 377 ? 18.629 -8.283 -42.728 1.00 65.06 377 GLU A CA 1
ATOM 3066 C C . GLU A 1 377 ? 19.298 -7.374 -41.697 1.00 65.06 377 GLU A C 1
ATOM 3068 O O . GLU A 1 377 ? 18.856 -7.376 -40.539 1.00 65.06 377 GLU A O 1
ATOM 3073 N N . LYS A 1 378 ? 20.333 -6.610 -42.087 1.00 80.38 378 LYS A N 1
ATOM 3074 C CA . LYS A 1 378 ? 21.195 -5.835 -41.178 1.00 80.38 378 LYS A CA 1
ATOM 3075 C C . LYS A 1 378 ? 21.583 -6.673 -39.947 1.00 80.38 378 LYS A C 1
ATOM 3077 O O . LYS A 1 378 ? 21.382 -6.269 -38.796 1.00 80.38 378 LYS A O 1
ATOM 3082 N N . LEU A 1 379 ? 21.986 -7.919 -40.197 1.00 84.06 379 LEU A N 1
ATOM 3083 C CA . LEU A 1 379 ? 22.310 -8.921 -39.186 1.00 84.06 379 LEU A CA 1
ATOM 3084 C C . LEU A 1 379 ? 23.779 -9.285 -39.317 1.00 84.06 379 LEU A C 1
ATOM 3086 O O . LEU A 1 379 ? 24.211 -9.708 -40.385 1.00 84.06 379 LEU A O 1
ATOM 3090 N N . ILE A 1 380 ? 24.495 -9.184 -38.205 1.00 85.69 380 ILE A N 1
ATOM 3091 C CA . ILE A 1 380 ? 25.900 -9.545 -38.128 1.00 85.69 380 ILE A CA 1
ATOM 3092 C C . ILE A 1 380 ? 26.023 -10.849 -37.355 1.00 85.69 380 ILE A C 1
ATOM 3094 O O . ILE A 1 380 ? 25.504 -10.985 -36.242 1.00 85.69 380 ILE A O 1
ATOM 3098 N N . ILE A 1 381 ? 26.683 -11.821 -37.968 1.00 85.50 381 ILE A N 1
ATOM 3099 C CA . ILE A 1 381 ? 26.931 -13.129 -37.378 1.00 85.50 381 ILE A CA 1
ATOM 3100 C C . ILE A 1 381 ? 28.376 -13.157 -36.896 1.00 85.50 381 ILE A C 1
ATOM 3102 O O . ILE A 1 381 ? 29.304 -12.994 -37.684 1.00 85.50 381 ILE A O 1
ATOM 3106 N N . VAL A 1 382 ? 28.552 -13.381 -35.597 1.00 83.88 382 VAL A N 1
ATOM 3107 C CA . VAL A 1 382 ? 29.862 -13.538 -34.965 1.00 83.88 382 VAL A CA 1
ATOM 3108 C C . VAL A 1 382 ? 30.117 -15.026 -34.781 1.00 83.88 382 VAL A C 1
ATOM 3110 O O . VAL A 1 382 ? 29.455 -15.684 -33.972 1.00 83.88 382 VAL A O 1
ATOM 3113 N N . ASN A 1 383 ? 31.067 -15.558 -35.549 1.00 79.44 383 ASN A N 1
ATOM 3114 C CA . ASN A 1 383 ? 31.430 -16.974 -35.502 1.00 79.44 383 ASN A CA 1
ATOM 3115 C C . ASN A 1 383 ? 32.496 -17.273 -34.436 1.00 79.44 383 ASN A C 1
ATOM 3117 O O . ASN A 1 383 ? 32.583 -18.407 -33.980 1.00 79.44 383 ASN A O 1
ATOM 3121 N N . ASN A 1 384 ? 33.282 -16.273 -34.020 1.00 76.88 384 ASN A N 1
ATOM 3122 C CA . ASN A 1 384 ? 34.319 -16.405 -32.998 1.00 76.88 384 ASN A CA 1
ATOM 3123 C C . ASN A 1 384 ? 34.261 -15.227 -32.011 1.00 76.88 384 ASN A C 1
ATOM 3125 O O . ASN A 1 384 ? 34.530 -14.083 -32.379 1.00 76.88 384 ASN A O 1
ATOM 3129 N N . LEU A 1 385 ? 33.911 -15.519 -30.756 1.00 77.56 385 LEU A N 1
ATOM 3130 C CA . LEU A 1 385 ? 33.735 -14.503 -29.719 1.00 77.56 385 LEU A CA 1
ATOM 3131 C C . LEU A 1 385 ? 35.059 -13.843 -29.302 1.00 77.56 385 LEU A C 1
ATOM 3133 O O . LEU A 1 385 ? 35.109 -12.623 -29.182 1.00 77.56 385 LEU A O 1
ATOM 3137 N N . ASP A 1 386 ? 36.137 -14.611 -29.138 1.00 74.62 386 ASP A N 1
ATOM 3138 C CA . ASP A 1 386 ? 37.432 -14.082 -28.684 1.00 74.62 386 ASP A CA 1
ATOM 3139 C C . ASP A 1 386 ? 38.031 -13.092 -29.688 1.00 74.62 386 ASP A C 1
ATOM 3141 O O . ASP A 1 386 ? 38.578 -12.053 -29.313 1.00 74.62 386 ASP A O 1
ATOM 3145 N N . LYS A 1 387 ? 37.902 -13.388 -30.986 1.00 71.62 387 LYS A N 1
ATOM 3146 C CA . LYS A 1 387 ? 38.316 -12.468 -32.053 1.00 71.62 387 LYS A CA 1
ATOM 3147 C C . LYS A 1 387 ? 37.429 -11.229 -32.112 1.00 71.62 387 LYS A C 1
ATOM 3149 O O . LYS A 1 387 ? 37.945 -10.131 -32.297 1.00 71.62 387 LYS A O 1
ATOM 3154 N N . PHE A 1 388 ? 36.121 -11.385 -31.909 1.00 76.56 388 PHE A N 1
ATOM 3155 C CA . PHE A 1 388 ? 35.205 -10.250 -31.837 1.00 76.56 388 PHE A CA 1
ATOM 3156 C C . PHE A 1 388 ? 35.558 -9.299 -30.693 1.00 76.56 388 PHE A C 1
ATOM 3158 O O . PHE A 1 388 ? 35.584 -8.095 -30.907 1.00 76.56 388 PHE A O 1
ATOM 3165 N N . ILE A 1 389 ? 35.904 -9.825 -29.515 1.00 77.62 389 ILE A N 1
ATOM 3166 C CA . ILE A 1 389 ? 36.352 -9.015 -28.373 1.00 77.62 389 ILE A CA 1
ATOM 3167 C C . ILE A 1 389 ? 37.607 -8.212 -28.741 1.00 77.62 389 ILE A C 1
ATOM 3169 O O . ILE A 1 389 ? 37.651 -7.008 -28.502 1.00 77.62 389 ILE A O 1
ATOM 3173 N N . LYS A 1 390 ? 38.602 -8.849 -29.376 1.00 77.38 390 LYS A N 1
ATOM 3174 C CA . LYS A 1 390 ? 39.861 -8.191 -29.774 1.00 77.38 390 LYS A CA 1
ATOM 3175 C C . LYS A 1 390 ? 39.676 -7.090 -30.821 1.00 77.38 390 LYS A C 1
ATOM 3177 O O . LYS A 1 390 ? 40.373 -6.087 -30.760 1.00 77.38 390 LYS A O 1
ATOM 3182 N N . ASN A 1 391 ? 38.744 -7.270 -31.757 1.00 75.00 391 ASN A N 1
ATOM 3183 C CA . ASN A 1 391 ? 38.523 -6.352 -32.882 1.00 75.00 391 ASN A CA 1
ATOM 3184 C C . ASN A 1 391 ? 37.294 -5.445 -32.698 1.00 75.00 391 ASN A C 1
ATOM 3186 O O . ASN A 1 391 ? 36.847 -4.791 -33.640 1.00 75.00 391 ASN A O 1
ATOM 3190 N N . LYS A 1 392 ? 36.724 -5.411 -31.491 1.00 74.31 392 LYS A N 1
ATOM 3191 C CA . LYS A 1 392 ? 35.435 -4.776 -31.213 1.00 74.31 392 LYS A CA 1
ATOM 3192 C C . LYS A 1 392 ? 35.399 -3.291 -31.577 1.00 74.31 392 LYS A C 1
ATOM 3194 O O . LYS A 1 392 ? 34.399 -2.834 -32.120 1.00 74.31 392 LYS A O 1
ATOM 3199 N N . GLU A 1 393 ? 36.451 -2.536 -31.273 1.00 74.25 393 GLU A N 1
ATOM 3200 C CA . GLU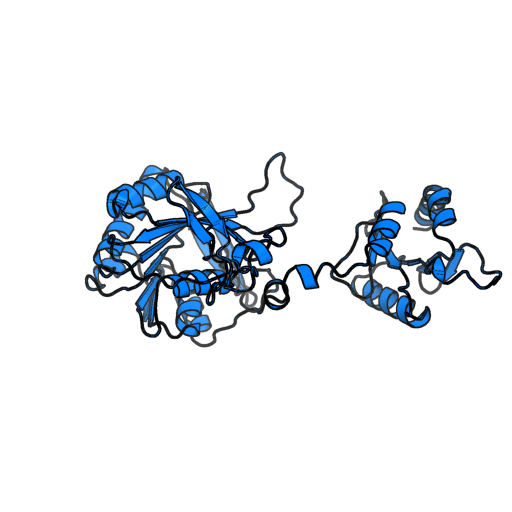 A 1 393 ? 36.492 -1.091 -31.549 1.00 74.25 393 GLU A CA 1
ATOM 3201 C C . GLU A 1 393 ? 36.480 -0.797 -33.049 1.00 74.25 393 GLU A C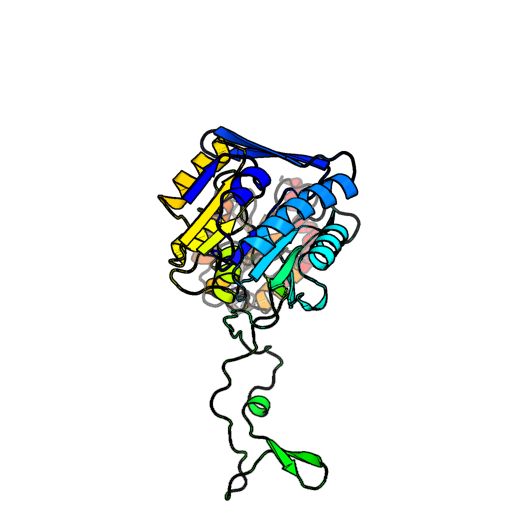 1
ATOM 3203 O O . GLU A 1 393 ? 35.701 0.039 -33.501 1.00 74.25 393 GLU A O 1
ATOM 3208 N N . HIS A 1 394 ? 37.264 -1.552 -33.822 1.00 74.31 394 HIS A N 1
ATOM 3209 C CA . HIS A 1 394 ? 37.285 -1.456 -35.279 1.00 74.31 394 HIS A CA 1
ATOM 3210 C C . HIS A 1 394 ? 35.911 -1.781 -35.882 1.00 74.31 394 HIS A C 1
ATOM 3212 O O . HIS A 1 394 ? 35.375 -1.046 -36.709 1.00 74.31 394 HIS A O 1
ATOM 3218 N N . PHE A 1 395 ? 35.276 -2.832 -35.377 1.00 70.25 395 PHE A N 1
ATOM 3219 C CA . PHE A 1 395 ? 33.933 -3.211 -35.790 1.00 70.25 395 PHE A CA 1
ATOM 3220 C C . PHE A 1 395 ? 32.870 -2.157 -35.428 1.00 70.25 395 PHE A C 1
ATOM 3222 O O . PHE A 1 395 ? 31.950 -1.888 -36.199 1.00 70.25 395 PHE A O 1
ATOM 3229 N N . ILE A 1 396 ? 32.987 -1.527 -34.256 1.00 70.69 396 ILE A N 1
ATOM 3230 C CA . ILE A 1 396 ? 32.112 -0.419 -33.861 1.00 70.69 396 ILE A CA 1
ATOM 3231 C C . ILE A 1 396 ? 32.307 0.783 -34.794 1.00 70.69 396 ILE A C 1
ATOM 3233 O O . ILE A 1 396 ? 31.308 1.402 -35.159 1.00 70.69 396 ILE A O 1
ATOM 3237 N N . SER A 1 397 ? 33.543 1.092 -35.208 1.00 68.94 397 SER A N 1
ATOM 3238 C CA . SER A 1 397 ? 33.790 2.162 -36.183 1.00 68.94 397 SER A CA 1
ATOM 3239 C C . SER A 1 397 ? 33.163 1.868 -37.547 1.00 68.94 397 SER A C 1
ATOM 3241 O O . SER A 1 397 ? 32.453 2.722 -38.064 1.00 68.94 397 SER A O 1
ATOM 3243 N N . GLU A 1 398 ? 33.288 0.644 -38.071 1.00 70.38 398 GLU A N 1
ATOM 3244 C CA . GLU A 1 398 ? 32.647 0.262 -39.341 1.00 70.38 398 GLU A CA 1
ATOM 3245 C C . GLU A 1 398 ? 31.116 0.370 -39.281 1.00 70.38 398 GLU A C 1
ATOM 3247 O O . GLU A 1 398 ? 30.466 0.779 -40.243 1.00 70.38 398 GLU A O 1
ATOM 3252 N N . ILE A 1 399 ? 30.520 0.032 -38.133 1.00 66.38 399 ILE A N 1
ATOM 3253 C CA . ILE A 1 399 ? 29.078 0.180 -37.918 1.00 66.38 399 ILE A CA 1
ATOM 3254 C C . ILE A 1 399 ? 28.645 1.648 -37.944 1.00 66.38 399 ILE A C 1
ATOM 3256 O O . ILE A 1 399 ? 27.566 1.930 -38.471 1.00 66.38 399 ILE A O 1
ATOM 3260 N N . LEU A 1 400 ? 29.439 2.544 -37.348 1.00 63.06 400 LEU A N 1
ATOM 3261 C CA . LEU A 1 400 ? 29.158 3.981 -37.279 1.00 63.06 400 LEU A CA 1
ATOM 3262 C C . LEU A 1 400 ? 29.344 4.668 -38.638 1.00 63.06 400 LEU A C 1
ATOM 3264 O O . LEU A 1 400 ? 28.541 5.526 -38.987 1.00 63.06 400 LEU A O 1
ATOM 3268 N N . ASP A 1 401 ? 30.338 4.255 -39.426 1.00 60.50 401 ASP A N 1
ATOM 3269 C CA . ASP A 1 401 ? 30.595 4.809 -40.766 1.00 60.50 401 ASP A CA 1
ATOM 3270 C C . ASP A 1 401 ? 29.503 4.438 -41.787 1.00 60.50 401 ASP A C 1
ATOM 3272 O O . ASP A 1 401 ? 29.338 5.088 -42.819 1.00 60.50 401 ASP A O 1
ATOM 3276 N N . GLN A 1 402 ? 28.735 3.388 -41.498 1.00 57.41 402 GLN A N 1
ATOM 3277 C CA . GLN A 1 402 ? 27.638 2.890 -42.326 1.00 57.41 402 GLN A CA 1
ATOM 3278 C C . GLN A 1 402 ? 26.237 3.170 -41.731 1.00 57.41 402 GLN A C 1
ATOM 3280 O O . GLN A 1 402 ? 25.248 2.579 -42.188 1.00 57.41 402 GLN A O 1
ATOM 3285 N N . SER A 1 403 ? 26.135 3.956 -40.654 1.00 51.31 403 SER A N 1
ATOM 3286 C CA . SER A 1 403 ? 24.869 4.355 -40.007 1.00 51.31 403 SER A CA 1
ATOM 3287 C C . SER A 1 403 ? 24.540 5.805 -40.303 1.00 51.31 403 SER A C 1
ATOM 3289 O O . SER A 1 403 ? 23.351 6.074 -40.588 1.00 51.31 403 SER A O 1
#

Radius of gyration: 28.4 Å; Cα contacts (8 Å, |Δi|>4): 713; chains: 1; bounding box: 62×71×80 Å

pLDDT: mean 84.56, std 14.99, range [40.47, 98.88]

Secondary structure (DSSP, 8-state):
-EEES-HHHHHTTSPTT-EEEEEE------SEEEEEE-TTS-EEEEEE--S-HHHHHHHHHHHHHHHHHHEEEEEEEEEEE-TTTHHHHHHHHHHHH-GGGEEEEEEEE--------SS----EEEEEEEESSSS------EEPPPTTS-HHHHSB-EEE-TTS-EEEPBPTTSPBPBPS----EEPPSEEE-----TT-TT--S-TTPPPHHHHHHHHHHH--TTPEEEETT-TTTHHHHHHHHTT-EEEEEES-HHHHHHHHHHHHS------HHHHHTGGGG--S-HHHHHHHHTTTEEE-TT-SS-SEEE--TT-SSPEEEEEPPTT--HHHHHHHHHHHHHTTT-S-EEEEPPGGGTTS-----SEEEEGGGTEEEES-HHHHHHTHHHHHHHHHHT-

Sequence (403 aa):
MLLKGDSLVELKKIKDETVDMVYLDPPFFTQKTHSLKSKEDKVYSFNDIWSDINSYKDYIQLRLKECQRVIKPTGSIFLHCDRSASHYLRIALDEVFGYDNFRSEIVWYYRRWSNAKKGLLNSHQLIFFYSKTKEFKFNTFFTDYSPTTNLDQIFQKRVRGKNGKTTYKKSSKGETELMNGKQGVPLLDVWEIPYLNPKAKERVGYPTQKPILLLERIISISTDVGDLVLDPFCGSGTTLVAAKILDRKFIGIDISNEAIQLAKSRISQPIKTKSALLEKGRNAYLNQDSQILSWLESIDCQPVQRNKGIDGFLRINGMVKPIPVKIQREGESFTVARKRLISAAKKNGYERKILIRSPNMIGIQLNFQEFEELNNEKLIIVNNLDKFIKNKEHFISEILDQS

Solvent-accessible surface area (backbone atoms only — not comparable to full-atom values): 22758 Å² total; per-residue (Å²): 90,77,46,79,36,56,40,62,66,55,46,72,72,52,61,67,50,65,27,33,30,38,45,37,54,57,76,47,66,74,67,42,74,48,64,24,64,23,96,84,70,50,72,36,70,52,80,20,67,69,96,45,74,63,63,50,36,51,59,50,36,61,40,47,50,46,49,60,48,22,32,21,64,44,9,36,40,36,45,44,38,40,85,74,41,40,70,52,53,50,51,40,44,34,76,65,51,37,67,92,21,60,72,47,72,30,38,44,31,36,87,76,95,77,85,86,64,96,66,89,74,91,42,62,36,42,30,44,34,31,25,63,34,93,63,50,55,68,52,88,48,59,38,79,69,58,92,86,54,63,60,73,67,72,34,41,32,71,41,71,44,98,86,73,50,75,44,74,34,56,45,100,85,69,49,70,37,72,54,85,84,84,78,58,36,69,67,69,51,69,39,83,53,74,65,65,49,93,83,38,77,51,58,72,31,48,64,84,58,69,43,48,69,62,40,39,52,58,47,51,33,36,50,58,76,65,36,32,39,36,21,59,40,29,46,64,22,42,59,52,31,25,28,50,77,58,51,24,39,42,41,33,19,25,66,48,65,68,33,50,54,47,20,52,54,39,56,76,56,71,58,81,62,84,54,64,63,72,76,57,38,68,70,72,58,70,71,70,54,70,66,57,53,51,59,31,51,67,62,65,22,51,73,39,83,89,45,98,25,32,45,22,32,36,74,56,92,92,54,96,65,58,33,43,26,26,66,38,50,91,94,52,54,69,69,60,46,51,52,34,28,52,56,56,31,57,77,72,68,48,71,50,36,39,41,34,48,47,73,87,70,68,80,58,97,62,96,64,64,68,60,49,74,42,74,97,65,37,33,36,36,36,62,44,64,71,59,45,52,75,45,39,68,62,53,51,49,56,53,58,79,73,104

Foldseek 3Di:
DEAADQLLVVLVVAAFAAAQEEEEDDQALPQDKFWWAFPVRDIAIDDSHDPDLVRVLVSVLSNLLSVLGRHHQQHKYKYKYAPPNVVSVVVSCCVRQNPVFWDDWAWAFADDDDPPDDDDDRGTIIITMGGSHPNYQFDWDADADDPPDPVVVVQFDWDQDPVRDIDTDADPVRHTDGDPDDPHHTDDRYDHDYADDPPFPQDGTQRRDGALVVLLVVCNGRDAAAGEYEYSDCQQLSNVLSCLVRNYHYYYYDNDPVSSVNNVVCNVPPDHGDDPCVVVDVVVQPPPDPVLVVLCVLLVWAADSPAPQFGTWADDPPDPGTAGEFEQDVVRDPVNNVVRNLVVCVVVVNQAYEYEYDPVVPPDPDPDDCWDQPPVSNYIYHDDSVVCSVCVVVVSVVVVVVD

Nearest PDB structures (foldseek):
  9c3u-assembly1_A  TM=8.234E-01  e=1.361E-17  Burkholderia cenocepacia
  8urk-assembly1_B  TM=8.144E-01  e=1.533E-17  Burkholderia cenocepacia
  1nw8-assembly1_A  TM=7.762E-01  e=4.769E-17  Cereibacter sphaeroides
  4zcf-assembly1_A  TM=5.198E-01  e=6.218E-16  Escherichia coli
  6k0w-assembly2_C  TM=5.942E-01  e=2.439E-13  Helicobacter pylori 26695